Protein 3MVP (pdb70)

Solvent-accessible surface area: 19054 Å² total

Structure (mmCIF, N/CA/C/O backbone):
data_3MVP
#
_entry.id   3MVP
#
_cell.length_a   50.490
_cell.length_b   80.197
_cell.length_c   110.630
_cell.angle_alpha   90.000
_cell.angle_beta   90.000
_cell.angle_gamma   90.000
#
_symmetry.space_group_name_H-M   'P 21 21 21'
#
loop_
_entity.id
_entity.type
_entity.pdbx_description
1 polymer 'TetR/AcrR transcriptional regulator'
2 water water
#
loop_
_atom_site.group_PDB
_atom_site.id
_atom_site.type_symbol
_atom_site.label_atom_id
_atom_site.label_alt_id
_atom_site.label_comp_id
_atom_site.label_asym_id
_atom_site.label_entity_id
_atom_site.label_seq_id
_atom_site.pdbx_PDB_ins_code
_atom_site.Cartn_x
_atom_site.Cartn_y
_atom_site.Cartn_z
_atom_site.occupancy
_atom_site.B_iso_or_equiv
_atom_site.auth_seq_id
_atom_site.auth_comp_id
_atom_site.auth_asym_id
_atom_site.auth_atom_id
_atom_site.pdbx_PDB_model_num
ATOM 1 N N . LYS A 1 14 ? 53.899 -6.001 9.170 1.00 56.29 14 LYS A N 1
ATOM 2 C CA . LYS A 1 14 ? 52.681 -6.729 9.647 1.00 56.57 14 LYS A CA 1
ATOM 3 C C . LYS A 1 14 ? 52.600 -6.677 11.173 1.00 52.73 14 LYS A C 1
ATOM 4 O O . LYS A 1 14 ? 51.629 -6.142 11.721 1.00 50.81 14 LYS A O 1
ATOM 6 N N . ASN A 1 15 ? 53.620 -7.185 11.870 1.00 52.60 15 ASN A N 1
ATOM 7 C CA . ASN A 1 15 ? 53.662 -7.024 13.324 1.00 48.78 15 ASN A CA 1
ATOM 8 C C . ASN A 1 15 ? 54.364 -5.745 13.756 1.00 45.47 15 ASN A C 1
ATOM 9 O O . ASN A 1 15 ? 55.510 -5.763 14.220 1.00 45.02 15 ASN A O 1
ATOM 14 N N . ILE A 1 16 ? 53.626 -4.645 13.608 1.00 41.97 16 ILE A N 1
ATOM 15 C CA . ILE A 1 16 ? 54.061 -3.304 13.962 1.00 40.02 16 ILE A CA 1
ATOM 16 C C . ILE A 1 16 ? 53.005 -2.661 14.879 1.00 38.65 16 ILE A C 1
ATOM 17 O O . ILE A 1 16 ? 51.887 -3.189 15.019 1.00 39.23 16 ILE A O 1
ATOM 22 N N . ARG A 1 17 ? 53.368 -1.563 15.529 1.00 36.88 17 ARG A N 1
ATOM 23 C CA . ARG A 1 17 ? 52.496 -0.961 16.537 1.00 36.05 17 ARG A CA 1
ATOM 24 C C . ARG A 1 17 ? 51.266 -0.343 15.849 1.00 36.03 17 ARG A C 1
ATOM 25 O O . ARG A 1 17 ? 51.384 0.604 15.074 1.00 36.71 17 ARG A O 1
ATOM 33 N N . LYS A 1 18 ? 50.100 -0.927 16.119 1.00 35.38 18 LYS A N 1
ATOM 34 C CA . LYS A 1 18 ? 48.828 -0.438 15.571 1.00 36.30 18 LYS A CA 1
ATOM 35 C C . LYS A 1 18 ? 47.664 -0.920 16.459 1.00 36.14 18 LYS A C 1
ATOM 36 O O . LYS A 1 18 ? 47.815 -1.903 17.206 1.00 34.02 18 LYS A O 1
ATOM 38 N N . PRO A 1 19 ? 46.513 -0.201 16.414 1.00 37.72 19 PRO A N 1
ATOM 39 C CA . PRO A 1 19 ? 45.337 -0.663 17.172 1.00 38.19 19 PRO A CA 1
ATOM 40 C C . PRO A 1 19 ? 44.985 -2.083 16.785 1.00 38.79 19 PRO A C 1
ATOM 41 O O . PRO A 1 19 ? 45.091 -2.447 15.603 1.00 39.51 19 PRO A O 1
ATOM 45 N N . LYS A 1 20 ? 44.555 -2.868 17.771 1.00 36.95 20 LYS A N 1
ATOM 46 C CA . LYS A 1 20 ? 44.090 -4.240 17.551 1.00 37.94 20 LYS A CA 1
ATOM 47 C C . LYS A 1 20 ? 42.841 -4.327 16.655 1.00 36.41 20 LYS A C 1
ATOM 48 O O . LYS A 1 20 ? 42.646 -5.316 15.940 1.00 37.44 20 LYS A O 1
ATOM 50 N N . GLN A 1 21 ? 42.004 -3.296 16.680 1.00 35.82 21 GLN A N 1
ATOM 51 C CA . GLN A 1 21 ? 40.750 -3.308 15.889 1.00 35.42 21 GLN A CA 1
ATOM 52 C C . GLN A 1 21 ? 41.050 -3.098 14.385 1.00 36.28 21 GLN A C 1
ATOM 53 O O . GLN A 1 21 ? 41.759 -2.146 14.016 1.00 37.96 21 GLN A O 1
ATOM 59 N N . GLU A 1 22 ? 40.526 -3.992 13.542 1.00 36.66 22 GLU A N 1
ATOM 60 C CA . GLU A 1 22 ? 40.758 -3.964 12.081 1.00 37.82 22 GLU A CA 1
ATOM 61 C C . GLU A 1 22 ? 40.065 -2.765 11.438 1.00 36.82 22 GLU A C 1
ATOM 62 O O . GLU A 1 22 ? 39.055 -2.273 11.971 1.00 34.87 22 GLU A O 1
ATOM 64 N N . ARG A 1 23 ? 40.597 -2.323 10.294 1.00 38.08 23 ARG A N 1
ATOM 65 C CA . ARG A 1 23 ? 40.012 -1.216 9.542 1.00 39.35 23 ARG A CA 1
ATOM 66 C C . ARG A 1 23 ? 38.551 -1.496 9.140 1.00 38.41 23 ARG A C 1
ATOM 67 O O . ARG A 1 23 ? 37.718 -0.589 9.180 1.00 38.83 23 ARG A O 1
ATOM 75 N N . SER A 1 24 ? 38.247 -2.738 8.761 1.00 38.42 24 SER A N 1
ATOM 76 C CA . SER A 1 24 ? 36.887 -3.071 8.348 1.00 39.83 24 SER A CA 1
ATOM 77 C C . SER A 1 24 ? 35.897 -2.852 9.501 1.00 38.80 24 SER A C 1
ATOM 78 O O . SER A 1 24 ? 34.780 -2.403 9.274 1.00 40.41 24 SER A O 1
ATOM 81 N N . ILE A 1 25 ? 36.327 -3.130 10.733 1.00 37.05 25 ILE A N 1
ATOM 82 C CA . ILE A 1 25 ? 35.482 -2.899 11.921 1.00 37.51 25 ILE A CA 1
ATOM 83 C C . ILE A 1 25 ? 35.293 -1.415 12.212 1.00 37.52 25 ILE A C 1
ATOM 84 O O . ILE A 1 25 ? 34.172 -0.984 12.492 1.00 39.43 25 ILE A O 1
ATOM 89 N N . GLU A 1 26 ? 36.377 -0.641 12.122 1.00 35.07 26 GLU A N 1
ATOM 90 C CA . GLU A 1 26 ? 36.313 0.820 12.246 1.00 34.29 26 GLU A CA 1
ATOM 91 C C . GLU A 1 26 ? 35.299 1.418 11.293 1.00 32.57 26 GLU A C 1
ATOM 92 O O . GLU A 1 26 ? 34.451 2.233 11.695 1.00 31.62 26 GLU A O 1
ATOM 98 N N . LYS A 1 27 ? 35.367 1.007 10.029 1.00 32.38 27 LYS A N 1
ATOM 99 C CA . LYS A 1 27 ? 34.464 1.559 9.023 1.00 31.85 27 LYS A CA 1
ATOM 100 C C . LYS A 1 27 ? 33.031 1.121 9.301 1.00 29.97 27 LYS A C 1
ATOM 101 O O . LYS A 1 27 ? 32.109 1.938 9.204 1.00 28.57 27 LYS A O 1
ATOM 107 N N . ARG A 1 28 ? 32.852 -0.151 9.667 1.00 29.63 28 ARG A N 1
ATOM 108 C CA . ARG A 1 28 ? 31.516 -0.639 10.052 1.00 29.36 28 ARG A CA 1
ATOM 109 C C . ARG A 1 28 ? 30.940 0.156 11.232 1.00 28.78 28 ARG A C 1
ATOM 110 O O . ARG A 1 28 ? 29.780 0.554 11.205 1.00 27.22 28 ARG A O 1
ATOM 118 N N . ASN A 1 29 ? 31.755 0.376 12.260 1.00 29.81 29 ASN A N 1
ATOM 119 C CA . ASN A 1 29 ? 31.332 1.182 13.400 1.00 30.43 29 ASN A CA 1
ATOM 120 C C . ASN A 1 29 ? 31.024 2.621 13.033 1.00 29.50 29 ASN A C 1
ATOM 121 O O . ASN A 1 29 ? 30.086 3.193 13.575 1.00 29.06 29 ASN A O 1
ATOM 126 N N . LYS A 1 30 ? 31.822 3.204 12.134 1.00 29.60 30 LYS A N 1
ATOM 127 C CA . LYS A 1 30 ? 31.586 4.571 11.681 1.00 28.90 30 LYS A CA 1
ATOM 128 C C . LYS A 1 30 ? 30.243 4.662 10.943 1.00 27.52 30 LYS A C 1
ATOM 129 O O . LYS A 1 30 ? 29.452 5.601 11.183 1.00 26.31 30 LYS A O 1
ATOM 135 N N . ILE A 1 31 ? 29.971 3.682 10.070 1.00 26.82 31 ILE A N 1
ATOM 136 C CA . ILE A 1 31 ? 28.679 3.637 9.360 1.00 26.03 31 ILE A CA 1
ATOM 137 C C . ILE A 1 31 ? 27.499 3.596 10.342 1.00 25.43 31 ILE A C 1
ATOM 138 O O . ILE A 1 31 ? 26.520 4.328 10.180 1.00 24.69 31 ILE A O 1
ATOM 143 N N . LEU A 1 32 ? 27.602 2.732 11.351 1.00 25.55 32 LEU A N 1
ATOM 144 C CA . LEU A 1 32 ? 26.539 2.544 12.329 1.00 25.45 32 LEU A CA 1
ATOM 145 C C . LEU A 1 32 ? 26.348 3.805 13.177 1.00 25.79 32 LEU A C 1
ATOM 146 O O . LEU A 1 32 ? 25.217 4.231 13.370 1.00 25.91 32 LEU A O 1
ATOM 151 N N . GLN A 1 33 ? 27.436 4.433 13.633 1.00 25.93 33 GLN A N 1
ATOM 152 C CA A GLN A 1 33 ? 27.282 5.641 14.447 0.50 26.63 33 GLN A CA 1
ATOM 153 C CA B GLN A 1 33 ? 27.354 5.677 14.424 0.50 26.55 33 GLN A CA 1
ATOM 154 C C . GLN A 1 33 ? 26.701 6.788 13.612 1.00 26.21 33 GLN A C 1
ATOM 155 O O . GLN A 1 33 ? 25.811 7.514 14.092 1.00 26.23 33 GLN A O 1
ATOM 166 N N . VAL A 1 34 ? 27.168 6.933 12.370 1.00 25.95 34 VAL A N 1
ATOM 167 C CA . VAL A 1 34 ? 26.654 7.973 11.476 1.00 25.62 34 VAL A CA 1
ATOM 168 C C . VAL A 1 34 ? 25.157 7.787 11.222 1.00 25.66 34 VAL A C 1
ATOM 169 O O . VAL A 1 34 ? 24.393 8.728 11.314 1.00 26.10 34 VAL A O 1
ATOM 173 N N . ALA A 1 35 ? 24.766 6.564 10.903 1.00 24.04 35 ALA A N 1
ATOM 174 C CA . ALA A 1 35 ? 23.355 6.253 10.647 1.00 24.96 35 ALA A CA 1
ATOM 175 C C . ALA A 1 35 ? 22.495 6.472 11.897 1.00 24.97 35 ALA A C 1
ATOM 176 O O . ALA A 1 35 ? 21.411 7.040 11.801 1.00 26.00 35 ALA A O 1
ATOM 178 N N . LYS A 1 36 ? 22.970 6.017 13.059 1.00 25.07 36 LYS A N 1
ATOM 179 C CA . LYS A 1 36 ? 22.252 6.218 14.307 1.00 26.80 36 LYS A CA 1
ATOM 180 C C . LYS A 1 36 ? 21.973 7.710 14.538 1.00 27.52 36 LYS A C 1
ATOM 181 O O . LYS A 1 36 ? 20.852 8.098 14.848 1.00 28.14 36 LYS A O 1
ATOM 187 N N . ASP A 1 37 ? 23.008 8.525 14.381 1.00 31.12 37 ASP A N 1
ATOM 188 C CA . ASP A 1 37 ? 22.894 9.973 14.575 1.00 33.27 37 ASP A CA 1
ATOM 189 C C . ASP A 1 37 ? 22.000 10.638 13.545 1.00 32.47 37 ASP A C 1
ATOM 190 O O . ASP A 1 37 ? 21.231 11.550 13.895 1.00 34.53 37 ASP A O 1
ATOM 195 N N . LEU A 1 38 ? 22.096 10.192 12.288 1.00 29.94 38 LEU A N 1
ATOM 196 C CA . LEU A 1 38 ? 21.199 10.694 11.239 1.00 29.62 38 LEU A CA 1
ATOM 197 C C . LEU A 1 38 ? 19.750 10.302 11.534 1.00 29.46 38 LEU A C 1
ATOM 198 O O . LEU A 1 38 ? 18.853 11.159 11.499 1.00 29.74 38 LEU A O 1
ATOM 203 N N . PHE A 1 39 ? 19.517 9.025 11.843 1.00 28.64 39 PHE A N 1
ATOM 204 C CA . PHE A 1 39 ? 18.157 8.578 12.199 1.00 29.19 39 PHE A CA 1
ATOM 205 C C . PHE A 1 39 ? 17.599 9.394 13.372 1.00 31.81 39 PHE A C 1
ATOM 206 O O . PHE A 1 39 ? 16.430 9.809 13.360 1.00 32.23 39 PHE A O 1
ATOM 214 N N . SER A 1 40 ? 18.443 9.634 14.372 1.00 32.59 40 SER A N 1
ATOM 215 C CA . SER A 1 40 ? 18.032 10.339 15.582 1.00 35.90 40 SER A CA 1
ATOM 216 C C . SER A 1 40 ? 17.600 11.779 15.315 1.00 38.38 40 SER A C 1
ATOM 217 O O . SER A 1 40 ? 16.660 12.270 15.928 1.00 39.92 40 SER A O 1
ATOM 220 N N . ASP A 1 41 ? 18.291 12.424 14.380 1.00 38.75 41 ASP A N 1
ATOM 221 C CA . ASP A 1 41 ? 18.142 13.847 14.128 1.00 42.23 41 ASP A CA 1
ATOM 222 C C . ASP A 1 41 ? 17.092 14.119 13.051 1.00 41.77 41 ASP A C 1
ATOM 223 O O . ASP A 1 41 ? 16.314 15.056 13.186 1.00 45.14 41 ASP A O 1
ATOM 228 N N . LYS A 1 42 ? 17.060 13.289 12.011 1.00 38.38 42 LYS A N 1
ATOM 229 C CA . LYS A 1 42 ? 16.179 13.511 10.861 1.00 39.15 42 LYS A CA 1
ATOM 230 C C . LYS A 1 42 ? 14.969 12.599 10.805 1.00 37.92 42 LYS A C 1
ATOM 231 O O . LYS A 1 42 ? 14.038 12.860 10.052 1.00 39.96 42 LYS A O 1
ATOM 237 N N . THR A 1 43 ? 14.998 11.545 11.614 1.00 35.55 43 THR A N 1
ATOM 238 C CA . THR A 1 43 ? 14.090 10.390 11.534 1.00 34.89 43 THR A CA 1
ATOM 239 C C . THR A 1 43 ? 14.406 9.465 10.366 1.00 33.07 43 THR A C 1
ATOM 240 O O . THR A 1 43 ? 14.806 9.894 9.274 1.00 32.95 43 THR A O 1
ATOM 244 N N . TYR A 1 44 ? 14.228 8.181 10.625 1.00 31.76 44 TYR A N 1
ATOM 245 C CA . TYR A 1 44 ? 14.742 7.110 9.781 1.00 30.73 44 TYR A CA 1
ATOM 246 C C . TYR A 1 44 ? 14.317 7.242 8.319 1.00 31.49 44 TYR A C 1
ATOM 247 O O . TYR A 1 44 ? 15.099 7.008 7.413 1.00 29.74 44 TYR A O 1
ATOM 256 N N . PHE A 1 45 ? 13.065 7.602 8.105 1.00 33.44 45 PHE A N 1
ATOM 257 C CA . PHE A 1 45 ? 12.520 7.657 6.756 1.00 35.48 45 PHE A CA 1
ATOM 258 C C . PHE A 1 45 ? 13.046 8.829 5.909 1.00 35.82 45 PHE A C 1
ATOM 259 O O . PHE A 1 45 ? 13.000 8.758 4.681 1.00 37.81 45 PHE A O 1
ATOM 267 N N . ASN A 1 46 ? 13.555 9.880 6.553 1.00 35.38 46 ASN A N 1
ATOM 268 C CA . ASN A 1 46 ? 14.126 11.044 5.855 1.00 36.71 46 ASN A CA 1
ATOM 269 C C . ASN A 1 46 ? 15.636 10.950 5.603 1.00 34.67 46 ASN A C 1
ATOM 270 O O . ASN A 1 46 ? 16.253 11.908 5.125 1.00 36.84 46 ASN A O 1
ATOM 275 N N . VAL A 1 47 ? 16.233 9.814 5.936 1.00 31.49 47 VAL A N 1
ATOM 276 C CA . VAL A 1 47 ? 17.684 9.620 5.762 1.00 29.71 47 VAL A CA 1
ATOM 277 C C . VAL A 1 47 ? 17.936 8.711 4.558 1.00 29.55 47 VAL A C 1
ATOM 278 O O . VAL A 1 47 ? 17.334 7.644 4.442 1.00 29.81 47 VAL A O 1
ATOM 282 N N . THR A 1 48 ? 18.829 9.117 3.659 1.00 29.14 48 THR A N 1
ATOM 283 C CA . THR A 1 48 ? 19.091 8.276 2.504 1.00 29.09 48 THR A CA 1
ATOM 284 C C . THR A 1 48 ? 20.378 7.482 2.690 1.00 27.87 48 THR A C 1
ATOM 285 O O . THR A 1 48 ? 21.273 7.865 3.461 1.00 26.88 48 THR A O 1
ATOM 289 N N . THR A 1 49 ? 20.470 6.378 1.953 1.00 28.27 49 THR A N 1
ATOM 290 C CA . THR A 1 49 ? 21.696 5.596 1.880 1.00 28.36 49 THR A CA 1
ATOM 291 C C . THR A 1 49 ? 22.867 6.464 1.407 1.00 28.20 49 THR A C 1
ATOM 292 O O . THR A 1 49 ? 23.979 6.371 1.941 1.00 27.56 49 THR A O 1
ATOM 296 N N . ASN A 1 50 ? 22.621 7.318 0.411 1.00 28.46 50 ASN A N 1
ATOM 297 C CA . ASN A 1 50 ? 23.669 8.196 -0.086 1.00 29.19 50 ASN A CA 1
ATOM 298 C C . ASN A 1 50 ? 24.175 9.107 1.027 1.00 27.70 50 ASN A C 1
ATOM 299 O O . ASN A 1 50 ? 25.374 9.304 1.173 1.00 27.96 50 ASN A O 1
ATOM 304 N N . GLU A 1 51 ? 23.262 9.655 1.811 1.00 31.21 51 GLU A N 1
ATOM 305 C CA . GLU A 1 51 ? 23.638 10.581 2.877 1.00 32.34 51 GLU A CA 1
ATOM 306 C C . GLU A 1 51 ? 24.485 9.877 3.955 1.00 29.62 51 GLU A C 1
ATOM 307 O O . GLU A 1 51 ? 25.462 10.442 4.456 1.00 28.55 51 GLU A O 1
ATOM 313 N N . ILE A 1 52 ? 24.067 8.661 4.331 1.00 28.21 52 ILE A N 1
ATOM 314 C CA . ILE A 1 52 ? 24.845 7.832 5.280 1.00 26.74 52 ILE A CA 1
ATOM 315 C C . ILE A 1 52 ? 26.298 7.596 4.791 1.00 25.93 52 ILE A C 1
ATOM 316 O O . ILE A 1 52 ? 27.231 7.858 5.543 1.00 26.18 52 ILE A O 1
ATOM 321 N N . ALA A 1 53 ? 26.474 7.094 3.560 1.00 25.31 53 ALA A N 1
ATOM 322 C CA . ALA A 1 53 ? 27.804 6.920 2.960 1.00 26.15 53 ALA A CA 1
ATOM 323 C C . ALA A 1 53 ? 28.641 8.202 2.987 1.00 27.11 53 ALA A C 1
ATOM 324 O O . ALA A 1 53 ? 29.820 8.180 3.400 1.00 28.16 53 ALA A O 1
ATOM 326 N N . LYS A 1 54 ? 28.052 9.318 2.545 1.00 27.94 54 LYS A N 1
ATOM 327 C CA . LYS A 1 54 ? 28.804 10.586 2.482 1.00 31.18 54 LYS A CA 1
ATOM 328 C C . LYS A 1 54 ? 29.316 11.012 3.867 1.00 32.02 54 LYS A C 1
ATOM 329 O O . LYS A 1 54 ? 30.478 11.386 4.037 1.00 33.45 54 LYS A O 1
ATOM 331 N N . LYS A 1 55 ? 28.431 10.920 4.856 1.00 32.25 55 LYS A N 1
ATOM 332 C CA . LYS A 1 55 ? 28.732 11.330 6.214 1.00 34.15 55 LYS A CA 1
ATOM 333 C C . LYS A 1 55 ? 29.718 10.385 6.924 1.00 32.89 55 LYS A C 1
ATOM 334 O O . LYS A 1 55 ? 30.457 10.813 7.817 1.00 35.83 55 LYS A O 1
ATOM 340 N N . ALA A 1 56 ? 29.720 9.119 6.513 1.00 30.73 56 ALA A N 1
ATOM 341 C CA . ALA A 1 56 ? 30.654 8.108 7.014 1.00 31.94 56 ALA A CA 1
ATOM 342 C C . ALA A 1 56 ? 31.995 8.099 6.263 1.00 34.80 56 ALA A C 1
ATOM 343 O O . ALA A 1 56 ? 32.927 7.349 6.612 1.00 37.29 56 ALA A O 1
ATOM 345 N N . ASP A 1 57 ? 32.095 8.954 5.242 1.00 34.84 57 ASP A N 1
ATOM 346 C CA . ASP A 1 57 ? 33.260 9.005 4.347 1.00 36.57 57 ASP A CA 1
ATOM 347 C C . ASP A 1 57 ? 33.618 7.663 3.720 1.00 34.88 57 ASP A C 1
ATOM 348 O O . ASP A 1 57 ? 34.785 7.266 3.671 1.00 36.41 57 ASP A O 1
ATOM 353 N N . VAL A 1 58 ? 32.599 6.965 3.244 1.00 32.03 58 VAL A N 1
ATOM 354 C CA . VAL A 1 58 ? 32.805 5.741 2.474 1.00 31.42 58 VAL A CA 1
ATOM 355 C C . VAL A 1 58 ? 31.995 5.852 1.182 1.00 30.98 58 VAL A C 1
ATOM 356 O O . VAL A 1 58 ? 31.015 6.604 1.129 1.00 30.03 58 VAL A O 1
ATOM 360 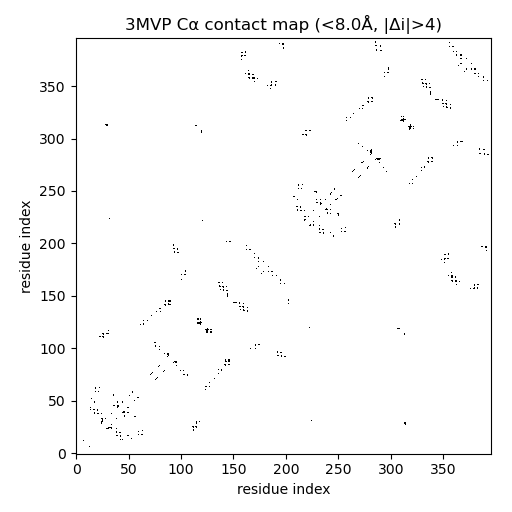N N . SER A 1 59 ? 32.378 5.102 0.154 1.00 31.15 59 SER A N 1
ATOM 361 C CA . SER A 1 59 ? 31.593 5.104 -1.079 1.00 32.12 59 SER A CA 1
ATOM 362 C C . SER A 1 59 ? 30.245 4.419 -0.837 1.00 30.42 59 SER A C 1
ATOM 363 O O . SER A 1 59 ? 30.081 3.643 0.117 1.00 29.95 59 SER A O 1
ATOM 366 N N . VAL A 1 60 ? 29.276 4.714 -1.692 1.00 31.46 60 VAL A N 1
ATOM 367 C CA . VAL A 1 60 ? 28.001 4.024 -1.623 1.00 31.07 60 VAL A CA 1
ATOM 368 C C . VAL A 1 60 ? 28.202 2.498 -1.808 1.00 31.09 60 VAL A C 1
ATOM 369 O O . VAL A 1 60 ? 27.571 1.704 -1.092 1.00 30.22 60 VAL A O 1
ATOM 373 N N . GLY A 1 61 ? 29.080 2.106 -2.738 1.00 31.73 61 GLY A N 1
ATOM 374 C CA . GLY A 1 61 ? 29.440 0.689 -2.951 1.00 32.48 61 GLY A CA 1
ATOM 375 C C . GLY A 1 61 ? 29.977 0.001 -1.693 1.00 31.73 61 GLY A C 1
ATOM 376 O O . GLY A 1 61 ? 29.615 -1.129 -1.379 1.00 30.98 61 GLY A O 1
ATOM 377 N N . THR A 1 62 ? 30.842 0.694 -0.967 1.00 30.52 62 THR A N 1
ATOM 378 C CA . THR A 1 62 ? 31.356 0.181 0.291 1.00 30.65 62 THR A CA 1
ATOM 379 C C . THR A 1 62 ? 30.267 0.020 1.354 1.00 28.74 62 THR A C 1
ATOM 380 O O . THR A 1 62 ? 30.237 -0.983 2.057 1.00 29.23 62 THR A O 1
ATOM 384 N N . LEU A 1 63 ? 29.373 0.995 1.460 1.00 27.64 63 LEU A N 1
ATOM 385 C CA A LEU A 1 63 ? 28.270 0.911 2.414 0.50 26.84 63 LEU A CA 1
ATOM 386 C CA B LEU A 1 63 ? 28.265 0.915 2.413 0.50 26.81 63 LEU A CA 1
ATOM 387 C C . LEU A 1 63 ? 27.439 -0.344 2.132 1.00 27.47 63 LEU A C 1
ATOM 388 O O . LEU A 1 63 ? 27.085 -1.086 3.059 1.00 27.00 63 LEU A O 1
ATOM 397 N N . TYR A 1 64 ? 27.156 -0.595 0.851 1.00 28.47 64 TYR A N 1
ATOM 398 C CA . TYR A 1 64 ? 26.400 -1.780 0.471 1.00 30.29 64 TYR A CA 1
ATOM 399 C C . TYR A 1 64 ? 27.135 -3.085 0.738 1.00 31.33 64 TYR A C 1
ATOM 400 O O . TYR A 1 64 ? 26.494 -4.104 0.969 1.00 32.54 64 TYR A O 1
ATOM 409 N N . ALA A 1 65 ? 28.464 -3.061 0.710 1.00 31.63 65 ALA A N 1
ATOM 410 C CA . ALA A 1 65 ? 29.229 -4.259 1.049 1.00 33.06 65 ALA A CA 1
ATOM 411 C C . ALA A 1 65 ? 28.982 -4.675 2.503 1.00 32.58 65 ALA A C 1
ATOM 412 O O . ALA A 1 65 ? 28.948 -5.856 2.805 1.00 33.85 65 ALA A O 1
ATOM 414 N N . TYR A 1 66 ? 28.827 -3.691 3.382 1.00 30.38 66 TYR A N 1
ATOM 415 C CA . TYR A 1 66 ? 28.555 -3.915 4.811 1.00 30.09 66 TYR A CA 1
ATOM 416 C C . TYR A 1 66 ? 27.088 -4.142 5.120 1.00 29.85 66 TYR A C 1
ATOM 417 O O . TYR A 1 66 ? 26.741 -4.961 5.969 1.00 29.95 66 TYR A O 1
ATOM 426 N N . PHE A 1 67 ? 26.222 -3.382 4.448 1.00 28.40 67 PHE A N 1
ATOM 427 C CA . PHE A 1 67 ? 24.786 -3.424 4.728 1.00 28.49 67 PHE A CA 1
ATOM 428 C C . PHE A 1 67 ? 23.974 -3.394 3.445 1.00 29.38 67 PHE A C 1
ATOM 429 O O . PHE A 1 67 ? 23.996 -2.411 2.710 1.00 29.41 67 PHE A O 1
ATOM 437 N N . ALA A 1 68 ? 23.233 -4.463 3.202 1.00 30.91 68 ALA A N 1
ATOM 438 C CA . ALA A 1 68 ? 22.505 -4.630 1.954 1.00 33.26 68 ALA A CA 1
ATOM 439 C C . ALA A 1 68 ? 21.408 -3.573 1.782 1.00 34.31 68 ALA A C 1
ATOM 440 O O . ALA A 1 68 ? 21.037 -3.240 0.662 1.00 35.37 68 ALA A O 1
ATOM 442 N N . SER A 1 69 ? 20.897 -3.053 2.895 1.00 33.95 69 SER A N 1
ATOM 443 C CA . SER A 1 69 ? 19.843 -2.033 2.856 1.00 35.47 69 SER A CA 1
ATOM 444 C C . SER A 1 69 ? 19.888 -1.191 4.125 1.00 33.58 69 SER A C 1
ATOM 445 O O . SER A 1 69 ? 20.579 -1.543 5.096 1.00 31.58 69 SER A O 1
ATOM 448 N N . LYS A 1 70 ? 19.120 -0.104 4.118 1.00 33.89 70 LYS A N 1
ATOM 449 C CA . LYS A 1 70 ? 18.981 0.739 5.288 1.00 32.88 70 LYS A CA 1
ATOM 450 C C . LYS A 1 70 ? 18.397 -0.052 6.470 1.00 32.76 70 LYS A C 1
ATOM 451 O O . LYS A 1 70 ? 18.818 0.146 7.600 1.00 30.80 70 LYS A O 1
ATOM 457 N N . GLU A 1 71 ? 17.451 -0.954 6.215 1.00 34.08 71 GLU A N 1
ATOM 458 C CA . GLU A 1 71 ? 16.887 -1.745 7.306 1.00 35.49 71 GLU A CA 1
ATOM 459 C C . GLU A 1 71 ? 17.886 -2.671 7.997 1.00 33.31 71 GLU A C 1
ATOM 460 O O . GLU A 1 71 ? 17.731 -2.946 9.183 1.00 32.53 71 GLU A O 1
ATOM 466 N N . ASP A 1 72 ? 18.915 -3.119 7.264 1.00 32.25 72 ASP A N 1
ATOM 467 C CA . ASP A 1 72 ? 19.973 -3.968 7.837 1.00 31.26 72 ASP A CA 1
ATOM 468 C C . ASP A 1 72 ? 20.846 -3.180 8.801 1.00 28.98 72 ASP A C 1
ATOM 469 O O . ASP A 1 72 ? 21.321 -3.734 9.808 1.00 28.84 72 ASP A O 1
ATOM 474 N N . ILE A 1 73 ? 21.049 -1.893 8.487 1.00 27.43 73 ILE A N 1
ATOM 475 C CA . ILE A 1 73 ? 21.705 -0.977 9.406 1.00 26.76 73 ILE A CA 1
ATOM 476 C C . ILE A 1 73 ? 20.849 -0.881 10.668 1.00 26.68 73 ILE A C 1
ATOM 477 O O . ILE A 1 73 ? 21.353 -1.026 11.787 1.00 26.85 73 ILE A O 1
ATOM 482 N N . LEU A 1 74 ? 19.541 -0.680 10.486 1.00 25.74 74 LEU A N 1
ATOM 483 C CA . LEU A 1 74 ? 18.635 -0.580 11.625 1.00 25.70 74 LEU A CA 1
ATOM 484 C C . LEU A 1 74 ? 18.658 -1.830 12.515 1.00 26.14 74 LEU A C 1
ATOM 485 O O . LEU A 1 74 ? 18.709 -1.727 13.742 1.00 25.95 74 LEU A O 1
ATOM 490 N N . THR A 1 75 ? 18.669 -3.001 11.885 1.00 27.64 75 THR A N 1
ATOM 491 C CA . THR A 1 75 ? 18.741 -4.292 12.587 1.00 29.04 75 THR A CA 1
ATOM 492 C C . THR A 1 75 ? 19.934 -4.296 13.530 1.00 29.33 75 THR A C 1
ATOM 493 O O . THR A 1 75 ? 19.834 -4.690 14.697 1.00 30.74 75 THR A O 1
ATOM 497 N N . ALA A 1 76 ? 21.062 -3.823 13.034 1.00 28.64 76 ALA A N 1
ATOM 498 C CA . ALA A 1 76 ? 22.274 -3.824 13.831 1.00 28.31 76 ALA A CA 1
ATOM 499 C C . ALA A 1 76 ? 22.180 -2.836 15.013 1.00 27.69 76 ALA A C 1
ATOM 500 O O . ALA A 1 76 ? 22.566 -3.181 16.118 1.00 28.55 76 ALA A O 1
ATOM 502 N N . LEU A 1 77 ? 21.633 -1.644 14.780 1.00 26.18 77 LEU A N 1
ATOM 503 C CA . LEU A 1 77 ? 21.473 -0.624 15.819 1.00 26.68 77 LEU A CA 1
ATOM 504 C C . LEU A 1 77 ? 20.489 -1.060 16.916 1.00 27.32 77 LEU A C 1
ATOM 505 O O . LEU A 1 77 ? 20.705 -0.752 18.102 1.00 27.73 77 LEU A O 1
ATOM 510 N N . LEU A 1 78 ? 19.421 -1.747 16.516 1.00 26.99 78 LEU A N 1
ATOM 511 C CA . LEU A 1 78 ? 18.423 -2.266 17.459 1.00 27.99 78 LEU A CA 1
ATOM 512 C C . LEU A 1 78 ? 19.025 -3.331 18.374 1.00 29.09 78 LEU A C 1
ATOM 513 O O . LEU A 1 78 ? 18.764 -3.341 19.581 1.00 29.07 78 LEU A O 1
ATOM 518 N N . LYS A 1 79 ? 19.851 -4.207 17.806 1.00 30.49 79 LYS A N 1
ATOM 519 C CA . LYS A 1 79 ? 20.561 -5.219 18.608 1.00 32.79 79 LYS A CA 1
ATOM 520 C C . LYS A 1 79 ? 21.470 -4.573 19.669 1.00 32.74 79 LYS A C 1
ATOM 521 O O . LYS A 1 79 ? 21.532 -5.031 20.819 1.00 33.43 79 LYS A O 1
ATOM 527 N N . ARG A 1 80 ? 22.152 -3.491 19.282 1.00 31.77 80 ARG A N 1
ATOM 528 C CA . ARG A 1 80 ? 23.025 -2.776 20.199 1.00 32.52 80 ARG A CA 1
ATOM 529 C C . ARG A 1 80 ? 22.244 -2.063 21.296 1.00 32.13 80 ARG A C 1
ATOM 530 O O . ARG A 1 80 ? 22.687 -2.032 22.450 1.00 33.57 80 ARG A O 1
ATOM 538 N N . TYR A 1 81 ? 21.076 -1.513 20.947 1.00 30.59 81 TYR A N 1
ATOM 539 C CA . TYR A 1 81 ? 20.189 -0.915 21.943 1.00 30.57 81 TYR A CA 1
ATOM 540 C C . TYR A 1 81 ? 19.650 -1.943 22.943 1.00 30.72 81 TYR A C 1
ATOM 541 O O . TYR A 1 81 ? 19.517 -1.658 24.138 1.00 31.02 81 TYR A O 1
ATOM 550 N N . ASN A 1 82 ? 19.321 -3.132 22.454 1.00 30.66 82 ASN A N 1
ATOM 551 C CA . ASN A 1 82 ? 18.922 -4.203 23.358 1.00 31.91 82 ASN A CA 1
ATOM 552 C C . ASN A 1 82 ? 19.999 -4.462 24.424 1.00 33.05 82 ASN A C 1
ATOM 553 O O . ASN A 1 82 ? 19.700 -4.544 25.609 1.00 34.01 82 ASN A O 1
ATOM 558 N N . ASP A 1 83 ? 21.254 -4.553 24.010 1.00 34.29 83 ASP A N 1
ATOM 559 C CA . ASP A 1 83 ? 22.328 -4.807 24.966 1.00 37.01 83 ASP A CA 1
ATOM 560 C C . ASP A 1 83 ? 22.538 -3.641 25.927 1.00 36.49 83 ASP A C 1
ATOM 561 O O . ASP A 1 83 ? 22.701 -3.835 27.140 1.00 37.22 83 ASP A O 1
ATOM 566 N N . PHE A 1 84 ? 22.485 -2.431 25.388 1.00 35.49 84 PHE A N 1
ATOM 567 C CA . PHE A 1 84 ? 22.527 -1.205 26.185 1.00 36.02 84 PHE A CA 1
ATOM 568 C C . PHE A 1 84 ? 21.400 -1.214 27.237 1.00 35.20 84 PHE A C 1
ATOM 569 O O . PHE A 1 84 ? 21.620 -0.873 28.406 1.00 36.07 84 PHE A O 1
ATOM 577 N N . PHE A 1 85 ? 20.198 -1.620 26.834 1.00 33.14 85 PHE A N 1
ATOM 578 C CA . PHE A 1 85 ? 19.088 -1.637 27.764 1.00 32.63 85 PHE A CA 1
ATOM 579 C C . PHE A 1 85 ? 19.353 -2.630 28.888 1.00 33.81 85 PHE A C 1
ATOM 580 O O . PHE A 1 85 ? 19.252 -2.282 30.063 1.00 34.52 85 PHE A O 1
ATOM 588 N N . LEU A 1 86 ? 19.700 -3.855 28.508 1.00 37.50 86 LEU A N 1
ATOM 589 C CA . LEU A 1 86 ? 19.916 -4.921 29.472 1.00 38.96 86 LEU A CA 1
ATOM 590 C C . LEU A 1 86 ? 21.071 -4.599 30.422 1.00 39.90 86 LEU A C 1
ATOM 591 O O . LEU A 1 86 ? 20.974 -4.858 31.620 1.00 40.57 86 LEU A O 1
ATOM 596 N N . THR A 1 87 ? 22.151 -4.014 29.903 1.00 41.10 87 THR A N 1
ATOM 597 C CA . THR A 1 87 ? 23.324 -3.788 30.736 1.00 42.37 87 THR A CA 1
ATOM 598 C C . THR A 1 87 ? 23.278 -2.511 31.588 1.00 42.13 87 THR A C 1
ATOM 599 O O . THR A 1 87 ? 23.777 -2.527 32.711 1.00 43.27 87 THR A O 1
ATOM 603 N N . THR A 1 88 ? 22.692 -1.424 31.074 1.00 40.51 88 THR A N 1
ATOM 604 C CA . THR A 1 88 ? 22.735 -0.104 31.756 1.00 40.85 88 THR A CA 1
ATOM 605 C C . THR A 1 88 ? 21.456 0.326 32.496 1.00 39.68 88 THR A C 1
ATOM 606 O O . THR A 1 88 ? 21.508 1.200 33.378 1.00 39.63 88 THR A O 1
ATOM 610 N N . ILE A 1 89 ? 20.318 -0.263 32.122 1.00 37.76 89 ILE A N 1
ATOM 611 C CA . ILE A 1 89 ? 19.029 0.116 32.697 1.00 37.07 89 ILE A CA 1
ATOM 612 C C . ILE A 1 89 ? 18.410 -1.066 33.452 1.00 36.29 89 ILE A C 1
ATOM 613 O O . ILE A 1 89 ? 18.065 -0.951 34.633 1.00 36.11 89 ILE A O 1
ATOM 618 N N . PHE A 1 90 ? 18.298 -2.206 32.778 1.00 35.80 90 PHE A N 1
ATOM 619 C CA . PHE A 1 90 ? 17.533 -3.332 33.332 1.00 35.74 90 PHE A CA 1
ATOM 620 C C . PHE A 1 90 ? 18.274 -4.107 34.414 1.00 36.60 90 PHE A C 1
ATOM 621 O O . PHE A 1 90 ? 17.661 -4.567 35.369 1.00 36.02 90 PHE A O 1
ATOM 629 N N . ALA A 1 91 ? 19.592 -4.236 34.288 1.00 38.29 91 ALA A N 1
ATOM 630 C CA . ALA A 1 91 ? 20.346 -5.035 35.265 1.00 39.80 91 ALA A CA 1
ATOM 631 C C . ALA A 1 91 ? 20.101 -4.602 36.716 1.00 39.96 91 ALA A C 1
ATOM 632 O O . ALA A 1 91 ? 19.925 -5.450 37.578 1.00 40.26 91 ALA A O 1
ATOM 634 N N . ASP A 1 92 ? 20.059 -3.294 36.978 1.00 40.50 92 ASP A N 1
ATOM 635 C CA . ASP A 1 92 ? 19.858 -2.781 38.352 1.00 41.36 92 ASP A CA 1
ATOM 636 C C . ASP A 1 92 ? 18.392 -2.877 38.814 1.00 39.55 92 ASP A C 1
ATOM 637 O O . ASP A 1 92 ? 18.115 -3.197 39.978 1.00 40.22 92 ASP A O 1
ATOM 642 N N . ILE A 1 93 ? 17.465 -2.603 37.899 1.00 37.59 93 ILE A N 1
ATOM 643 C CA . ILE A 1 93 ? 16.026 -2.784 38.132 1.00 36.07 93 ILE A CA 1
ATOM 644 C C . ILE A 1 93 ? 15.652 -4.242 38.437 1.00 35.86 93 ILE A C 1
ATOM 645 O O . ILE A 1 93 ? 14.912 -4.515 39.381 1.00 36.19 93 ILE A O 1
ATOM 650 N N . ASN A 1 94 ? 16.170 -5.167 37.639 1.00 36.06 94 ASN A N 1
ATOM 651 C CA . ASN A 1 94 ? 15.905 -6.589 37.809 1.00 37.05 94 ASN A CA 1
ATOM 652 C C . ASN A 1 94 ? 16.841 -7.237 38.833 1.00 39.09 94 ASN A C 1
ATOM 653 O O . ASN A 1 94 ? 17.673 -8.064 38.483 1.00 40.89 94 ASN A O 1
ATOM 658 N N . SER A 1 95 ? 16.678 -6.872 40.098 1.00 39.13 95 SER A N 1
ATOM 659 C CA . SER A 1 95 ? 17.597 -7.287 41.159 1.00 40.44 95 SER A CA 1
ATOM 660 C C . SER A 1 95 ? 16.797 -7.594 42.406 1.00 39.82 95 SER A C 1
ATOM 661 O O . SER A 1 95 ? 15.760 -6.971 42.644 1.00 39.09 95 SER A O 1
ATOM 664 N N . GLN A 1 96 ? 17.285 -8.532 43.215 1.00 41.31 96 GLN A N 1
ATOM 665 C CA . GLN A 1 96 ? 16.716 -8.748 44.536 1.00 41.41 96 GLN A CA 1
ATOM 666 C C . GLN A 1 96 ? 16.629 -7.422 45.301 1.00 40.92 96 GLN A C 1
ATOM 667 O O . GLN A 1 96 ? 15.716 -7.225 46.110 1.00 40.20 96 GLN A O 1
ATOM 673 N N . ASP A 1 97 ? 17.552 -6.503 45.013 1.00 41.50 97 ASP A N 1
ATOM 674 C CA . ASP A 1 97 ? 17.473 -5.147 45.567 1.00 42.28 97 ASP A CA 1
ATOM 675 C C . ASP A 1 97 ? 16.083 -4.541 45.399 1.00 39.90 97 ASP A C 1
ATOM 676 O O . ASP A 1 97 ? 15.540 -3.942 46.334 1.00 39.63 97 ASP A O 1
ATOM 681 N N . SER A 1 98 ? 15.520 -4.690 44.200 1.00 38.45 98 SER A N 1
ATOM 682 C CA . SER A 1 98 ? 14.192 -4.170 43.917 1.00 37.52 98 SER A CA 1
ATOM 683 C C . SER A 1 9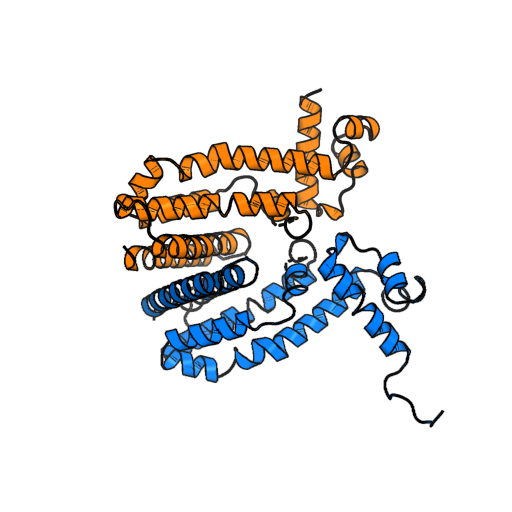8 ? 13.117 -4.893 44.720 1.00 36.45 98 SER A C 1
ATOM 684 O O . SER A 1 98 ? 12.246 -4.245 45.293 1.00 36.86 98 SER A O 1
ATOM 687 N N . LEU A 1 99 ? 13.193 -6.222 44.769 1.00 36.74 99 LEU A N 1
ATOM 688 C CA . LEU A 1 99 ? 12.257 -7.030 45.565 1.00 36.71 99 LEU A CA 1
ATOM 689 C C . LEU A 1 99 ? 12.322 -6.681 47.071 1.00 37.37 99 LEU A C 1
ATOM 690 O O . LEU A 1 99 ? 11.291 -6.473 47.720 1.00 36.78 99 LEU A O 1
ATOM 695 N N . ASP A 1 100 ? 13.538 -6.580 47.605 1.00 39.47 100 ASP A N 1
ATOM 696 C CA . ASP A 1 100 ? 13.758 -6.211 49.015 1.00 40.98 100 ASP A CA 1
ATOM 697 C C . ASP A 1 100 ? 13.161 -4.851 49.334 1.00 40.82 100 ASP A C 1
ATOM 698 O O . ASP A 1 100 ? 12.418 -4.683 50.318 1.00 40.60 100 ASP A O 1
ATOM 703 N N . ARG A 1 101 ? 13.477 -3.894 48.462 1.00 40.59 101 ARG A N 1
ATOM 704 C CA . ARG A 1 101 ? 13.023 -2.537 48.581 1.00 40.04 101 ARG A CA 1
ATOM 705 C C . ARG A 1 101 ? 11.510 -2.512 48.617 1.00 38.72 101 ARG A C 1
ATOM 706 O O . ARG A 1 101 ? 10.920 -1.870 49.486 1.00 38.69 101 ARG A O 1
ATOM 714 N N . PHE A 1 102 ? 10.881 -3.227 47.676 1.00 37.24 102 PHE A N 1
ATOM 715 C CA . PHE A 1 102 ? 9.431 -3.262 47.607 1.00 36.44 102 PHE A CA 1
ATOM 716 C C . PHE A 1 102 ? 8.821 -3.886 48.860 1.00 36.64 102 PHE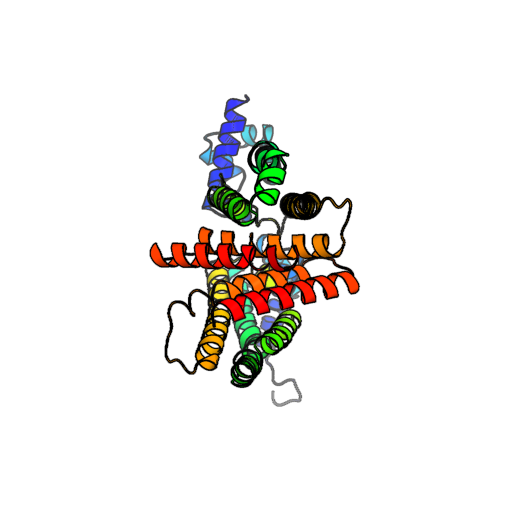 A C 1
ATOM 717 O O . PHE A 1 102 ? 7.800 -3.406 49.356 1.00 37.42 102 PHE A O 1
ATOM 725 N N . LYS A 1 103 ? 9.419 -4.963 49.361 1.00 41.66 103 LYS A N 1
ATOM 726 C CA . LYS A 1 103 ? 8.916 -5.590 50.586 1.00 43.46 103 LYS A CA 1
ATOM 727 C C . LYS A 1 103 ? 8.943 -4.628 51.781 1.00 44.82 103 LYS A C 1
ATOM 728 O O . LYS A 1 103 ? 7.993 -4.589 52.561 1.00 45.01 103 LYS A O 1
ATOM 734 N N . LYS A 1 104 ? 10.021 -3.851 51.902 1.00 46.62 104 LYS A N 1
ATOM 735 C CA . LYS A 1 104 ? 10.209 -2.922 53.033 1.00 48.65 104 LYS A CA 1
ATOM 736 C C . LYS A 1 104 ? 9.220 -1.766 52.981 1.00 48.28 104 LYS A C 1
ATOM 737 O O . LYS A 1 104 ? 8.578 -1.434 53.988 1.00 49.65 104 LYS A O 1
ATOM 739 N N . ASN A 1 105 ? 9.088 -1.170 51.797 1.00 46.44 105 ASN A N 1
ATOM 740 C CA . ASN A 1 105 ? 8.161 -0.072 51.550 1.00 45.99 105 ASN A CA 1
ATOM 741 C C . ASN A 1 105 ? 7.986 0.120 50.041 1.00 43.53 105 ASN A C 1
ATOM 742 O O . ASN A 1 105 ? 8.948 0.452 49.342 1.00 42.56 105 ASN A O 1
ATOM 747 N N . PRO A 1 106 ? 6.764 -0.130 49.534 1.00 42.10 106 PRO A N 1
ATOM 748 C CA . PRO A 1 106 ? 6.452 0.069 48.123 1.00 40.62 106 PRO A CA 1
ATOM 749 C C . PRO A 1 106 ? 6.797 1.481 47.615 1.00 41.03 106 PRO A C 1
ATOM 750 O O . PRO A 1 106 ? 7.108 1.653 46.445 1.00 40.72 106 PRO A O 1
ATOM 754 N N . LYS A 1 107 ? 6.757 2.482 48.488 1.00 42.80 107 LYS A N 1
ATOM 755 C CA . LYS A 1 107 ? 7.062 3.852 48.073 1.00 43.54 107 LYS A CA 1
ATOM 756 C C . LYS A 1 107 ? 8.544 4.028 47.712 1.00 43.88 107 LYS A C 1
ATOM 757 O O . LYS A 1 107 ? 8.867 4.685 46.721 1.00 43.72 107 LYS A O 1
ATOM 763 N N . GLU A 1 108 ? 9.444 3.447 48.504 1.00 44.19 108 GLU A N 1
ATOM 764 C CA . GLU A 1 108 ? 10.872 3.558 48.205 1.00 44.49 108 GLU A CA 1
ATOM 765 C C . GLU A 1 108 ? 11.244 2.805 46.922 1.00 41.96 108 GLU A C 1
ATOM 766 O O . GLU A 1 108 ? 12.126 3.244 46.178 1.00 41.57 108 GLU A O 1
ATOM 772 N N . TRP A 1 109 ? 10.558 1.686 46.658 1.00 39.40 109 TRP A N 1
ATOM 773 C CA . TRP A 1 109 ? 10.697 0.982 45.384 1.00 37.64 109 TRP A CA 1
ATOM 774 C C . TRP A 1 109 ? 10.362 1.921 44.213 1.00 36.35 109 TRP A C 1
ATOM 775 O O . TRP A 1 109 ? 11.141 2.024 43.263 1.00 35.99 109 TRP A O 1
ATOM 786 N N . LEU A 1 110 ? 9.222 2.605 44.295 1.00 35.76 110 LEU A N 1
ATOM 787 C CA . LEU A 1 110 ? 8.825 3.588 43.272 1.00 36.10 110 LEU A CA 1
ATOM 788 C C . LEU A 1 110 ? 9.847 4.689 43.051 1.00 37.48 110 LEU A C 1
ATOM 789 O O . LEU A 1 110 ? 10.216 4.975 41.910 1.00 36.77 110 LEU A O 1
ATOM 794 N N . ASN A 1 111 ? 10.301 5.303 44.145 1.00 39.23 111 ASN A N 1
ATOM 795 C CA . ASN A 1 111 ? 11.286 6.376 44.049 1.00 41.55 111 ASN A CA 1
ATOM 796 C C . ASN A 1 111 ? 12.520 5.940 43.288 1.00 40.32 111 ASN A C 1
ATOM 797 O O . ASN A 1 111 ? 12.943 6.625 42.363 1.00 41.44 111 ASN A O 1
ATOM 802 N N . VAL A 1 112 ? 13.086 4.801 43.677 1.00 39.07 112 VAL A N 1
ATOM 803 C CA . VAL A 1 112 ? 14.316 4.291 43.056 1.00 38.44 112 VAL A CA 1
ATOM 804 C C . VAL A 1 112 ? 14.113 3.882 41.589 1.00 36.39 112 VAL A C 1
ATOM 805 O O . VAL A 1 112 ? 14.923 4.225 40.727 1.00 36.44 112 VAL A O 1
ATOM 809 N N . LEU A 1 113 ? 13.036 3.143 41.319 1.00 34.94 113 LEU A N 1
ATOM 810 C CA . LEU A 1 113 ? 12.706 2.725 39.958 1.00 34.34 113 LEU A CA 1
ATOM 811 C C . LEU A 1 113 ? 12.514 3.913 39.002 1.00 34.57 113 LEU A C 1
ATOM 812 O O . LEU A 1 113 ? 13.072 3.952 37.906 1.00 34.83 113 LEU A O 1
ATOM 817 N N . ILE A 1 114 ? 11.740 4.895 39.423 1.00 33.89 114 ILE A N 1
ATOM 818 C CA . ILE A 1 114 ? 11.513 6.069 38.580 1.00 34.28 114 ILE A CA 1
ATOM 819 C C . ILE A 1 114 ? 12.799 6.832 38.284 1.00 34.69 114 ILE A C 1
ATOM 820 O O . ILE A 1 114 ? 13.020 7.274 37.160 1.00 34.14 114 ILE A O 1
ATOM 825 N N . ASN A 1 115 ? 13.667 6.954 39.279 1.00 35.35 115 ASN A N 1
ATOM 826 C CA . ASN A 1 115 ? 14.986 7.554 39.045 1.00 35.77 115 ASN A CA 1
ATOM 827 C C . ASN A 1 115 ? 15.830 6.747 38.063 1.00 34.46 115 ASN A C 1
ATOM 828 O O . ASN A 1 115 ? 16.518 7.318 37.219 1.00 34.19 115 ASN A O 1
ATOM 833 N N . GLN A 1 116 ? 15.785 5.423 38.186 1.00 34.20 116 GLN A N 1
ATOM 834 C CA . GLN A 1 116 ? 16.500 4.538 37.276 1.00 33.99 116 GLN A CA 1
ATOM 835 C C . GLN A 1 116 ? 16.009 4.735 35.826 1.00 33.20 116 GLN A C 1
ATOM 836 O O . GLN A 1 116 ? 16.805 4.826 34.887 1.00 33.34 116 GLN A O 1
ATOM 842 N N . LEU A 1 117 ? 14.694 4.823 35.661 1.00 32.88 117 LEU A N 1
ATOM 843 C CA . LEU A 1 117 ? 14.103 5.012 34.340 1.00 33.10 117 LEU A CA 1
ATOM 844 C C . LEU A 1 117 ? 14.403 6.427 33.832 1.00 33.75 117 LEU A C 1
ATOM 845 O O . LEU A 1 117 ? 14.672 6.627 32.657 1.00 33.79 117 LEU A O 1
ATOM 850 N N . LEU A 1 118 ? 14.388 7.396 34.737 1.00 34.73 118 LEU A N 1
ATOM 851 C CA . LEU A 1 118 ? 14.694 8.777 34.355 1.00 35.98 118 LEU A CA 1
ATOM 852 C C . LEU A 1 118 ? 16.157 8.919 33.977 1.00 36.86 118 LEU A C 1
ATOM 853 O O . LEU A 1 118 ? 16.499 9.763 33.138 1.00 37.61 118 LEU A O 1
ATOM 858 N N . ALA A 1 119 ? 17.010 8.090 34.588 1.00 36.42 119 ALA A N 1
ATOM 859 C CA . ALA A 1 119 ? 18.456 8.108 34.318 1.00 37.71 119 ALA A CA 1
ATOM 860 C C . ALA A 1 119 ? 18.841 7.415 33.006 1.00 37.15 119 ALA A C 1
ATOM 861 O O . ALA A 1 119 ? 19.967 7.570 32.531 1.00 37.38 119 ALA A O 1
ATOM 863 N N . ALA A 1 120 ? 17.912 6.656 32.428 1.00 36.42 120 ALA A N 1
ATOM 864 C CA . ALA A 1 120 ? 18.158 5.949 31.156 1.00 36.74 120 ALA A CA 1
ATOM 865 C C . ALA A 1 120 ? 18.736 6.918 30.129 1.00 36.96 120 ALA A C 1
ATOM 866 O O . ALA A 1 120 ? 18.207 7.997 29.946 1.00 36.93 120 ALA A O 1
ATOM 868 N N . GLU A 1 121 ? 19.853 6.548 29.514 1.00 37.93 121 GLU A N 1
ATOM 869 C CA . GLU A 1 121 ? 20.496 7.406 28.521 1.00 38.74 121 GLU A CA 1
ATOM 870 C C . GLU A 1 121 ? 20.020 7.037 27.126 1.00 38.99 121 GLU A C 1
ATOM 871 O O . GLU A 1 121 ? 19.237 6.084 26.948 1.00 38.42 121 GLU A O 1
ATOM 873 N N . ASP A 1 122 ? 20.477 7.819 26.151 1.00 39.91 122 ASP A N 1
ATOM 874 C CA . ASP A 1 122 ? 20.160 7.639 24.736 1.00 39.70 122 ASP A CA 1
ATOM 875 C C . ASP A 1 122 ? 18.665 7.782 24.440 1.00 38.19 122 ASP A C 1
ATOM 876 O O . ASP A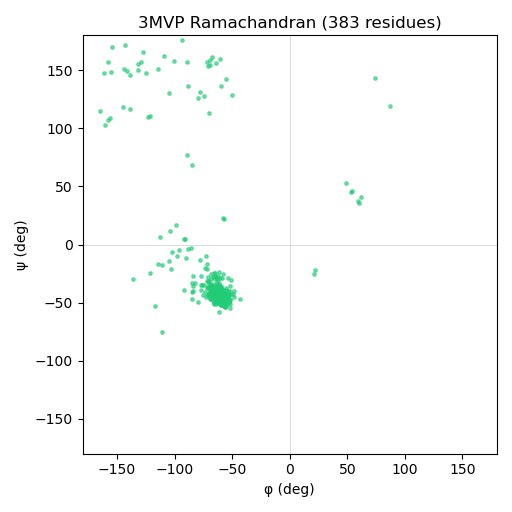 1 122 ? 18.102 7.028 23.617 1.00 36.96 122 ASP A O 1
ATOM 881 N N . LYS A 1 123 ? 18.042 8.768 25.091 1.00 36.43 123 LYS A N 1
ATOM 882 C CA . LYS A 1 123 ? 16.601 8.963 24.961 1.00 35.94 123 LYS A CA 1
ATOM 883 C C . LYS A 1 123 ? 16.258 9.370 23.522 1.00 36.17 123 LYS A C 1
ATOM 884 O O . LYS A 1 123 ? 15.161 9.078 23.038 1.00 35.40 123 LYS A O 1
ATOM 886 N N . ILE A 1 124 ? 17.215 10.028 22.855 1.00 34.97 124 ILE A N 1
ATOM 887 C CA A ILE A 1 124 ? 16.994 10.533 21.501 0.50 34.03 124 ILE A CA 1
ATOM 888 C CA B ILE A 1 124 ? 17.014 10.534 21.496 0.50 34.08 124 ILE A CA 1
ATOM 889 C C . ILE A 1 124 ? 16.804 9.382 20.504 1.00 32.79 124 ILE A C 1
ATOM 890 O O . ILE A 1 124 ? 15.839 9.381 19.730 1.00 32.86 124 ILE A O 1
ATOM 899 N N . PHE A 1 125 ? 17.698 8.401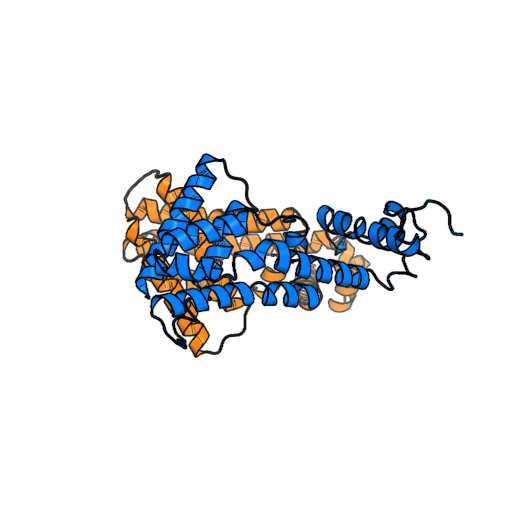 20.535 1.00 32.29 125 PHE A N 1
ATOM 900 C CA . PHE A 1 125 ? 17.528 7.236 19.685 1.00 32.01 125 PHE A CA 1
ATOM 901 C C . PHE A 1 125 ? 16.349 6.372 20.139 1.00 30.76 125 PHE A C 1
ATOM 902 O O . PHE A 1 125 ? 15.652 5.797 19.304 1.00 30.90 125 PHE A O 1
ATOM 910 N N . HIS A 1 126 ? 16.130 6.261 21.448 1.00 31.04 126 HIS A N 1
ATOM 911 C CA . HIS A 1 126 ? 14.967 5.508 21.941 1.00 31.73 126 HIS A CA 1
ATOM 912 C C . HIS A 1 126 ? 13.643 6.021 21.343 1.00 31.03 126 HIS A C 1
ATOM 913 O O . HIS A 1 126 ? 12.727 5.225 21.046 1.00 30.46 126 HIS A O 1
ATOM 920 N N . ALA A 1 127 ? 13.548 7.348 21.204 1.00 31.26 127 ALA A N 1
ATOM 921 C CA . ALA A 1 127 ? 12.347 7.992 20.655 1.00 32.09 127 ALA A CA 1
ATOM 922 C C . ALA A 1 127 ? 12.125 7.516 19.222 1.00 30.46 127 ALA A C 1
ATOM 923 O O . ALA A 1 127 ? 11.006 7.238 18.797 1.00 31.42 127 ALA A O 1
ATOM 925 N N . GLN A 1 128 ? 13.221 7.381 18.495 1.00 29.98 128 GLN A N 1
ATOM 926 C CA . GLN A 1 128 ? 13.191 6.897 17.139 1.00 30.09 128 GLN A CA 1
ATOM 927 C C . GLN A 1 128 ? 12.728 5.441 17.054 1.00 28.65 128 GLN A C 1
ATOM 928 O O . GLN A 1 128 ? 11.972 5.060 16.143 1.00 29.36 128 GLN A O 1
ATOM 934 N N . ILE A 1 129 ? 13.145 4.622 18.016 1.00 26.83 129 ILE A N 1
ATOM 935 C CA . ILE A 1 129 ? 12.657 3.251 18.079 1.00 25.80 129 ILE A CA 1
ATOM 936 C C . ILE A 1 129 ? 11.133 3.238 18.343 1.00 25.93 129 ILE A C 1
ATOM 937 O O . ILE A 1 129 ? 10.404 2.471 17.725 1.00 25.59 129 ILE A O 1
ATOM 942 N N . GLU A 1 130 ? 10.665 4.120 19.222 1.00 23.49 130 GLU A N 1
ATOM 943 C CA . GLU A 1 130 ? 9.220 4.255 19.459 1.00 23.92 130 GLU A CA 1
ATOM 944 C C . GLU A 1 130 ? 8.471 4.606 18.176 1.00 22.59 130 GLU A C 1
ATOM 945 O O . GLU A 1 130 ? 7.408 4.047 17.911 1.00 22.91 130 GLU A O 1
ATOM 959 N N . LEU A 1 132 ? 9.489 4.023 15.110 1.00 22.61 132 LEU A N 1
ATOM 960 C CA . LEU A 1 132 ? 9.635 2.877 14.219 1.00 23.18 132 LEU A CA 1
ATOM 961 C C . LEU A 1 132 ? 8.753 1.696 14.592 1.00 22.49 132 LEU A C 1
ATOM 962 O O . LEU A 1 132 ? 8.409 0.895 13.730 1.00 23.21 132 LEU A O 1
ATOM 967 N N . ALA A 1 133 ? 8.327 1.625 15.852 1.00 22.58 133 ALA A N 1
ATOM 968 C CA . ALA A 1 133 ? 7.414 0.552 16.295 1.00 23.15 133 ALA A CA 1
ATOM 969 C C . ALA A 1 133 ? 6.107 0.553 15.505 1.00 23.65 133 ALA A C 1
ATOM 970 O O . ALA A 1 133 ? 5.482 -0.497 15.322 1.00 24.92 133 ALA A O 1
ATOM 972 N N . TYR A 1 134 ? 5.700 1.735 15.031 1.00 22.87 134 TYR A N 1
ATOM 973 C CA . TYR A 1 134 ? 4.508 1.867 14.203 1.00 24.04 134 TYR A CA 1
ATOM 974 C C . TYR A 1 134 ? 4.665 1.336 12.776 1.00 24.71 134 TYR A C 1
ATOM 975 O O . TYR A 1 134 ? 3.685 1.254 12.049 1.00 27.66 134 TYR A O 1
ATOM 984 N N . ALA A 1 135 ? 5.890 1.002 12.368 1.00 28.65 135 ALA A N 1
ATOM 985 C CA . ALA A 1 135 ? 6.185 0.708 10.943 1.00 28.52 135 ALA A CA 1
ATOM 986 C C . ALA A 1 135 ? 7.070 -0.530 10.715 1.00 26.66 135 ALA A C 1
ATOM 987 O O . ALA A 1 135 ? 6.988 -1.178 9.653 1.00 26.37 135 ALA A O 1
ATOM 989 N N . ILE A 1 136 ? 7.934 -0.816 11.689 1.00 25.11 136 ILE A N 1
ATOM 990 C CA . ILE A 1 136 ? 8.984 -1.848 11.550 1.00 24.73 136 ILE A CA 1
ATOM 991 C C . ILE A 1 136 ? 8.815 -2.930 12.633 1.00 23.94 136 ILE A C 1
ATOM 992 O O . ILE A 1 136 ? 9.014 -2.645 13.829 1.00 23.02 136 ILE A O 1
ATOM 997 N N . PRO A 1 137 ? 8.425 -4.159 12.235 1.00 24.83 137 PRO A N 1
ATOM 998 C CA . PRO A 1 137 ? 8.230 -5.251 13.214 1.00 24.75 137 PRO A CA 1
ATOM 999 C C . PRO A 1 137 ? 9.374 -5.464 14.227 1.00 24.29 137 PRO A C 1
ATOM 1000 O O . PRO A 1 137 ? 9.079 -5.665 15.404 1.00 23.95 137 PRO A O 1
ATOM 1004 N N . GLN A 1 138 ? 10.652 -5.372 13.822 1.00 24.25 138 GLN A N 1
ATOM 1005 C CA . GLN A 1 138 ? 11.730 -5.525 14.792 1.00 25.00 138 GLN A CA 1
ATOM 1006 C C . GLN A 1 138 ? 11.690 -4.469 15.896 1.00 24.07 138 GLN A C 1
ATOM 1007 O O . GLN A 1 138 ? 12.061 -4.768 17.037 1.00 24.14 138 GLN A O 1
ATOM 1013 N N . ALA A 1 139 ? 11.315 -3.234 15.545 1.00 23.02 139 ALA A N 1
ATOM 1014 C CA . ALA A 1 139 ? 11.291 -2.160 16.529 1.00 23.05 139 ALA A CA 1
ATOM 1015 C C . ALA A 1 139 ? 10.142 -2.402 17.502 1.00 22.85 139 ALA A C 1
ATOM 1016 O O . ALA A 1 139 ? 10.321 -2.271 18.710 1.00 23.64 139 ALA A O 1
ATOM 1018 N N . LYS A 1 140 ? 8.974 -2.790 16.984 1.00 22.01 140 LYS A N 1
ATOM 1019 C CA . LYS A 1 140 ? 7.836 -3.086 17.850 1.00 22.84 140 LYS A CA 1
ATOM 1020 C C . LYS A 1 140 ? 8.176 -4.224 18.816 1.00 22.72 140 LYS A C 1
ATOM 1021 O O . LYS A 1 140 ? 7.893 -4.143 20.028 1.00 23.24 140 LYS A O 1
ATOM 1027 N N . ALA A 1 141 ? 8.778 -5.280 18.287 1.00 22.64 141 ALA A N 1
ATOM 1028 C CA . ALA A 1 141 ? 9.108 -6.455 19.101 1.00 24.12 141 ALA A CA 1
ATOM 1029 C C . ALA A 1 141 ? 10.100 -6.098 20.223 1.00 23.68 141 ALA A C 1
ATOM 1030 O O . ALA A 1 141 ? 9.951 -6.537 21.375 1.00 24.74 141 ALA A O 1
ATOM 1032 N N . LEU A 1 142 ? 11.132 -5.341 19.874 1.00 23.00 142 LEU A N 1
ATOM 1033 C CA . LEU A 1 142 ? 12.132 -4.946 20.845 1.00 23.59 142 LEU A CA 1
ATOM 1034 C C . LEU A 1 142 ? 11.547 -4.232 22.066 1.00 23.50 142 LEU A C 1
ATOM 1035 O O . LEU A 1 142 ? 11.821 -4.612 23.231 1.00 23.71 142 LEU A O 1
ATOM 1040 N N . LEU A 1 143 ? 10.765 -3.184 21.802 1.00 22.47 143 LEU A N 1
ATOM 1041 C CA . LEU A 1 143 ? 10.169 -2.404 22.867 1.00 23.42 143 LEU A CA 1
ATOM 1042 C C . LEU A 1 143 ? 9.152 -3.217 23.678 1.00 23.76 143 LEU A C 1
ATOM 1043 O O . LEU A 1 143 ? 9.103 -3.079 24.905 1.00 24.30 143 LEU A O 1
ATOM 1048 N N . GLU A 1 144 ? 8.380 -4.080 23.008 1.00 24.33 144 GLU A N 1
ATOM 1049 C CA . GLU A 1 144 ? 7.431 -4.959 23.716 1.00 25.61 144 GLU A CA 1
ATOM 1050 C C . GLU A 1 144 ? 8.188 -5.904 24.663 1.00 25.19 144 GLU A C 1
ATOM 1051 O O . GLU A 1 144 ? 7.745 -6.137 25.784 1.00 25.25 144 GLU A O 1
ATOM 1053 N N . GLU A 1 145 ? 9.350 -6.398 24.238 1.00 26.30 145 GLU A N 1
ATOM 1054 C CA . GLU A 1 145 ? 10.127 -7.302 25.089 1.00 27.62 145 GLU A CA 1
ATOM 1055 C C . GLU A 1 145 ? 10.625 -6.548 26.318 1.00 25.58 145 GLU A C 1
ATOM 1056 O O . GLU A 1 145 ? 10.508 -7.037 27.450 1.00 24.65 145 GLU A O 1
ATOM 1062 N N . HIS A 1 146 ? 11.203 -5.374 26.098 1.00 24.42 146 HIS A N 1
ATOM 1063 C CA . HIS A 1 146 ? 11.680 -4.562 27.221 1.00 24.85 146 HIS A CA 1
ATOM 1064 C C . HIS A 1 146 ? 10.539 -4.253 28.189 1.00 24.21 146 HIS A C 1
ATOM 1065 O O . HIS A 1 146 ? 10.692 -4.420 29.402 1.00 24.87 146 HIS A O 1
ATOM 1072 N N . ASN A 1 147 ? 9.393 -3.827 27.647 1.00 24.65 147 ASN A N 1
ATOM 1073 C CA A ASN A 1 147 ? 8.204 -3.498 28.438 0.50 24.81 147 ASN A CA 1
ATOM 1074 C CA B ASN A 1 147 ? 8.242 -3.478 28.493 0.50 24.99 147 ASN A CA 1
ATOM 1075 C C . ASN A 1 147 ? 7.719 -4.707 29.248 1.00 25.45 147 ASN A C 1
ATOM 1076 O O . ASN A 1 147 ? 7.371 -4.610 30.450 1.00 25.35 147 ASN A O 1
ATOM 1085 N N . ASN A 1 148 ? 7.681 -5.853 28.573 1.00 26.08 148 ASN A N 1
ATOM 1086 C CA . ASN A 1 148 ? 7.328 -7.116 29.185 1.00 27.53 148 ASN A CA 1
ATOM 1087 C C . ASN A 1 148 ? 8.274 -7.491 30.341 1.00 27.83 148 ASN A C 1
ATOM 1088 O O . ASN A 1 148 ? 7.826 -8.014 31.366 1.00 27.10 148 ASN A O 1
ATOM 1093 N N . ASN A 1 149 ? 9.576 -7.252 30.160 1.00 26.86 149 ASN A N 1
ATOM 1094 C CA . ASN A 1 149 ? 10.547 -7.581 31.202 1.00 28.08 149 ASN A CA 1
ATOM 1095 C C . ASN A 1 149 ? 10.329 -6.709 32.446 1.00 26.37 149 ASN A C 1
ATOM 1096 O O . ASN A 1 149 ? 10.457 -7.186 33.599 1.00 25.80 149 ASN A O 1
ATOM 1101 N N . LEU A 1 150 ? 9.978 -5.446 32.214 1.00 23.96 150 LEU A N 1
ATOM 1102 C CA . LEU A 1 150 ? 9.772 -4.481 33.300 1.00 23.92 150 LEU A CA 1
ATOM 1103 C C . LEU A 1 150 ? 8.446 -4.785 34.023 1.00 23.93 150 LEU A C 1
ATOM 1104 O O . LEU A 1 150 ? 8.375 -4.773 35.268 1.00 24.48 150 LEU A O 1
ATOM 1109 N N . LYS A 1 151 ? 7.406 -5.123 33.260 1.00 22.76 151 LYS A N 1
ATOM 1110 C CA . LYS A 1 151 ? 6.177 -5.616 33.879 1.00 22.95 151 LYS A CA 1
ATOM 1111 C C . LYS A 1 151 ? 6.393 -6.890 34.704 1.00 23.75 151 LYS A C 1
ATOM 1112 O O . LYS A 1 151 ? 5.793 -7.076 35.773 1.00 23.91 151 LYS A O 1
ATOM 1118 N N . ASN A 1 152 ? 7.255 -7.775 34.217 1.00 23.82 152 ASN A N 1
ATOM 1119 C CA . ASN A 1 152 ? 7.471 -9.042 34.906 1.00 24.51 152 ASN A CA 1
ATOM 1120 C C . ASN A 1 152 ? 8.230 -8.804 36.205 1.00 24.72 152 ASN A C 1
ATOM 1121 O O . ASN A 1 152 ? 7.894 -9.357 37.244 1.00 23.38 152 ASN A O 1
ATOM 1126 N N . LEU A 1 153 ? 9.260 -7.961 36.142 1.00 24.70 153 LEU A N 1
ATOM 1127 C CA . LEU A 1 153 ? 9.922 -7.528 37.359 1.00 25.94 153 LEU A CA 1
ATOM 1128 C C . LEU A 1 153 ? 8.925 -6.979 38.388 1.00 24.68 153 LEU A C 1
ATOM 1129 O O . LEU A 1 153 ? 8.981 -7.372 39.556 1.00 25.31 153 LEU A O 1
ATOM 1134 N N . THR A 1 154 ? 8.033 -6.093 37.942 1.00 24.20 154 THR A N 1
ATOM 1135 C CA . THR A 1 154 ? 6.996 -5.460 38.772 1.00 24.35 154 THR A CA 1
ATOM 1136 C C . THR A 1 154 ? 6.109 -6.529 39.419 1.00 23.67 154 THR A C 1
ATOM 1137 O O . THR A 1 154 ? 5.864 -6.506 40.620 1.00 23.96 154 THR A O 1
ATOM 1141 N N . TYR A 1 155 ? 5.660 -7.460 38.595 1.00 23.12 155 TYR A N 1
ATOM 1142 C CA . TYR A 1 155 ? 4.931 -8.665 39.055 1.00 22.90 155 TYR A CA 1
ATOM 1143 C C . TYR A 1 155 ? 5.690 -9.428 40.145 1.00 23.85 155 TYR A C 1
ATOM 1144 O O . TYR A 1 155 ? 5.120 -9.718 41.196 1.00 23.70 155 TYR A O 1
ATOM 1153 N N . LYS A 1 156 ? 6.978 -9.705 39.931 1.00 24.51 156 LYS A N 1
ATOM 1154 C CA . LYS A 1 156 ? 7.799 -10.365 40.948 1.00 26.25 156 LYS A CA 1
ATOM 1155 C C . LYS A 1 156 ? 7.890 -9.609 42.276 1.00 26.69 156 LYS A C 1
ATOM 1156 O O . LYS A 1 156 ? 7.845 -10.221 43.344 1.00 27.87 156 LYS A O 1
ATOM 1162 N N . CYS A 1 157 ? 8.017 -8.288 42.226 1.00 27.65 157 CYS A N 1
ATOM 1163 C CA . CYS A 1 157 ? 7.971 -7.488 43.451 1.00 28.60 157 CYS A CA 1
ATOM 1164 C C . CYS A 1 157 ? 6.642 -7.651 44.194 1.00 28.50 157 CYS A C 1
ATOM 1165 O O . CYS A 1 157 ? 6.632 -7.846 45.411 1.00 29.85 157 CYS A O 1
ATOM 1168 N N . LEU A 1 158 ? 5.528 -7.563 43.466 1.00 27.16 158 LEU A N 1
ATOM 1169 C CA . LEU A 1 158 ? 4.206 -7.739 44.068 1.00 26.72 158 LEU A CA 1
ATOM 1170 C C . LEU A 1 158 ? 4.106 -9.115 44.765 1.00 26.94 158 LEU A C 1
ATOM 1171 O O . LEU A 1 158 ? 3.634 -9.211 45.923 1.00 27.64 158 LEU A O 1
ATOM 1176 N N . LEU A 1 159 ? 4.563 -10.156 44.078 1.00 25.90 159 LEU A N 1
ATOM 1177 C CA . LEU A 1 159 ? 4.521 -11.495 44.647 1.00 27.00 159 LEU A CA 1
ATOM 1178 C C . LEU A 1 159 ? 5.373 -11.542 45.902 1.00 28.68 159 LEU A C 1
ATOM 1179 O O . LEU A 1 159 ? 4.979 -12.154 46.915 1.00 30.42 159 LEU A O 1
ATOM 1184 N N . TYR A 1 160 ? 6.551 -10.917 45.829 1.00 28.34 160 TYR A N 1
ATOM 1185 C CA . TYR A 1 160 ? 7.508 -10.967 46.921 1.00 30.27 160 TYR A CA 1
ATOM 1186 C C . TYR A 1 160 ? 6.972 -10.344 48.208 1.00 30.34 160 TYR A C 1
ATOM 1187 O O . TYR A 1 160 ? 7.244 -10.852 49.294 1.00 31.52 160 TYR A O 1
ATOM 1196 N N . TYR A 1 161 ? 6.185 -9.280 48.078 1.00 38.74 161 TYR A N 1
ATOM 1197 C CA . TYR A 1 161 ? 5.546 -8.634 49.217 1.00 37.49 161 TYR A CA 1
ATOM 1198 C C . TYR A 1 161 ? 4.760 -9.599 50.110 1.00 37.00 161 TYR A C 1
ATOM 1199 O O . TYR A 1 161 ? 4.788 -9.482 51.335 1.00 36.52 161 TYR A O 1
ATOM 1208 N N . SER A 1 162 ? 4.067 -10.547 49.477 1.00 37.38 162 SER A N 1
ATOM 1209 C CA . SER A 1 162 ? 3.218 -11.493 50.205 1.00 38.78 162 SER A CA 1
ATOM 1210 C C . SER A 1 162 ? 3.757 -12.919 50.143 1.00 38.12 162 SER A C 1
ATOM 1211 O O . SER A 1 162 ? 3.111 -13.857 50.629 1.00 40.62 162 SER A O 1
ATOM 1214 N N . ASP A 1 163 ? 4.953 -13.072 49.573 1.00 36.47 163 ASP A N 1
ATOM 1215 C CA . ASP A 1 163 ? 5.621 -14.360 49.471 1.00 38.19 163 ASP A CA 1
ATOM 1216 C C . ASP A 1 163 ? 4.816 -15.386 48.674 1.00 36.25 163 ASP A C 1
ATOM 1217 O O . ASP A 1 163 ? 4.821 -16.573 48.978 1.00 38.83 163 ASP A O 1
ATOM 1222 N N . GLN A 1 164 ? 4.126 -14.915 47.647 1.00 33.34 164 GLN A N 1
ATOM 1223 C CA . GLN A 1 164 ? 3.312 -15.793 46.816 1.00 32.38 164 GLN A CA 1
ATOM 1224 C C . GLN A 1 164 ? 4.107 -16.370 45.662 1.00 31.57 164 GLN A C 1
ATOM 1225 O O . GLN A 1 164 ? 5.135 -15.821 45.253 1.00 31.80 164 GLN A O 1
ATOM 1231 N N . ALA A 1 165 ? 3.622 -17.500 45.148 1.00 30.18 165 ALA A N 1
ATOM 1232 C CA . ALA A 1 165 ? 4.194 -18.115 43.961 1.00 30.75 165 ALA A CA 1
ATOM 1233 C C . ALA A 1 165 ? 3.641 -17.525 42.673 1.00 31.68 165 ALA A C 1
ATOM 1234 O O . ALA A 1 165 ? 4.384 -17.355 41.722 1.00 34.20 165 ALA A O 1
ATOM 1236 N N . ALA A 1 166 ? 2.329 -17.257 42.631 1.00 22.71 166 ALA A N 1
ATOM 1237 C CA . ALA A 1 166 ? 1.677 -16.727 41.427 1.00 23.17 166 ALA A CA 1
ATOM 1238 C C . ALA A 1 166 ? 0.334 -16.102 41.781 1.00 25.00 166 ALA A C 1
ATOM 1239 O O . ALA A 1 166 ? -0.349 -16.567 42.679 1.00 26.05 166 ALA A O 1
ATOM 1241 N N . ASN A 1 167 ? -0.054 -15.057 41.055 1.00 25.08 167 ASN A N 1
ATOM 1242 C CA . ASN A 1 167 ? -1.301 -14.348 41.344 1.00 25.93 167 ASN A CA 1
ATOM 1243 C C . ASN A 1 167 ? -1.745 -13.606 40.093 1.00 25.55 167 ASN A C 1
ATOM 1244 O O . ASN A 1 167 ? -1.156 -12.584 39.756 1.00 25.54 167 ASN A O 1
ATOM 1249 N N . PRO A 1 168 ? -2.806 -14.092 39.412 1.00 26.37 168 PRO A N 1
ATOM 1250 C CA . PRO A 1 168 ? -3.265 -13.401 38.214 1.00 26.79 168 PRO A CA 1
ATOM 1251 C C . PRO A 1 168 ? -3.662 -11.946 38.447 1.00 26.87 168 PRO A C 1
ATOM 1252 O O . PRO A 1 168 ? -3.389 -11.097 37.596 1.00 26.44 168 PRO A O 1
ATOM 1256 N N . SER A 1 169 ? -4.297 -11.649 39.575 1.00 27.94 169 SER A N 1
ATOM 1257 C CA . SER A 1 169 ? -4.652 -10.259 39.840 1.00 29.14 169 SER A CA 1
ATOM 1258 C C . SER A 1 169 ? -3.406 -9.358 39.997 1.00 26.38 169 SER A C 1
ATOM 1259 O O . SER A 1 169 ? -3.442 -8.192 39.628 1.00 25.58 169 SER A O 1
ATOM 1262 N N . PHE A 1 170 ? -2.311 -9.906 40.518 1.00 25.53 170 PHE A N 1
ATOM 1263 C CA . PHE A 1 170 ? -1.061 -9.157 40.583 1.00 24.74 170 PHE A CA 1
ATOM 1264 C C . PHE A 1 170 ? -0.437 -8.963 39.197 1.00 23.69 170 PHE A C 1
ATOM 1265 O O . PHE A 1 170 ? 0.218 -7.939 38.953 1.00 22.87 170 PHE A O 1
ATOM 1273 N N . LYS A 1 171 ? -0.637 -9.924 38.294 1.00 24.07 171 LYS A N 1
ATOM 1274 C CA A LYS A 1 171 ? -0.154 -9.782 36.922 0.50 24.77 171 LYS A CA 1
ATOM 1275 C CA B LYS A 1 171 ? -0.160 -9.787 36.922 0.50 24.74 171 LYS A CA 1
ATOM 1276 C C . LYS A 1 171 ? -0.864 -8.617 36.217 1.00 24.18 171 LYS A C 1
ATOM 1277 O O . LYS A 1 171 ? -0.235 -7.802 35.554 1.00 23.70 171 LYS A O 1
ATOM 1288 N N . THR A 1 172 ? -2.171 -8.552 36.371 1.00 24.70 172 THR A N 1
ATOM 1289 C CA . THR A 1 172 ? -2.983 -7.484 35.799 1.00 24.57 172 THR A CA 1
ATOM 1290 C C . THR A 1 172 ? -2.531 -6.169 36.405 1.00 23.90 172 THR A C 1
ATOM 1291 O O . THR A 1 172 ? -2.342 -5.183 35.697 1.00 24.26 172 THR A O 1
ATOM 1295 N N . LEU A 1 173 ? -2.346 -6.157 37.723 1.00 23.64 173 LEU A N 1
ATOM 1296 C CA . LEU A 1 173 ? -1.872 -4.959 38.401 1.00 24.71 173 LEU A CA 1
ATOM 1297 C C . LEU A 1 173 ? -0.505 -4.514 37.888 1.00 24.06 173 LEU A C 1
ATOM 1298 O O . LEU A 1 173 ? -0.291 -3.307 37.640 1.00 24.36 173 LEU A O 1
ATOM 1303 N N . SER A 1 174 ? 0.412 -5.471 37.716 1.00 23.07 174 SER A N 1
ATOM 1304 C CA . SER A 1 174 ? 1.752 -5.160 37.194 1.00 23.37 174 SER A CA 1
ATOM 1305 C C . SER A 1 174 ? 1.676 -4.423 35.850 1.00 23.56 174 SER A C 1
ATOM 1306 O O . SER A 1 174 ? 2.480 -3.535 35.594 1.00 24.16 174 SER A O 1
ATOM 1309 N N . LEU A 1 175 ? 0.702 -4.807 35.014 1.00 23.23 175 LEU A N 1
ATOM 1310 C CA A LEU A 1 175 ? 0.523 -4.198 33.698 0.50 23.93 175 LEU A CA 1
ATOM 1311 C CA B LEU A 1 175 ? 0.510 -4.228 33.706 0.50 24.18 175 LEU A CA 1
ATOM 1312 C C . LEU A 1 175 ? 0.094 -2.760 33.860 1.00 23.48 175 LEU A C 1
ATOM 1313 O O . LEU A 1 175 ? 0.711 -1.859 33.292 1.00 22.65 175 LEU A O 1
ATOM 1322 N N . VAL A 1 176 ? -0.957 -2.545 34.643 1.00 23.49 176 VAL A N 1
ATOM 1323 C CA . VAL A 1 176 ? -1.488 -1.187 34.878 1.00 24.50 176 VAL A CA 1
ATOM 1324 C C . VAL A 1 176 ? -0.430 -0.287 35.556 1.00 23.78 176 VAL A C 1
ATOM 1325 O O . VAL A 1 176 ? -0.173 0.840 35.131 1.00 23.22 176 VAL A O 1
ATOM 1329 N N . VAL A 1 177 ? 0.182 -0.805 36.611 1.00 24.11 177 VAL A N 1
ATOM 1330 C CA . VAL A 1 177 ? 1.137 -0.033 37.391 1.00 24.56 177 VAL A CA 1
ATOM 1331 C C . VAL A 1 177 ? 2.319 0.351 36.521 1.00 24.63 177 VAL A C 1
ATOM 1332 O O . VAL A 1 177 ? 2.708 1.515 36.507 1.00 24.07 177 VAL A O 1
ATOM 1336 N N . PHE A 1 178 ? 2.860 -0.577 35.736 1.00 24.62 178 PHE A N 1
ATOM 1337 C CA . PHE A 1 178 ? 3.979 -0.161 34.899 1.00 25.43 178 PHE A CA 1
ATOM 1338 C C . PHE A 1 178 ? 3.596 0.805 33.782 1.00 25.21 178 PHE A C 1
ATOM 1339 O O . PHE A 1 178 ? 4.413 1.682 33.379 1.00 25.97 178 PHE A O 1
ATOM 1347 N N . ASP A 1 179 ? 2.397 0.618 33.235 1.00 23.59 179 ASP A N 1
ATOM 1348 C CA . ASP A 1 179 ? 1.883 1.528 32.220 1.00 24.07 179 ASP A CA 1
ATOM 1349 C C . ASP A 1 179 ? 1.803 2.977 32.786 1.00 23.84 179 ASP A C 1
ATOM 1350 O O . ASP A 1 179 ? 2.110 3.938 32.098 1.00 23.05 179 ASP A O 1
ATOM 1355 N N . PHE A 1 180 ? 1.402 3.103 34.044 1.00 22.80 180 PHE A N 1
ATOM 1356 C CA . PHE A 1 180 ? 1.306 4.407 34.700 1.00 23.61 180 PHE A CA 1
ATOM 1357 C C . PHE A 1 180 ? 2.698 4.953 34.996 1.00 24.93 180 PHE A C 1
ATOM 1358 O O . PHE A 1 180 ? 2.982 6.128 34.740 1.00 25.73 180 PHE A O 1
ATOM 1366 N N . ILE A 1 181 ? 3.558 4.092 35.526 1.00 24.40 181 ILE A N 1
ATOM 1367 C CA . ILE A 1 181 ? 4.965 4.463 35.773 1.00 26.63 181 ILE A CA 1
ATOM 1368 C C . ILE A 1 181 ? 5.633 4.994 34.485 1.00 27.66 181 ILE A C 1
ATOM 1369 O O . ILE A 1 181 ? 6.265 6.076 34.484 1.00 27.78 181 ILE A O 1
ATOM 1374 N N . SER A 1 18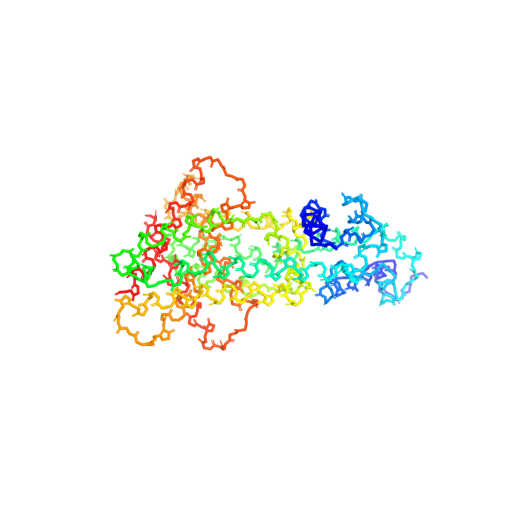2 ? 5.479 4.239 33.397 1.00 27.22 182 SER A N 1
ATOM 1375 C CA . SER A 1 182 ? 6.071 4.623 32.129 1.00 29.32 182 SER A CA 1
ATOM 1376 C C . SER A 1 182 ? 5.486 5.968 31.628 1.00 28.34 182 SER A C 1
ATOM 1377 O O . SER A 1 182 ? 6.214 6.800 31.076 1.00 29.78 182 SER A O 1
ATOM 1380 N N . ALA A 1 183 ? 4.192 6.179 31.852 1.00 26.06 183 ALA A N 1
ATOM 1381 C CA . ALA A 1 183 ? 3.543 7.429 31.475 1.00 26.70 183 ALA A CA 1
ATOM 1382 C C . ALA A 1 183 ? 4.144 8.623 32.249 1.00 26.66 183 ALA A C 1
ATOM 1383 O O . ALA A 1 183 ? 4.307 9.734 31.696 1.00 27.70 183 ALA A O 1
ATOM 1385 N N . LEU A 1 184 ? 4.468 8.387 33.518 1.00 26.16 184 LEU A N 1
ATOM 1386 C CA . LEU A 1 184 ? 5.038 9.423 34.389 1.00 27.18 184 LEU A CA 1
ATOM 1387 C C . LEU A 1 184 ? 6.445 9.752 33.937 1.00 28.40 184 LEU A C 1
ATOM 1388 O O . LEU A 1 184 ? 6.802 10.933 33.784 1.00 30.60 184 LEU A O 1
ATOM 1393 N N . VAL A 1 185 ? 7.225 8.709 33.672 1.00 31.05 185 VAL A N 1
ATOM 1394 C CA . VAL A 1 185 ? 8.574 8.884 33.169 1.00 31.95 185 VAL A CA 1
ATOM 1395 C C . VAL A 1 185 ? 8.572 9.732 31.876 1.00 33.33 185 VAL A C 1
ATOM 1396 O O . VAL A 1 185 ? 9.341 10.681 31.771 1.00 34.64 185 VAL A O 1
ATOM 1400 N N . ASP A 1 186 ? 7.687 9.410 30.933 1.00 34.07 186 ASP A N 1
ATOM 1401 C CA . ASP A 1 186 ? 7.599 10.124 29.660 1.00 36.06 186 ASP A CA 1
ATOM 1402 C C . ASP A 1 186 ? 7.245 11.586 29.821 1.00 36.22 186 ASP A C 1
ATOM 1403 O O . ASP A 1 186 ? 7.817 12.438 29.137 1.00 38.73 186 ASP A O 1
ATOM 1408 N N . GLU A 1 187 ? 6.296 11.868 30.713 1.00 34.81 187 GLU A N 1
ATOM 1409 C CA . GLU A 1 187 ? 5.908 13.245 31.018 1.00 36.50 187 GLU A CA 1
ATOM 1410 C C . GLU A 1 187 ? 7.125 14.042 31.474 1.00 38.55 187 GLU A C 1
ATOM 1411 O O . GLU A 1 187 ? 7.312 15.195 31.095 1.00 40.76 187 GLU A O 1
ATOM 1417 N N . LEU A 1 188 ? 7.956 13.406 32.289 1.00 37.60 188 LEU A N 1
ATOM 1418 C CA . LEU A 1 188 ? 9.143 14.049 32.799 1.00 40.66 188 LEU A CA 1
ATOM 1419 C C . LEU A 1 188 ? 10.259 14.129 31.751 1.00 43.06 188 LEU A C 1
ATOM 1420 O O . LEU A 1 188 ? 10.994 15.109 31.706 1.00 47.14 188 LEU A O 1
ATOM 1425 N N . LEU A 1 189 ? 10.374 13.116 30.901 1.00 43.08 189 LEU A N 1
ATOM 1426 C CA . LEU A 1 189 ? 11.514 13.029 29.977 1.00 47.22 189 LEU A CA 1
ATOM 1427 C C . LEU A 1 189 ? 11.362 13.808 28.677 1.00 50.63 189 LEU A C 1
ATOM 1428 O O . LEU A 1 189 ? 12.291 14.507 28.246 1.00 55.00 189 LEU A O 1
ATOM 1433 N N . TYR A 1 190 ? 10.205 13.659 28.041 1.00 50.46 190 TYR A N 1
ATOM 1434 C CA . TYR A 1 190 ? 10.007 14.134 26.671 1.00 52.82 190 TYR A CA 1
ATOM 1435 C C . TYR A 1 190 ? 9.184 15.416 26.589 1.00 53.13 190 TYR A C 1
ATOM 1436 O O . TYR A 1 190 ? 8.755 15.819 25.500 1.00 55.63 190 TYR A O 1
ATOM 1445 N N . HIS A 1 191 ? 8.972 16.054 27.738 1.00 51.39 191 HIS A N 1
ATOM 1446 C CA . HIS A 1 191 ? 8.252 17.322 27.797 1.00 52.13 191 HIS A CA 1
ATOM 1447 C C . HIS A 1 191 ? 9.011 18.348 28.631 1.00 51.65 191 HIS A C 1
ATOM 1448 O O . HIS A 1 191 ? 9.754 17.989 29.557 1.00 49.96 191 HIS A O 1
ATOM 1455 N N . GLU A 1 192 ? 8.826 19.623 28.285 1.00 53.66 192 GLU A N 1
ATOM 1456 C CA . GLU A 1 192 ? 9.468 20.737 28.992 1.00 53.97 192 GLU A CA 1
ATOM 1457 C C . GLU A 1 192 ? 8.721 21.063 30.282 1.00 51.55 192 GLU A C 1
ATOM 1458 O O . GLU A 1 192 ? 7.500 21.273 30.260 1.00 52.11 192 GLU A O 1
ATOM 1460 N N . HIS A 1 193 ? 9.465 21.071 31.393 1.00 49.36 193 HIS A N 1
ATOM 1461 C CA . HIS A 1 193 ? 8.980 21.485 32.711 1.00 47.26 193 HIS A CA 1
ATOM 1462 C C . HIS A 1 193 ? 10.103 22.214 33.440 1.00 48.18 193 HIS A C 1
ATOM 1463 O O . HIS A 1 193 ? 11.280 21.915 33.211 1.00 49.25 193 HIS A O 1
ATOM 1470 N N . THR A 1 194 ? 9.752 23.146 34.325 1.00 47.85 194 THR A N 1
ATOM 1471 C CA . THR A 1 194 ? 10.748 23.744 35.228 1.00 49.23 194 THR A CA 1
ATOM 1472 C C . THR A 1 194 ? 11.233 22.690 36.228 1.00 47.77 194 THR A C 1
ATOM 1473 O O . THR A 1 194 ? 10.575 21.664 36.410 1.00 45.36 194 THR A O 1
ATOM 1477 N N . GLN A 1 195 ? 12.382 22.932 36.868 1.00 49.77 195 GLN A N 1
ATOM 1478 C CA . GLN A 1 195 ? 12.876 22.036 37.929 1.00 49.64 195 GLN A CA 1
ATOM 1479 C C . GLN A 1 195 ? 11.805 21.804 39.011 1.00 47.81 195 GLN A C 1
ATOM 1480 O O . GLN A 1 195 ? 11.581 20.668 39.443 1.00 47.24 195 GLN A O 1
ATOM 1482 N N . GLU A 1 196 ? 11.128 22.884 39.411 1.00 47.42 196 GLU A N 1
ATOM 1483 C CA . GLU A 1 196 ? 10.088 22.833 40.435 1.00 46.46 196 GLU A CA 1
ATOM 1484 C C . GLU A 1 196 ? 8.839 22.079 39.980 1.00 44.60 196 GLU A C 1
ATOM 1485 O O . GLU A 1 196 ? 8.264 21.309 40.744 1.00 44.40 196 GLU A O 1
ATOM 1487 N N . GLU A 1 197 ? 8.415 22.309 38.740 1.00 43.11 197 GLU A N 1
ATOM 1488 C CA . GLU A 1 197 ? 7.241 21.608 38.206 1.00 41.01 197 GLU A CA 1
ATOM 1489 C C . GLU A 1 197 ? 7.528 20.105 38.034 1.00 39.87 197 GLU A C 1
ATOM 1490 O O . GLU A 1 197 ? 6.676 19.267 38.336 1.00 38.10 197 GLU A O 1
ATOM 1492 N N . ALA A 1 198 ? 8.740 19.771 37.585 1.00 40.10 198 ALA A N 1
ATOM 1493 C CA . ALA A 1 198 ? 9.157 18.378 37.471 1.00 39.45 198 ALA A CA 1
ATOM 1494 C C . ALA A 1 198 ? 9.186 17.698 38.840 1.00 40.09 198 ALA A C 1
ATOM 1495 O O . ALA A 1 198 ? 8.829 16.517 38.960 1.00 38.68 198 ALA A O 1
ATOM 1497 N N . HIS A 1 199 ? 9.622 18.437 39.865 1.00 41.75 199 HIS A N 1
ATOM 1498 C CA . HIS A 1 199 ? 9.614 17.901 41.229 1.00 42.59 199 HIS A CA 1
ATOM 1499 C C . HIS A 1 199 ? 8.187 17.566 41.692 1.00 40.41 199 HIS A C 1
ATOM 1500 O O . HIS A 1 199 ? 7.965 16.499 42.262 1.00 39.81 199 HIS A O 1
ATOM 1507 N N . GLN A 1 200 ? 7.232 18.464 41.444 1.00 39.54 200 GLN A N 1
ATOM 1508 C CA . GLN A 1 200 ? 5.848 18.242 41.892 1.00 38.11 200 GLN A CA 1
ATOM 1509 C C . GLN A 1 200 ? 5.133 17.144 41.118 1.00 36.21 200 GLN A C 1
ATOM 1510 O O . GLN A 1 200 ? 4.335 16.392 41.696 1.00 34.94 200 GLN A O 1
ATOM 1516 N N . ILE A 1 201 ? 5.392 17.067 39.813 1.00 34.77 201 ILE A N 1
ATOM 1517 C CA . ILE A 1 201 ? 4.822 15.989 39.003 1.00 33.34 201 ILE A CA 1
ATOM 1518 C C . ILE A 1 201 ? 5.302 14.653 39.564 1.00 33.13 201 ILE A C 1
ATOM 1519 O O . ILE A 1 201 ? 4.476 13.784 39.855 1.00 32.68 201 ILE A O 1
ATOM 1524 N N . LYS A 1 202 ? 6.620 14.516 39.740 1.00 34.12 202 LYS A N 1
ATOM 1525 C CA . LYS A 1 202 ? 7.211 13.289 40.286 1.00 34.62 202 LYS A CA 1
ATOM 1526 C C . LYS A 1 202 ? 6.621 12.923 41.649 1.00 34.96 202 LYS A C 1
ATOM 1527 O O . LYS A 1 202 ? 6.304 11.758 41.880 1.00 34.01 202 LYS A O 1
ATOM 1533 N N . LYS A 1 203 ? 6.470 13.912 42.538 1.00 36.53 203 LYS A N 1
ATOM 1534 C CA . LYS A 1 203 ? 5.940 13.664 43.886 1.00 36.42 203 LYS A CA 1
ATOM 1535 C C . LYS A 1 203 ? 4.479 13.209 43.820 1.00 35.70 203 LYS A C 1
ATOM 1536 O O . LYS A 1 203 ? 4.112 12.169 44.403 1.00 35.49 203 LYS A O 1
ATOM 1538 N N . THR A 1 204 ? 3.654 13.963 43.095 1.00 34.92 204 THR A N 1
ATOM 1539 C CA . THR A 1 204 ? 2.250 13.584 42.887 1.00 33.78 204 THR A CA 1
ATOM 1540 C C . THR A 1 204 ? 2.119 12.184 42.235 1.00 32.88 204 THR A C 1
ATOM 1541 O O . THR A 1 204 ? 1.310 11.347 42.676 1.00 32.22 204 THR A O 1
ATOM 1545 N N . GLY A 1 205 ? 2.912 11.933 41.200 1.00 32.39 205 GLY A N 1
ATOM 1546 C CA . GLY A 1 205 ? 2.948 10.623 40.557 1.00 32.15 205 GLY A CA 1
ATOM 1547 C C . GLY A 1 205 ? 3.280 9.506 41.544 1.00 32.90 205 GLY A C 1
ATOM 1548 O O . GLY A 1 205 ? 2.543 8.518 41.639 1.00 32.17 205 GLY A O 1
ATOM 1549 N N . ILE A 1 206 ? 4.393 9.668 42.265 1.00 33.99 206 ILE A N 1
ATOM 1550 C CA . ILE A 1 206 ? 4.844 8.679 43.239 1.00 34.72 206 ILE A CA 1
ATOM 1551 C C . ILE A 1 206 ? 3.808 8.442 44.333 1.00 34.54 206 ILE A C 1
ATOM 1552 O O . ILE A 1 206 ? 3.458 7.290 44.620 1.00 34.07 206 ILE A O 1
ATOM 1557 N N . ASP A 1 207 ? 3.328 9.521 44.951 1.00 34.36 207 ASP A N 1
ATOM 1558 C CA . ASP A 1 207 ? 2.382 9.389 46.050 1.00 35.00 207 ASP A CA 1
ATOM 1559 C C . ASP A 1 207 ? 1.143 8.679 45.557 1.00 34.01 207 ASP A C 1
ATOM 1560 O O . ASP A 1 207 ? 0.574 7.832 46.273 1.00 34.38 207 ASP A O 1
ATOM 1565 N N . SER A 1 208 ? 0.757 8.991 44.321 1.00 31.97 208 SER A N 1
ATOM 1566 C CA . SER A 1 208 ? -0.443 8.420 43.720 1.00 31.17 208 SER A CA 1
ATOM 1567 C C . SER A 1 208 ? -0.261 6.927 43.402 1.00 30.00 208 SER A C 1
ATOM 1568 O O . SER A 1 208 ? -1.145 6.134 43.657 1.00 30.27 208 SER A O 1
ATOM 1571 N N . LEU A 1 209 ? 0.899 6.551 42.885 1.00 30.04 209 LEU A N 1
ATOM 1572 C CA . LEU A 1 209 ? 1.157 5.149 42.551 1.00 29.67 209 LEU A CA 1
ATOM 1573 C C . LEU A 1 209 ? 1.303 4.290 43.811 1.00 30.50 209 LEU A C 1
ATOM 1574 O O . LEU A 1 209 ? 0.940 3.114 43.813 1.00 29.64 209 LEU A O 1
ATOM 1579 N N . ASP A 1 210 ? 1.834 4.895 44.871 1.00 30.16 210 ASP A N 1
ATOM 1580 C CA . ASP A 1 210 ? 1.928 4.245 46.162 1.00 31.36 210 ASP A CA 1
ATOM 1581 C C . ASP A 1 210 ? 0.561 3.878 46.709 1.00 30.61 210 ASP A C 1
ATOM 1582 O O . ASP A 1 210 ? 0.349 2.757 47.153 1.00 31.38 210 ASP A O 1
ATOM 1587 N N . LEU A 1 211 ? -0.368 4.818 46.664 1.00 31.10 211 LEU A N 1
ATOM 1588 C CA . LEU A 1 211 ? -1.712 4.578 47.166 1.00 31.41 211 LEU A CA 1
ATOM 1589 C C . LEU A 1 211 ? -2.387 3.451 46.380 1.00 30.68 211 LEU A C 1
ATOM 1590 O O . LEU A 1 211 ? -2.988 2.525 46.973 1.00 30.79 211 LEU A O 1
ATOM 1595 N N . ILE A 1 212 ? -2.304 3.535 45.054 1.00 29.52 212 ILE A N 1
ATOM 1596 C CA . ILE A 1 212 ? -2.822 2.487 44.171 1.00 29.81 212 ILE A CA 1
ATOM 1597 C C . ILE A 1 212 ? -2.304 1.088 44.521 1.00 28.71 212 ILE A C 1
ATOM 1598 O O . ILE A 1 212 ? -3.093 0.135 44.657 1.00 29.26 212 ILE A O 1
ATOM 1603 N N . ILE A 1 213 ? -0.987 0.964 44.643 1.00 28.96 213 ILE A N 1
ATOM 1604 C CA . ILE A 1 213 ? -0.344 -0.338 44.841 1.00 29.04 213 ILE A CA 1
ATOM 1605 C C . ILE A 1 213 ? -0.800 -0.902 46.188 1.00 29.52 213 ILE A C 1
ATOM 1606 O O . ILE A 1 213 ? -1.191 -2.084 46.316 1.00 29.25 213 ILE A O 1
ATOM 1611 N N . LYS A 1 214 ? -0.801 -0.032 47.184 1.00 29.66 214 LYS A N 1
ATOM 1612 C CA . LYS A 1 214 ? -1.174 -0.449 48.520 1.00 30.23 214 LYS A CA 1
ATOM 1613 C C . LYS A 1 214 ? -2.635 -0.880 48.585 1.00 30.40 214 LYS A C 1
ATOM 1614 O O . LYS A 1 214 ? -3.023 -1.676 49.451 1.00 30.13 214 LYS A O 1
ATOM 1620 N N . SER A 1 215 ? -3.443 -0.367 47.661 1.00 30.58 215 SER A N 1
ATOM 1621 C CA . SER A 1 215 ? -4.866 -0.668 47.666 1.00 31.86 215 SER A CA 1
ATOM 1622 C C . SER A 1 215 ? -5.169 -2.111 47.241 1.00 32.21 215 SER A C 1
ATOM 1623 O O . SER A 1 215 ? -6.276 -2.613 47.483 1.00 31.91 215 SER A O 1
ATOM 1626 N N . TYR A 1 216 ? -4.191 -2.766 46.608 1.00 32.44 216 TYR A N 1
ATOM 1627 C CA . TYR A 1 216 ? -4.383 -4.133 46.083 1.00 33.04 216 TYR A CA 1
ATOM 1628 C C . TYR A 1 216 ? -3.598 -5.198 46.811 1.00 33.53 216 TYR A C 1
ATOM 1629 O O . TYR A 1 216 ? -3.882 -6.378 46.659 1.00 34.50 216 TYR A O 1
ATOM 1638 N N . LEU A 1 217 ? -2.584 -4.788 47.568 1.00 33.85 217 LEU A N 1
ATOM 1639 C CA . LEU A 1 217 ? -1.738 -5.711 48.308 1.00 34.37 217 LEU A CA 1
ATOM 1640 C C . LEU A 1 217 ? -2.479 -6.476 49.420 1.00 35.58 217 LEU A C 1
ATOM 1641 O O . LEU A 1 217 ? -3.587 -6.084 49.827 1.00 37.23 217 LEU A O 1
ATOM 1646 N N . SER B 1 24 ? -13.850 19.552 -8.893 1.00 69.33 24 SER B N 1
ATOM 1647 C CA . SER B 1 24 ? -14.965 18.844 -8.194 1.00 69.44 24 SER B CA 1
ATOM 1648 C C . SER B 1 24 ? -14.694 18.685 -6.699 1.00 69.47 24 SER B C 1
ATOM 1649 O O . SER B 1 24 ? -13.544 18.499 -6.290 1.00 69.33 24 SER B O 1
ATOM 1652 N N . ILE B 1 25 ? -15.753 18.743 -5.889 1.00 70.95 25 ILE B N 1
ATOM 1653 C CA . ILE B 1 25 ? -15.640 18.509 -4.440 1.00 72.75 25 ILE B CA 1
ATOM 1654 C C . ILE B 1 25 ? -15.584 17.010 -4.128 1.00 74.48 25 ILE B C 1
ATOM 1655 O O . ILE B 1 25 ? -14.709 16.561 -3.380 1.00 74.72 25 ILE B O 1
ATOM 1660 N N . GLU B 1 26 ? -16.520 16.249 -4.702 1.00 76.41 26 GLU B N 1
ATOM 1661 C CA . GLU B 1 26 ? -16.635 14.809 -4.443 1.00 80.68 26 GLU B CA 1
ATOM 1662 C C . GLU B 1 26 ? -15.307 14.062 -4.632 1.00 79.00 26 GLU B C 1
ATOM 1663 O O . GLU B 1 26 ? -14.948 13.204 -3.819 1.00 81.75 26 GLU B O 1
ATOM 1665 N N . LYS B 1 27 ? -14.589 14.414 -5.701 1.00 74.99 27 LYS B N 1
ATOM 1666 C CA . LYS B 1 27 ? -13.320 13.782 -6.060 1.00 74.29 27 LYS B CA 1
ATOM 1667 C C . LYS B 1 27 ? -12.228 14.076 -5.040 1.00 71.22 27 LYS B C 1
ATOM 1668 O O . LYS B 1 27 ? -11.476 13.174 -4.660 1.00 72.61 27 LYS B O 1
ATOM 1670 N N . ARG B 1 28 ? -12.148 15.332 -4.597 1.00 67.87 28 ARG B N 1
ATOM 1671 C CA . ARG B 1 28 ? -11.236 15.710 -3.520 1.00 66.63 28 ARG B CA 1
ATOM 1672 C C . ARG B 1 28 ? -11.485 14.831 -2.304 1.00 69.95 28 ARG B C 1
ATOM 1673 O O . ARG B 1 28 ? -10.540 14.324 -1.697 1.00 69.63 28 ARG B O 1
ATOM 1681 N N . ASN B 1 29 ? -12.757 14.643 -1.965 1.00 73.87 29 ASN B N 1
ATOM 1682 C CA . ASN B 1 29 ? -13.128 13.791 -0.845 1.00 80.23 29 ASN B CA 1
ATOM 1683 C C . ASN B 1 29 ? -12.748 12.335 -1.040 1.00 83.58 29 ASN B C 1
ATOM 1684 O O . ASN B 1 29 ? -12.310 11.678 -0.091 1.00 86.16 29 ASN B O 1
ATOM 1689 N N . LYS B 1 30 ? -12.922 11.837 -2.267 1.00 43.54 30 LYS B N 1
ATOM 1690 C CA . LYS B 1 30 ? -12.575 10.462 -2.593 1.00 44.15 30 LYS B CA 1
ATOM 1691 C C . LYS B 1 30 ? -11.070 10.249 -2.432 1.00 42.19 30 LYS B C 1
ATOM 1692 O O . LYS B 1 30 ? -10.635 9.228 -1.887 1.00 42.39 30 LYS B O 1
ATOM 1698 N N . ILE B 1 31 ? -10.290 11.211 -2.918 1.00 40.90 31 ILE B N 1
ATOM 1699 C CA . ILE B 1 31 ? -8.850 11.155 -2.834 1.00 40.33 31 ILE B CA 1
ATOM 1700 C C . ILE B 1 31 ? -8.380 11.117 -1.372 1.00 39.95 31 ILE B C 1
ATOM 1701 O O . ILE B 1 31 ? -7.483 10.340 -1.037 1.00 40.30 31 ILE B O 1
ATOM 1706 N N . LEU B 1 32 ? -8.976 11.966 -0.532 1.00 40.12 32 LEU B N 1
ATOM 1707 C CA . LEU B 1 32 ? -8.634 12.047 0.877 1.00 41.19 32 LEU B CA 1
ATOM 1708 C C . LEU B 1 32 ? -8.995 10.746 1.592 1.00 42.19 32 LEU B C 1
ATOM 1709 O O . LEU B 1 32 ? -8.209 10.251 2.417 1.00 41.72 32 LEU B O 1
ATOM 1714 N N . GLN B 1 33 ? -10.171 10.208 1.253 1.00 43.40 33 GLN B N 1
ATOM 1715 C CA . GLN B 1 33 ? -10.612 8.861 1.655 1.00 45.30 33 GLN B CA 1
ATOM 1716 C C . GLN B 1 33 ? -9.559 7.816 1.301 1.00 43.24 33 GLN B C 1
ATOM 1717 O O . GLN B 1 33 ? -9.119 7.064 2.170 1.00 43.76 33 GLN B O 1
ATOM 1723 N N . VAL B 1 34 ? -9.160 7.790 0.027 1.00 41.84 34 VAL B N 1
ATOM 1724 C CA . VAL B 1 34 ? -8.162 6.833 -0.480 1.00 41.40 34 VAL B CA 1
ATOM 1725 C C . VAL B 1 34 ? -6.787 7.001 0.200 1.00 40.24 34 VAL B C 1
ATOM 1726 O O . VAL B 1 34 ? -6.160 6.016 0.622 1.00 40.18 34 VAL B O 1
ATOM 1730 N N . ALA B 1 35 ? -6.334 8.249 0.309 1.00 38.95 35 ALA B N 1
ATOM 1731 C CA . ALA B 1 35 ? -5.025 8.550 0.856 1.00 39.35 35 ALA B CA 1
ATOM 1732 C C . ALA B 1 35 ? -4.974 8.161 2.328 1.00 39.99 35 ALA B C 1
ATOM 1733 O O . ALA B 1 35 ? -3.977 7.586 2.793 1.00 39.19 35 ALA B O 1
ATOM 1735 N N . LYS B 1 36 ? -6.060 8.469 3.039 1.00 32.43 36 LYS B N 1
ATOM 1736 C CA . LYS B 1 36 ? -6.208 8.086 4.444 1.00 33.85 36 LYS B CA 1
ATOM 1737 C C . LYS B 1 36 ? -6.082 6.570 4.599 1.00 35.28 36 LYS B C 1
ATOM 1738 O O . LYS B 1 36 ? -5.257 6.109 5.378 1.00 35.66 36 LYS B O 1
ATOM 1744 N N . ASP B 1 37 ? -6.860 5.810 3.827 1.00 38.69 37 ASP B N 1
ATOM 1745 C CA . ASP B 1 37 ? -6.779 4.336 3.867 1.00 41.66 37 ASP B CA 1
ATOM 1746 C C . ASP B 1 37 ? -5.378 3.820 3.525 1.00 39.24 37 ASP B C 1
ATOM 1747 O O . ASP B 1 37 ? -4.867 2.916 4.186 1.00 40.30 37 ASP B O 1
ATOM 1752 N N . LEU B 1 38 ? -4.751 4.394 2.500 1.00 37.17 38 LEU B N 1
ATOM 1753 C CA . LEU B 1 38 ? -3.361 4.032 2.169 1.00 35.73 38 LEU B CA 1
ATOM 1754 C C . LEU B 1 38 ? -2.366 4.335 3.280 1.00 34.11 38 LEU B C 1
ATOM 1755 O O . LEU B 1 38 ? -1.529 3.491 3.613 1.00 34.90 38 LEU B O 1
ATOM 1760 N N . PHE B 1 39 ? -2.431 5.546 3.834 1.00 32.80 39 PHE B N 1
ATOM 1761 C CA . PHE B 1 39 ? -1.483 5.941 4.888 1.00 32.49 39 PHE B CA 1
ATOM 1762 C C . PHE B 1 39 ? -1.549 4.942 6.041 1.00 35.65 39 PHE B C 1
ATOM 1763 O O . PHE B 1 39 ? -0.512 4.529 6.596 1.00 37.42 39 PHE B O 1
ATOM 1771 N N . SER B 1 40 ? -2.760 4.525 6.362 1.00 37.96 40 SER B N 1
ATOM 1772 C CA . SER B 1 40 ? -2.967 3.555 7.431 1.00 42.72 40 SER B CA 1
ATOM 1773 C C . SER B 1 40 ? -2.464 2.150 7.111 1.00 45.50 40 SER B C 1
ATOM 1774 O O . SER B 1 40 ? -1.772 1.546 7.932 1.00 48.29 40 SER B O 1
ATOM 1777 N N . ASP B 1 41 ? -2.791 1.640 5.923 1.00 46.30 41 ASP B N 1
ATOM 1778 C CA . ASP B 1 41 ? -2.343 0.305 5.500 1.00 49.03 41 ASP B CA 1
ATOM 1779 C C . ASP B 1 41 ? -0.831 0.155 5.294 1.00 47.71 41 ASP B C 1
ATOM 1780 O O . ASP B 1 41 ? -0.266 -0.901 5.591 1.00 50.70 41 ASP B O 1
ATOM 1785 N N . LYS B 1 42 ? -0.174 1.196 4.795 1.00 43.05 42 LYS B N 1
ATOM 1786 C CA . LYS B 1 42 ? 1.173 1.027 4.231 1.00 42.69 42 LYS B CA 1
ATOM 1787 C C . LYS B 1 42 ? 2.357 1.715 4.933 1.00 40.58 42 LYS B C 1
ATOM 1788 O O . LYS B 1 42 ? 3.527 1.342 4.700 1.00 43.11 42 LYS B O 1
ATOM 1794 N N . THR B 1 43 ? 2.043 2.674 5.790 1.00 37.05 43 THR B N 1
ATOM 1795 C CA . THR B 1 43 ? 2.990 3.633 6.364 1.00 34.50 43 THR B CA 1
ATOM 1796 C C . THR B 1 43 ? 3.131 4.831 5.442 1.00 31.77 43 THR B C 1
ATOM 1797 O O . THR B 1 43 ? 3.552 4.710 4.290 1.00 31.68 43 THR B O 1
ATOM 1801 N N . TYR B 1 44 ? 2.782 5.992 5.986 1.00 29.55 44 TYR B N 1
ATOM 1802 C CA . TYR B 1 44 ? 2.802 7.265 5.283 1.00 27.77 44 TYR B CA 1
ATOM 1803 C C . TYR B 1 44 ? 4.036 7.489 4.417 1.00 27.70 44 TYR B C 1
ATOM 1804 O O . TYR B 1 44 ? 3.930 7.906 3.261 1.00 26.68 44 TYR B O 1
ATOM 1813 N N . PHE B 1 45 ? 5.206 7.210 4.985 1.00 29.02 45 PHE B N 1
ATOM 1814 C CA . PHE B 1 45 ? 6.471 7.558 4.335 1.00 30.88 45 PHE B CA 1
ATOM 1815 C C . PHE B 1 45 ? 6.691 6.769 3.054 1.00 32.75 45 PHE B C 1
ATOM 1816 O O . PHE B 1 45 ? 7.398 7.214 2.145 1.00 34.60 45 PHE B O 1
ATOM 1824 N N . ASN B 1 46 ? 6.053 5.608 2.985 1.00 33.30 46 ASN B N 1
ATOM 1825 C CA . ASN B 1 46 ? 6.171 4.709 1.844 1.00 35.62 46 ASN B CA 1
ATOM 1826 C C . ASN B 1 46 ? 5.144 4.935 0.738 1.00 34.69 46 ASN B C 1
ATOM 1827 O O . ASN B 1 46 ? 5.274 4.365 -0.332 1.00 37.36 46 ASN B O 1
ATOM 1832 N N . VAL B 1 47 ? 4.118 5.743 1.001 1.00 31.76 47 VAL B N 1
ATOM 1833 C CA . VAL B 1 47 ? 3.067 6.007 0.027 1.00 30.72 47 VAL B CA 1
ATOM 1834 C C . VAL B 1 47 ? 3.496 7.196 -0.824 1.00 32.06 47 VAL B C 1
ATOM 1835 O O . VAL B 1 47 ? 4.032 8.178 -0.298 1.00 31.46 47 VAL B O 1
ATOM 1839 N N . THR B 1 48 ? 3.301 7.101 -2.143 1.00 35.09 48 THR B N 1
ATOM 1840 C CA . THR B 1 48 ? 3.627 8.209 -3.043 1.00 34.33 48 THR B CA 1
ATOM 1841 C C . THR B 1 48 ? 2.344 8.824 -3.575 1.00 31.90 48 THR B C 1
ATOM 1842 O O . THR B 1 48 ? 1.282 8.194 -3.533 1.00 31.85 48 THR B O 1
ATOM 1846 N N . THR B 1 49 ? 2.446 10.044 -4.093 1.00 31.20 49 THR B N 1
ATOM 1847 C CA . THR B 1 49 ? 1.329 10.667 -4.792 1.00 31.12 49 THR B CA 1
ATOM 1848 C C . THR B 1 49 ? 0.870 9.815 -5.994 1.00 32.22 49 THR B C 1
ATOM 1849 O O . THR B 1 49 ? -0.326 9.670 -6.226 1.00 32.43 49 THR B O 1
ATOM 1853 N N . ASN B 1 50 ? 1.815 9.235 -6.747 1.00 33.32 50 ASN B N 1
ATOM 1854 C CA . ASN B 1 50 ? 1.473 8.336 -7.868 1.00 35.42 50 ASN B CA 1
ATOM 1855 C C . ASN B 1 50 ? 0.540 7.211 -7.416 1.00 36.08 50 ASN B C 1
ATOM 1856 O O . ASN B 1 50 ? -0.459 6.908 -8.071 1.00 36.85 50 ASN B O 1
ATOM 1861 N N . GLU B 1 51 ? 0.881 6.609 -6.277 1.00 35.24 51 GLU B N 1
ATOM 1862 C CA . GLU B 1 51 ? 0.125 5.517 -5.679 1.00 36.29 51 GLU B CA 1
ATOM 1863 C C . GLU B 1 51 ? -1.288 5.962 -5.288 1.00 34.42 51 GLU B C 1
ATOM 1864 O O . GLU B 1 51 ? -2.252 5.217 -5.464 1.00 34.90 51 GLU B O 1
ATOM 1870 N N . ILE B 1 52 ? -1.397 7.169 -4.736 1.00 31.68 52 ILE B N 1
ATOM 1871 C CA . ILE B 1 52 ? -2.695 7.699 -4.338 1.00 31.12 52 ILE B CA 1
ATOM 1872 C C . ILE B 1 52 ? -3.581 7.930 -5.577 1.00 33.14 52 ILE B C 1
ATOM 1873 O O . ILE B 1 52 ? -4.771 7.564 -5.591 1.00 33.68 52 ILE B O 1
ATOM 1878 N N . ALA B 1 53 ? -2.990 8.547 -6.597 1.00 33.78 53 ALA B N 1
ATOM 1879 C CA . ALA B 1 53 ? -3.656 8.769 -7.874 1.00 37.14 53 ALA B CA 1
ATOM 1880 C C . ALA B 1 53 ? -4.158 7.449 -8.476 1.00 40.18 53 ALA B C 1
ATOM 1881 O O . ALA B 1 53 ? -5.314 7.355 -8.860 1.00 42.47 53 ALA B O 1
ATOM 1883 N N . LYS B 1 54 ? -3.297 6.428 -8.531 1.00 40.89 54 LYS B N 1
ATOM 1884 C CA . LYS B 1 54 ? -3.690 5.124 -9.086 1.00 44.91 54 LYS B CA 1
ATOM 1885 C C . LYS B 1 54 ? -4.836 4.470 -8.312 1.00 45.42 54 LYS B C 1
ATOM 1886 O O . LYS B 1 54 ? -5.731 3.884 -8.918 1.00 48.89 54 LYS B O 1
ATOM 1888 N N . LYS B 1 55 ? -4.808 4.572 -6.984 1.00 44.48 55 LYS B N 1
ATOM 1889 C CA . LYS B 1 55 ? -5.823 3.927 -6.139 1.00 45.70 55 LYS B CA 1
ATOM 1890 C C . LYS B 1 55 ? -7.147 4.690 -6.145 1.00 44.78 55 LYS B C 1
ATOM 1891 O O . LYS B 1 55 ? -8.204 4.097 -5.942 1.00 46.56 55 LYS B O 1
ATOM 1897 N N . ALA B 1 56 ? -7.084 5.999 -6.376 1.00 42.85 56 ALA B N 1
ATOM 1898 C CA . ALA B 1 56 ? -8.278 6.841 -6.428 1.00 43.05 56 ALA B CA 1
ATOM 1899 C C . ALA B 1 56 ? -8.833 6.954 -7.857 1.00 44.86 56 ALA B C 1
ATOM 1900 O O . ALA B 1 56 ? -9.783 7.705 -8.102 1.00 45.28 56 ALA B O 1
ATOM 1902 N N . ASP B 1 57 ? -8.215 6.213 -8.785 1.00 45.81 57 ASP B N 1
ATOM 1903 C CA . ASP B 1 57 ? -8.597 6.194 -10.210 1.00 48.94 57 ASP B CA 1
ATOM 1904 C C . ASP B 1 57 ? -8.617 7.601 -10.812 1.00 49.24 57 ASP B C 1
ATOM 1905 O O . ASP B 1 57 ? -9.565 7.979 -11.496 1.00 52.90 57 ASP B O 1
ATOM 1907 N N . VAL B 1 58 ? -7.566 8.369 -10.527 1.00 46.64 58 VAL B N 1
ATOM 1908 C CA . VAL B 1 58 ? -7.442 9.734 -11.011 1.00 46.93 58 VAL B CA 1
ATOM 1909 C C . VAL B 1 58 ? -6.041 9.935 -11.612 1.00 47.01 58 VAL B C 1
ATOM 1910 O O . VAL B 1 58 ? -5.104 9.199 -11.268 1.00 44.88 58 VAL B O 1
ATOM 1914 N N . SER B 1 59 ? -5.895 10.901 -12.521 1.00 49.19 59 SER B N 1
ATOM 1915 C CA . SER B 1 59 ? -4.588 11.171 -13.129 1.00 49.95 59 SER B CA 1
ATOM 1916 C C . SER B 1 59 ? -3.621 11.838 -12.142 1.00 47.35 59 SER B C 1
ATOM 1917 O O . SER B 1 59 ? -4.047 12.459 -11.172 1.00 45.71 59 SER B O 1
ATOM 1920 N N . VAL B 1 60 ? -2.321 11.701 -12.396 1.00 47.77 60 VAL B N 1
ATOM 1921 C CA . VAL B 1 60 ? -1.304 12.366 -11.579 1.00 46.72 60 VAL B CA 1
ATOM 1922 C C . VAL B 1 60 ? -1.482 13.883 -11.641 1.00 47.54 60 VAL B C 1
ATOM 1923 O O . VAL B 1 60 ? -1.335 14.576 -10.633 1.00 46.06 60 VAL B O 1
ATOM 1927 N N . GLY B 1 61 ? -1.822 14.386 -12.828 1.00 50.23 61 GLY B N 1
ATOM 1928 C CA . GLY B 1 61 ? -2.076 15.819 -13.020 1.00 52.36 61 GLY B CA 1
ATOM 1929 C C . GLY B 1 61 ? -3.267 16.334 -12.227 1.00 51.79 61 GLY B C 1
ATOM 1930 O O . GLY B 1 61 ? -3.190 17.390 -11.595 1.00 52.48 61 GLY B O 1
ATOM 1931 N N . THR B 1 62 ? -4.372 15.591 -12.273 1.00 51.87 62 THR B N 1
ATOM 1932 C CA . THR B 1 62 ? -5.575 15.911 -11.493 1.00 52.02 62 THR B CA 1
ATOM 1933 C C . THR B 1 62 ? -5.277 15.962 -9.988 1.00 48.86 62 THR B C 1
ATOM 1934 O O . THR B 1 62 ? -5.683 16.903 -9.301 1.00 50.20 62 THR B O 1
ATOM 1938 N N . LEU B 1 63 ? -4.570 14.947 -9.490 1.00 45.36 63 LEU B N 1
ATOM 1939 C CA . LEU B 1 63 ? -4.250 14.865 -8.068 1.00 43.32 63 LEU B CA 1
ATOM 1940 C C . LEU B 1 63 ? -3.442 16.088 -7.665 1.00 44.57 63 LEU B C 1
ATOM 1941 O O . LEU B 1 63 ? -3.778 16.759 -6.691 1.00 45.56 63 LEU B O 1
ATOM 1946 N N . TYR B 1 64 ? -2.401 16.382 -8.444 1.00 45.29 64 TYR B N 1
ATOM 1947 C CA . TYR B 1 64 ? -1.554 17.552 -8.239 1.00 47.17 64 TYR B CA 1
ATOM 1948 C C . TYR B 1 64 ? -2.357 18.845 -8.172 1.00 50.09 64 TYR B C 1
ATOM 1949 O O . TYR B 1 64 ? -2.044 19.731 -7.368 1.00 52.34 64 TYR B O 1
ATOM 1958 N N . ALA B 1 65 ? -3.371 18.962 -9.027 1.00 56.39 65 ALA B N 1
ATOM 1959 C CA . ALA B 1 65 ? -4.254 20.125 -9.005 1.00 57.82 65 ALA B CA 1
ATOM 1960 C C . ALA B 1 65 ? -4.938 20.239 -7.642 1.00 54.51 65 ALA B C 1
ATOM 1961 O O . ALA B 1 65 ? -5.097 21.337 -7.122 1.00 55.89 65 ALA B O 1
ATOM 1963 N N . TYR B 1 66 ? -5.314 19.105 -7.055 1.00 51.87 66 TYR B N 1
ATOM 1964 C CA . TYR B 1 66 ? -5.923 19.096 -5.724 1.00 48.95 66 TYR B CA 1
ATOM 1965 C C . TYR B 1 66 ? -4.896 19.340 -4.614 1.00 46.48 66 TYR B C 1
ATOM 1966 O O . TYR B 1 66 ? -5.162 20.095 -3.681 1.00 45.71 66 TYR B O 1
ATOM 1975 N N . PHE B 1 67 ? -3.732 18.691 -4.724 1.00 45.19 67 PHE B N 1
ATOM 1976 C CA . PHE B 1 67 ? -2.701 18.709 -3.686 1.00 43.32 67 PHE B CA 1
ATOM 1977 C C . PHE B 1 67 ? -1.307 18.683 -4.312 1.00 44.61 67 PHE B C 1
ATOM 1978 O O . PHE B 1 67 ? -0.962 17.716 -4.996 1.00 44.34 67 PHE B O 1
ATOM 1986 N N . ALA B 1 68 ? -0.514 19.728 -4.069 1.00 45.82 68 ALA B N 1
ATOM 1987 C CA . ALA B 1 68 ? 0.827 19.850 -4.654 1.00 48.69 68 ALA B CA 1
ATOM 1988 C C . ALA B 1 68 ? 1.809 18.749 -4.223 1.00 47.41 68 ALA B C 1
ATOM 1989 O O . ALA B 1 68 ? 2.678 18.331 -5.009 1.00 49.81 68 ALA B O 1
ATOM 1991 N N . SER B 1 69 ? 1.673 18.293 -2.982 1.00 43.72 69 SER B N 1
ATOM 1992 C CA . SER B 1 69 ? 2.564 17.296 -2.432 1.00 42.62 69 SER B CA 1
ATOM 1993 C C . SER B 1 69 ? 1.781 16.354 -1.545 1.00 39.20 69 SER B C 1
ATOM 1994 O O . SER B 1 69 ? 0.604 16.593 -1.246 1.00 37.69 69 SER B O 1
ATOM 1997 N N . LYS B 1 70 ? 2.444 15.286 -1.117 1.00 37.80 70 LYS B N 1
ATOM 1998 C CA . LYS B 1 70 ? 1.850 14.364 -0.184 1.00 36.25 70 LYS B CA 1
ATOM 1999 C C . LYS B 1 70 ? 1.578 15.094 1.134 1.00 35.49 70 LYS B C 1
ATOM 2000 O O . LYS B 1 70 ? 0.558 14.847 1.770 1.00 34.10 70 LYS B O 1
ATOM 2006 N N . GLU B 1 71 ? 2.490 15.989 1.520 1.00 36.44 71 GLU B N 1
ATOM 2007 C CA . GLU B 1 71 ? 2.370 16.691 2.802 1.00 37.84 71 GLU B CA 1
ATOM 2008 C C . GLU B 1 71 ? 1.088 17.530 2.843 1.00 37.88 71 GLU B C 1
ATOM 2009 O O . GLU B 1 71 ? 0.458 17.651 3.891 1.00 37.13 71 GLU B O 1
ATOM 2011 N N . ASP B 1 72 ? 0.693 18.061 1.688 1.00 29.63 72 ASP B N 1
ATOM 2012 C CA . ASP B 1 72 ? -0.570 18.792 1.573 1.00 31.91 72 ASP B CA 1
ATOM 2013 C C . ASP B 1 72 ? -1.810 17.924 1.823 1.00 29.88 72 ASP B C 1
ATOM 2014 O O . ASP B 1 72 ? -2.782 18.397 2.417 1.00 29.69 72 ASP B O 1
ATOM 2019 N N . ILE B 1 73 ? -1.785 16.683 1.327 1.00 28.34 73 ILE B N 1
ATOM 2020 C CA . ILE B 1 73 ? -2.848 15.718 1.603 1.00 28.14 73 ILE B CA 1
ATOM 2021 C C . ILE B 1 73 ? -2.886 15.466 3.116 1.00 26.27 73 ILE B C 1
ATOM 2022 O O . ILE B 1 73 ? -3.959 15.488 3.728 1.00 25.14 73 ILE B O 1
ATOM 2027 N N . LEU B 1 74 ? -1.722 15.226 3.713 1.00 24.67 74 LEU B N 1
ATOM 2028 C CA . LEU B 1 74 ? -1.691 14.970 5.147 1.00 24.40 74 LEU B CA 1
ATOM 2029 C C . LEU B 1 74 ? -2.259 16.147 5.943 1.00 24.21 74 LEU B C 1
ATOM 2030 O O . LEU B 1 74 ? -3.046 15.939 6.860 1.00 24.09 74 LEU B O 1
ATOM 2035 N N . THR B 1 75 ? -1.881 17.370 5.577 1.00 25.11 75 THR B N 1
ATOM 2036 C CA . THR B 1 75 ? -2.366 18.564 6.289 1.00 25.83 75 THR B CA 1
ATOM 2037 C C . THR B 1 75 ? -3.895 18.588 6.258 1.00 25.72 75 THR B C 1
ATOM 2038 O O . THR B 1 75 ? -4.514 18.837 7.276 1.00 25.84 75 THR B O 1
ATOM 2042 N N . ALA B 1 76 ? -4.487 18.287 5.101 1.00 26.58 76 ALA B N 1
ATOM 2043 C CA . ALA B 1 76 ? -5.945 18.279 4.951 1.00 28.24 76 ALA B CA 1
ATOM 2044 C C . ALA B 1 76 ? -6.605 17.229 5.835 1.00 27.46 76 ALA B C 1
ATOM 2045 O O . ALA B 1 76 ? -7.643 17.500 6.447 1.00 28.23 76 ALA B O 1
ATOM 2047 N N . LEU B 1 77 ? -5.982 16.050 5.938 1.00 26.33 77 LEU B N 1
ATOM 2048 C CA . LEU B 1 77 ? -6.470 15.003 6.854 1.00 26.09 77 LEU B CA 1
ATOM 2049 C C . LEU B 1 77 ? -6.299 15.413 8.318 1.00 25.66 77 LEU B C 1
ATOM 2050 O O . LEU B 1 77 ? -7.166 15.118 9.142 1.00 26.78 77 LEU B O 1
ATOM 2055 N N . LEU B 1 78 ? -5.187 16.074 8.627 1.00 24.64 78 LEU B N 1
ATOM 2056 C CA . LEU B 1 78 ? -4.944 16.552 10.006 1.00 24.99 78 LEU B CA 1
ATOM 2057 C C . LEU B 1 78 ? -5.930 17.635 10.388 1.00 25.95 78 LEU B C 1
ATOM 2058 O O . LEU B 1 78 ? -6.421 17.644 11.521 1.00 26.38 78 LEU B O 1
ATOM 2063 N N . LYS B 1 79 ? -6.243 18.525 9.442 1.00 26.00 79 LYS B N 1
ATOM 2064 C CA . LYS B 1 79 ? -7.179 19.631 9.692 1.00 28.86 79 LYS B CA 1
ATOM 2065 C C . LYS B 1 79 ? -8.568 19.050 9.964 1.00 29.55 79 LYS B C 1
ATOM 2066 O O . LYS B 1 79 ? -9.259 19.475 10.898 1.00 29.36 79 LYS B O 1
ATOM 2072 N N . ARG B 1 80 ? -8.946 18.041 9.175 1.00 29.74 80 ARG B N 1
ATOM 2073 C CA . ARG B 1 80 ? -10.211 17.327 9.399 1.00 31.53 80 ARG B CA 1
ATOM 2074 C C . ARG B 1 80 ? -10.246 16.622 10.751 1.00 30.96 80 ARG B C 1
ATOM 2075 O O . ARG B 1 80 ? -11.251 16.673 11.467 1.00 32.11 80 ARG B O 1
ATOM 2083 N N . TYR B 1 81 ? -9.155 15.947 11.092 1.00 28.11 81 TYR B N 1
ATOM 2084 C CA . TYR B 1 81 ? -9.071 15.295 12.375 1.00 28.24 81 TYR B CA 1
ATOM 2085 C C . TYR B 1 81 ? -9.212 16.331 13.513 1.00 26.81 81 TYR B C 1
ATOM 2086 O O . TYR B 1 81 ? -9.874 16.075 14.517 1.00 27.65 81 TYR B O 1
ATOM 2095 N N . ASN B 1 82 ? -8.584 17.489 13.349 1.00 26.11 82 ASN B N 1
ATOM 2096 C CA . ASN B 1 82 ? -8.653 18.555 14.355 1.00 26.53 82 ASN B CA 1
ATOM 2097 C C . ASN B 1 82 ? -10.076 19.022 14.572 1.00 28.68 82 ASN B C 1
ATOM 2098 O O . ASN B 1 82 ? -10.547 19.078 15.714 1.00 28.86 82 ASN B O 1
ATOM 2103 N N . ASP B 1 83 ? -10.755 19.343 13.472 1.00 41.06 83 ASP B N 1
ATOM 2104 C CA . ASP B 1 83 ? -12.139 19.819 13.518 1.00 43.31 83 ASP B CA 1
ATOM 2105 C C . ASP B 1 83 ? -13.074 18.763 14.095 1.00 42.32 83 ASP B C 1
ATOM 2106 O O . ASP B 1 83 ? -13.964 19.086 14.863 1.00 42.76 83 ASP B O 1
ATOM 2111 N N . PHE B 1 84 ? -12.845 17.503 13.755 1.00 41.77 84 PHE B N 1
ATOM 2112 C CA . PHE B 1 84 ? -13.647 16.422 14.318 1.00 42.37 84 PHE B CA 1
ATOM 2113 C C . PHE B 1 84 ? -13.404 16.218 15.822 1.00 39.13 84 PHE B C 1
ATOM 2114 O O . PHE B 1 84 ? -14.348 15.946 16.583 1.00 39.75 84 PHE B O 1
ATOM 2122 N N . PHE B 1 85 ? -12.145 16.340 16.245 1.00 35.74 85 PHE B N 1
ATOM 2123 C CA . PHE B 1 85 ? -11.808 16.262 17.668 1.00 33.12 85 PHE B CA 1
ATOM 2124 C C . PHE B 1 85 ? -12.498 17.378 18.417 1.00 33.64 85 PHE B C 1
ATOM 2125 O O . PHE B 1 85 ? -13.130 17.149 19.453 1.00 33.74 85 PHE B O 1
ATOM 2133 N N . LEU B 1 86 ? -12.337 18.593 17.903 1.00 34.66 86 LEU B N 1
ATOM 2134 C CA . LEU B 1 86 ? -12.851 19.779 18.556 1.00 37.17 86 LEU B CA 1
ATOM 2135 C C . LEU B 1 86 ? -14.370 19.788 18.635 1.00 40.85 86 LEU B C 1
ATOM 2136 O O . LEU B 1 86 ? -14.940 20.167 19.678 1.00 42.65 86 LEU B O 1
ATOM 2141 N N . THR B 1 87 ? -15.019 19.372 17.548 1.00 42.40 87 THR B N 1
ATOM 2142 C CA . THR B 1 87 ? -16.477 19.499 17.446 1.00 47.84 87 THR B CA 1
ATOM 2143 C C . THR B 1 87 ? -17.238 18.365 18.107 1.00 49.00 87 THR B C 1
ATOM 2144 O O . THR B 1 87 ? -18.371 18.551 18.529 1.00 53.71 87 THR B O 1
ATOM 2148 N N . THR B 1 88 ? -16.648 17.185 18.201 1.00 46.70 88 THR B N 1
ATOM 2149 C CA . THR B 1 88 ? -17.443 16.076 18.701 1.00 49.35 88 THR B CA 1
ATOM 2150 C C . THR B 1 88 ? -16.968 15.648 20.073 1.00 48.48 88 THR B C 1
ATOM 2151 O O . THR B 1 88 ? -17.589 15.984 21.093 1.00 49.06 88 THR B O 1
ATOM 2155 N N . ILE B 1 89 ? -15.841 14.956 20.094 1.00 48.69 89 ILE B N 1
ATOM 2156 C CA . ILE B 1 89 ? -15.251 14.426 21.313 1.00 48.30 89 ILE B CA 1
ATOM 2157 C C . ILE B 1 89 ? -14.867 15.475 22.369 1.00 45.99 89 ILE B C 1
ATOM 2158 O O . ILE B 1 89 ? -15.226 15.311 23.534 1.00 45.74 89 ILE B O 1
ATOM 2163 N N . PHE B 1 90 ? -14.162 16.546 21.979 1.00 44.19 90 PHE B N 1
ATOM 2164 C CA . PHE B 1 90 ? -13.789 17.588 22.946 1.00 43.28 90 PHE B CA 1
ATOM 2165 C C . PHE B 1 90 ? -14.937 18.469 23.437 1.00 43.04 90 PHE B C 1
ATOM 2166 O O . PHE B 1 90 ? -14.947 18.867 24.602 1.00 43.24 90 PHE B O 1
ATOM 2174 N N . ALA B 1 91 ? -15.875 18.794 22.550 1.00 43.65 91 ALA B N 1
ATOM 2175 C CA . ALA B 1 91 ? -17.048 19.598 22.909 1.00 44.90 91 ALA B CA 1
ATOM 2176 C C . ALA B 1 91 ? -17.824 18.974 24.071 1.00 45.07 91 ALA B C 1
ATOM 2177 O O . ALA B 1 91 ? -18.179 19.667 25.025 1.00 44.77 91 ALA B O 1
ATOM 2179 N N . ASP B 1 92 ? -18.064 17.664 23.988 1.00 45.90 92 ASP B N 1
ATOM 2180 C CA . ASP B 1 92 ? -18.740 16.921 25.057 1.00 47.49 92 ASP B CA 1
ATOM 2181 C C . ASP B 1 92 ? -17.929 16.905 26.367 1.00 46.06 92 ASP B C 1
ATOM 2182 O O . ASP B 1 92 ? -18.451 17.222 27.441 1.00 46.11 92 ASP B O 1
ATOM 2187 N N . ILE B 1 93 ? -16.650 16.555 26.262 1.00 45.42 93 ILE B N 1
ATOM 2188 C CA . ILE B 1 93 ? -15.759 16.500 27.426 1.00 45.61 93 ILE B CA 1
ATOM 2189 C C . ILE B 1 93 ? -15.626 17.860 28.135 1.00 45.06 93 ILE B C 1
ATOM 2190 O O . ILE B 1 93 ? -15.556 17.921 29.371 1.00 44.90 93 ILE B O 1
ATOM 2195 N N . ASN B 1 94 ? -15.645 18.939 27.345 1.00 45.02 94 ASN B N 1
ATOM 2196 C CA . ASN B 1 94 ? -15.471 20.302 27.849 1.00 46.39 94 ASN B CA 1
ATOM 2197 C C . ASN B 1 94 ? -16.778 20.996 28.280 1.00 47.03 94 ASN B C 1
ATOM 2198 O O . ASN B 1 94 ? -16.738 22.097 28.817 1.00 48.87 94 ASN B O 1
ATOM 2203 N N . SER B 1 95 ? -17.922 20.342 28.081 1.00 46.77 95 SER B N 1
ATOM 2204 C CA . SER B 1 95 ? -19.226 20.911 28.460 1.00 48.21 95 SER B CA 1
ATOM 2205 C C . SER B 1 95 ? -19.401 21.128 29.970 1.00 48.60 95 SER B C 1
ATOM 2206 O O . SER B 1 95 ? -18.755 20.458 30.784 1.00 47.16 95 SER B O 1
ATOM 2209 N N . GLN B 1 96 ? -20.295 22.050 30.332 1.00 50.71 96 GLN B N 1
ATOM 2210 C CA . GLN B 1 96 ? -20.737 22.206 31.721 1.00 51.52 96 GLN B CA 1
ATOM 2211 C C . GLN B 1 96 ? -21.300 20.891 32.274 1.00 50.42 96 GLN B C 1
ATOM 2212 O O . GLN B 1 96 ? -21.014 20.518 33.411 1.00 49.97 96 GLN B O 1
ATOM 2218 N N . ASP B 1 97 ? -22.104 20.202 31.465 1.00 50.93 97 ASP B N 1
ATOM 2219 C CA . ASP B 1 97 ? -22.629 18.880 31.808 1.00 51.24 97 ASP B CA 1
ATOM 2220 C C . ASP B 1 97 ? -21.511 17.923 32.307 1.00 48.97 97 ASP B C 1
ATOM 2221 O O . ASP B 1 97 ? -21.685 17.198 33.289 1.00 49.88 97 ASP B O 1
ATOM 2226 N N . SER B 1 98 ? -20.366 17.945 31.635 1.00 46.68 98 SER B N 1
ATOM 2227 C CA . SER B 1 98 ? -19.200 17.181 32.067 1.00 45.59 98 SER B CA 1
ATOM 2228 C C . SER B 1 98 ? -18.672 17.616 33.448 1.00 45.03 98 SER B C 1
ATOM 2229 O O . SER B 1 98 ? -18.338 16.770 34.283 1.00 45.02 98 SER B O 1
ATOM 2232 N N . LEU B 1 99 ? -18.615 18.925 33.691 1.00 43.23 99 LEU B N 1
ATOM 2233 C CA . LEU B 1 99 ? -18.217 19.439 35.010 1.00 41.92 99 LEU B CA 1
ATOM 2234 C C . LEU B 1 99 ? -19.167 18.933 36.117 1.00 41.04 99 LEU B C 1
ATOM 2235 O O . LEU B 1 99 ? -18.718 18.529 37.194 1.00 39.36 99 LEU B O 1
ATOM 2240 N N . ASP B 1 100 ? -20.471 18.940 35.839 1.00 44.14 100 ASP B N 1
ATOM 2241 C CA . ASP B 1 100 ? -21.476 18.501 36.815 1.00 45.45 100 ASP B CA 1
ATOM 2242 C C . ASP B 1 100 ? -21.324 17.022 37.161 1.00 44.03 100 ASP B C 1
ATOM 2243 O O . ASP B 1 100 ? -21.391 16.659 38.342 1.00 43.80 100 ASP B O 1
ATOM 2248 N N . ARG B 1 101 ? -21.119 16.171 36.147 1.00 43.88 101 ARG B N 1
ATOM 2249 C CA . ARG B 1 101 ? -20.896 14.729 36.386 1.00 43.31 101 ARG B CA 1
ATOM 2250 C C . ARG B 1 101 ? -19.682 14.447 37.281 1.00 40.02 101 ARG B C 1
ATOM 2251 O O . ARG B 1 101 ? -19.769 13.646 38.207 1.00 40.10 101 ARG B O 1
ATOM 2259 N N . PHE B 1 102 ? -18.559 15.121 37.016 1.00 37.56 102 PHE B N 1
ATOM 2260 C CA . PHE B 1 102 ? -17.394 15.039 37.903 1.00 36.42 102 PHE B CA 1
ATOM 2261 C C . PHE B 1 102 ? -17.728 15.414 39.357 1.00 37.50 102 PHE B C 1
ATOM 2262 O O . PHE B 1 102 ? -17.339 14.693 40.300 1.00 38.65 102 PHE B O 1
ATOM 2270 N N . LYS B 1 103 ? -18.427 16.538 39.539 1.00 38.15 103 LYS B N 1
ATOM 2271 C CA . LYS B 1 103 ? -18.817 16.998 40.883 1.00 40.45 103 LYS B CA 1
ATOM 2272 C C . LYS B 1 103 ? -19.765 16.018 41.582 1.00 42.24 103 LYS B C 1
ATOM 2273 O O . LYS B 1 103 ? -19.636 15.785 42.788 1.00 44.44 103 LYS B O 1
ATOM 2279 N N . LYS B 1 104 ? -20.692 15.433 40.821 1.00 42.62 104 LYS B N 1
ATOM 2280 C CA . LYS B 1 104 ? -21.572 14.377 41.331 1.00 45.30 104 LYS B CA 1
ATOM 2281 C C . LYS B 1 104 ? -20.799 13.130 41.789 1.00 44.81 104 LYS B C 1
ATOM 2282 O O . LYS B 1 104 ? -20.892 12.724 42.943 1.00 47.05 104 LYS B O 1
ATOM 2284 N N . ASN B 1 105 ? -20.032 12.523 40.878 1.00 42.59 105 ASN B N 1
ATOM 2285 C CA . ASN B 1 105 ? -19.211 11.348 41.202 1.00 42.66 105 ASN B CA 1
ATOM 2286 C C . ASN B 1 105 ? -18.068 11.284 40.209 1.00 39.69 105 ASN B C 1
ATOM 2287 O O . ASN B 1 105 ? -18.299 10.980 39.044 1.00 38.95 105 ASN B O 1
ATOM 2292 N N . PRO B 1 106 ? -16.832 11.576 40.661 1.00 38.44 106 PRO B N 1
ATOM 2293 C CA . PRO B 1 106 ? -15.712 11.512 39.739 1.00 37.93 106 PRO B CA 1
ATOM 2294 C C . PRO B 1 106 ? -15.539 10.142 39.101 1.00 39.61 106 PRO B C 1
ATOM 2295 O O . PRO B 1 106 ? -14.967 10.054 38.011 1.00 40.45 106 PRO B O 1
ATOM 2299 N N . LYS B 1 107 ? -16.016 9.085 39.764 1.00 41.14 107 LYS B N 1
ATOM 2300 C CA . LYS B 1 107 ? -15.883 7.728 39.216 1.00 41.25 107 LYS B CA 1
ATOM 2301 C C . LYS B 1 107 ? -16.767 7.547 37.995 1.00 40.19 107 LYS B C 1
ATOM 2302 O O . LYS B 1 107 ? -16.355 6.925 37.013 1.00 39.24 107 LYS B O 1
ATOM 2308 N N . GLU B 1 108 ? -17.983 8.083 38.068 1.00 40.80 108 GLU B N 1
ATOM 2309 C CA . GLU B 1 108 ? -18.932 8.026 36.947 1.00 41.02 108 GLU B CA 1
ATOM 2310 C C . GLU B 1 108 ? -18.418 8.842 35.744 1.00 39.01 108 GLU B C 1
ATOM 2311 O O . GLU B 1 108 ? -18.577 8.436 34.595 1.00 38.96 108 GLU B O 1
ATOM 2313 N N . TRP B 1 109 ? -17.794 9.987 36.031 1.00 38.23 109 TRP B N 1
ATOM 2314 C CA . TRP B 1 109 ? -17.108 10.813 35.039 1.00 36.92 109 TRP B CA 1
ATOM 2315 C C . TRP B 1 109 ? -15.939 10.066 34.401 1.00 35.54 109 TRP B C 1
ATOM 2316 O O . TRP B 1 109 ? -15.753 10.127 33.192 1.00 34.44 109 TRP B O 1
ATOM 2327 N N . LEU B 1 110 ? -15.158 9.362 35.217 1.00 35.16 110 LEU B N 1
ATOM 2328 C CA . LEU B 1 110 ? -14.054 8.541 34.707 1.00 35.96 110 LEU B CA 1
ATOM 2329 C C . LEU B 1 110 ? -14.579 7.452 33.779 1.00 36.14 110 LEU B C 1
ATOM 2330 O O . LEU B 1 110 ? -14.066 7.288 32.683 1.00 36.22 110 LEU B O 1
ATOM 2335 N N . ASN B 1 111 ? -15.593 6.709 34.221 1.00 37.39 111 ASN B N 1
ATOM 2336 C CA . ASN B 1 111 ? -16.195 5.682 33.370 1.00 38.60 111 ASN B CA 1
ATOM 2337 C C . ASN B 1 111 ? -16.604 6.230 32.000 1.00 37.72 111 ASN B C 1
ATOM 2338 O O . ASN B 1 111 ? -16.246 5.657 30.968 1.00 38.25 111 ASN B O 1
ATOM 2343 N N . VAL B 1 112 ? -17.281 7.377 32.010 1.00 36.55 112 VAL B N 1
ATOM 2344 C CA . VAL B 1 112 ? -17.827 7.991 30.800 1.00 36.60 112 VAL B CA 1
ATOM 2345 C C . VAL B 1 112 ? -16.740 8.452 29.835 1.00 35.42 112 VAL B C 1
ATOM 2346 O O . VAL B 1 112 ? -16.820 8.171 28.643 1.00 36.02 112 VAL B O 1
ATOM 2350 N N . LEU B 1 113 ? -15.720 9.137 30.364 1.00 33.69 113 LEU B N 1
ATOM 2351 C CA . LEU B 1 113 ? -14.611 9.642 29.561 1.00 33.15 113 LEU B CA 1
ATOM 2352 C C . LEU B 1 113 ? -13.807 8.514 28.971 1.00 32.47 113 LEU B C 1
ATOM 2353 O O . LEU B 1 113 ? -13.483 8.549 27.792 1.00 31.70 113 LEU B O 1
ATOM 2358 N N . ILE B 1 114 ? -13.479 7.517 29.797 1.00 32.44 114 ILE B N 1
ATOM 2359 C CA . ILE B 1 114 ? -12.669 6.401 29.346 1.00 33.56 114 ILE B CA 1
ATOM 2360 C C . ILE B 1 114 ? -13.416 5.623 28.262 1.00 33.75 114 ILE B C 1
ATOM 2361 O O . ILE B 1 114 ? -12.815 5.261 27.249 1.00 34.05 114 ILE B O 1
ATOM 2366 N N . ASN B 1 115 ? -14.718 5.392 28.448 1.00 34.11 115 ASN B N 1
ATOM 2367 C CA . ASN B 1 115 ? -15.502 4.716 27.391 1.00 35.44 115 ASN B CA 1
ATOM 2368 C C . ASN B 1 115 ? -15.580 5.535 26.089 1.00 34.93 115 ASN B C 1
ATOM 2369 O O . ASN B 1 115 ? -15.526 4.971 24.995 1.00 35.45 115 ASN B O 1
ATOM 2374 N N . GLN B 1 116 ? -15.666 6.861 26.201 1.00 34.73 116 GLN B N 1
ATOM 2375 C CA . GLN B 1 116 ? -15.652 7.707 24.997 1.00 36.51 116 GLN B CA 1
ATOM 2376 C C . GLN B 1 116 ? -14.309 7.602 24.261 1.00 34.40 116 GLN B C 1
ATOM 2377 O O . GLN B 1 116 ? -14.277 7.542 23.024 1.00 34.48 116 GLN B O 1
ATOM 2383 N N . LEU B 1 117 ? -13.218 7.584 25.028 1.00 33.11 117 LEU B N 1
ATOM 2384 C CA . LEU B 1 117 ? -11.864 7.471 24.490 1.00 32.44 117 LEU B CA 1
ATOM 2385 C C . LEU B 1 117 ? -11.632 6.109 23.831 1.00 31.95 117 LEU B C 1
ATOM 2386 O O . LEU B 1 117 ? -10.985 6.006 22.775 1.00 31.99 117 LEU B O 1
ATOM 2391 N N . LEU B 1 118 ? -12.157 5.063 24.454 1.00 31.74 118 LEU B N 1
ATOM 2392 C CA . LEU B 1 118 ? -12.031 3.723 23.917 1.00 32.21 118 LEU B CA 1
ATOM 2393 C C . LEU B 1 118 ? -12.827 3.546 22.620 1.00 33.57 118 LEU B C 1
ATOM 2394 O O . LEU B 1 118 ? -12.466 2.731 21.780 1.00 33.94 118 LEU B O 1
ATOM 2399 N N . ALA B 1 119 ? -13.873 4.347 22.447 1.00 34.66 119 ALA B N 1
ATOM 2400 C CA . ALA B 1 119 ? -14.761 4.233 21.292 1.00 36.98 119 ALA B CA 1
ATOM 2401 C C . ALA B 1 119 ? -14.404 5.259 20.225 1.00 37.41 119 ALA B C 1
ATOM 2402 O O . ALA B 1 119 ? -15.191 5.510 19.311 1.00 39.23 119 ALA B O 1
ATOM 2404 N N . ALA B 1 120 ? -13.204 5.830 20.328 1.00 36.47 120 ALA B N 1
ATOM 2405 C CA . ALA B 1 120 ? -12.822 6.951 19.474 1.00 37.81 120 ALA B CA 1
ATOM 2406 C C . ALA B 1 120 ? -12.893 6.515 18.031 1.00 39.05 120 ALA B C 1
ATOM 2407 O O . ALA B 1 120 ? -12.481 5.413 17.670 1.00 38.15 120 ALA B O 1
ATOM 2409 N N . GLU B 1 121 ? -13.451 7.383 17.217 1.00 41.12 121 GLU B N 1
ATOM 2410 C CA . GLU B 1 121 ? -13.502 7.160 15.803 1.00 43.55 121 GLU B CA 1
ATOM 2411 C C . GLU B 1 121 ? -12.093 7.319 15.223 1.00 42.85 121 GLU B C 1
ATOM 2412 O O . GLU B 1 121 ? -11.249 8.026 15.802 1.00 42.59 121 GLU B O 1
ATOM 2418 N N . ASP B 1 122 ? -11.847 6.647 14.101 1.00 43.08 122 ASP B N 1
ATOM 2419 C CA . ASP B 1 122 ? -10.609 6.800 13.326 1.00 43.07 122 ASP B CA 1
ATOM 2420 C C . ASP B 1 122 ? -9.342 6.472 14.117 1.00 40.98 122 ASP B C 1
ATOM 2421 O O . ASP B 1 122 ? -8.301 7.123 13.927 1.00 41.41 122 ASP B O 1
ATOM 2426 N N . LYS B 1 123 ? -9.430 5.458 14.981 1.00 39.66 123 LYS B N 1
ATOM 2427 C CA . LYS B 1 123 ? -8.276 5.020 15.798 1.00 38.72 123 LYS B CA 1
ATOM 2428 C C . LYS B 1 123 ? -7.092 4.546 14.950 1.00 38.99 123 LYS B C 1
ATOM 2429 O O . LYS B 1 123 ? -5.947 4.774 15.310 1.00 39.27 123 LYS B O 1
ATOM 2435 N N . ILE B 1 124 ? -7.369 3.885 13.829 1.00 32.88 124 ILE B N 1
ATOM 2436 C CA . ILE B 1 124 ? -6.302 3.351 12.959 1.00 32.22 124 ILE B CA 1
ATOM 2437 C C . ILE B 1 124 ? -5.475 4.497 12.361 1.00 29.96 124 ILE B C 1
ATOM 2438 O O . ILE B 1 124 ? -4.234 4.497 12.410 1.00 28.85 124 ILE B O 1
ATOM 2443 N N . PHE B 1 125 ? -6.165 5.503 11.836 1.00 29.34 125 PHE B N 1
ATOM 2444 C CA . PHE B 1 125 ? -5.445 6.672 11.340 1.00 27.34 125 PHE B CA 1
ATOM 2445 C C . PHE B 1 125 ? -4.758 7.454 12.475 1.00 25.96 125 PHE B C 1
ATOM 2446 O O . PHE B 1 125 ? -3.642 7.978 12.306 1.00 24.39 125 PHE B O 1
ATOM 2454 N N . HIS B 1 126 ? -5.413 7.536 13.626 1.00 25.44 126 HIS B N 1
ATOM 2455 C CA . HIS B 1 126 ? -4.820 8.213 14.773 1.00 25.67 126 HIS B CA 1
ATOM 2456 C C . HIS B 1 126 ? -3.444 7.652 15.140 1.00 24.47 126 HIS B C 1
ATOM 2457 O O . HIS B 1 126 ? -2.550 8.405 15.469 1.00 23.14 126 HIS B O 1
ATOM 2464 N N . ALA B 1 127 ? -3.282 6.330 15.074 1.00 25.82 127 ALA B N 1
ATOM 2465 C CA . ALA B 1 127 ? -1.982 5.711 15.357 1.00 25.28 127 ALA B CA 1
ATOM 2466 C C . ALA B 1 127 ? -0.922 6.195 14.370 1.00 24.55 127 ALA B C 1
ATOM 2467 O O . ALA B 1 127 ? 0.253 6.380 14.746 1.00 24.10 127 ALA B O 1
ATOM 2469 N N . GLN B 1 128 ? -1.315 6.364 13.106 1.00 23.94 128 GLN B N 1
ATOM 2470 C CA . GLN B 1 128 ? -0.412 6.927 12.101 1.00 24.29 128 GLN B CA 1
ATOM 2471 C C . GLN B 1 128 ? -0.038 8.357 12.470 1.00 22.76 128 GLN B C 1
ATOM 2472 O O . GLN B 1 128 ? 1.125 8.747 12.319 1.00 22.36 128 GLN B O 1
ATOM 2478 N N . ILE B 1 129 ? -0.998 9.139 12.983 1.00 21.15 129 ILE B N 1
ATOM 2479 C CA . ILE B 1 129 ? -0.666 10.495 13.436 1.00 21.45 129 ILE B CA 1
ATOM 2480 C C . ILE B 1 129 ? 0.362 10.461 14.593 1.00 21.63 129 ILE B C 1
ATOM 2481 O O . ILE B 1 129 ? 1.321 11.259 14.608 1.00 22.31 129 ILE B O 1
ATOM 2486 N N . GLU B 1 130 ? 0.170 9.534 15.537 1.00 22.07 130 GLU B N 1
ATOM 2487 C CA . GLU B 1 130 ? 1.105 9.340 16.651 1.00 24.19 130 GLU B CA 1
ATOM 2488 C C . GLU B 1 130 ? 2.511 9.044 16.144 1.00 23.93 130 GLU B C 1
ATOM 2489 O O . GLU B 1 130 ? 3.483 9.610 16.650 1.00 24.80 130 GLU B O 1
ATOM 2503 N N . LEU B 1 132 ? 3.592 9.855 13.107 1.00 23.03 132 LEU B N 1
ATOM 2504 C CA . LEU B 1 132 ? 4.029 11.024 12.348 1.00 24.38 132 LEU B CA 1
ATOM 2505 C C . LEU B 1 132 ? 4.489 12.162 13.250 1.00 24.76 132 LEU B C 1
ATOM 2506 O O . LEU B 1 132 ? 5.289 12.996 12.822 1.00 26.83 132 LEU B O 1
ATOM 2511 N N . ALA B 1 133 ? 3.988 12.189 14.481 1.00 25.93 133 ALA B N 1
ATOM 2512 C CA . ALA B 1 133 ? 4.367 13.231 15.451 1.00 26.26 133 ALA B CA 1
ATOM 2513 C C . ALA B 1 133 ? 5.869 13.241 15.786 1.00 27.86 133 ALA B C 1
ATOM 2514 O O . ALA B 1 133 ? 6.407 14.278 16.164 1.00 28.94 133 ALA B O 1
ATOM 2516 N N . TYR B 1 134 ? 6.539 12.110 15.601 1.00 28.45 134 TYR B N 1
ATOM 2517 C CA . TYR B 1 134 ? 8.002 12.053 15.763 1.00 30.28 134 TYR B CA 1
ATOM 2518 C C . TYR B 1 134 ? 8.783 12.716 14.633 1.00 30.55 134 TYR B C 1
ATOM 2519 O O . TYR B 1 134 ? 9.954 13.021 14.807 1.00 33.27 134 TYR B O 1
ATOM 2528 N N . ALA B 1 135 ? 8.150 12.896 13.472 1.00 30.21 135 ALA B N 1
ATOM 2529 C CA . ALA B 1 135 ? 8.836 13.371 12.257 1.00 30.67 135 ALA B CA 1
ATOM 2530 C C . ALA B 1 135 ? 8.287 14.677 11.649 1.00 29.69 135 ALA B C 1
ATOM 2531 O O . ALA B 1 135 ? 8.987 15.381 10.930 1.00 31.48 135 ALA B O 1
ATOM 2533 N N . ILE B 1 136 ? 7.025 14.992 11.914 1.00 27.70 136 ILE B N 1
ATOM 2534 C CA . ILE B 1 136 ? 6.375 16.100 11.228 1.00 27.48 136 ILE B CA 1
ATOM 2535 C C . ILE B 1 136 ? 5.875 17.069 12.295 1.00 26.56 136 ILE B C 1
ATOM 2536 O O . ILE B 1 136 ? 4.950 16.730 13.021 1.00 23.60 136 ILE B O 1
ATOM 2541 N N . PRO B 1 137 ? 6.495 18.260 12.412 1.00 28.16 137 PRO B N 1
ATOM 2542 C CA . PRO B 1 137 ? 6.119 19.161 13.505 1.00 28.46 137 PRO B CA 1
ATOM 2543 C C . PRO B 1 137 ? 4.626 19.454 13.632 1.00 27.21 137 PRO B C 1
ATOM 2544 O O . PRO B 1 137 ? 4.127 19.583 14.754 1.00 25.87 137 PRO B O 1
ATOM 2548 N N . GLN B 1 138 ? 3.917 19.547 12.515 1.00 27.07 138 GLN B N 1
ATOM 2549 C CA . GLN B 1 138 ? 2.493 19.891 12.605 1.00 26.93 138 GLN B CA 1
ATOM 2550 C C . GLN B 1 138 ? 1.669 18.779 13.291 1.00 24.85 138 GLN B C 1
ATOM 2551 O O . GLN B 1 138 ? 0.699 19.054 14.018 1.00 24.88 138 GLN B O 1
ATOM 2557 N N . ALA B 1 139 ? 2.039 17.528 13.046 1.00 24.05 139 ALA B N 1
ATOM 2558 C CA . ALA B 1 139 ? 1.345 16.405 13.673 1.00 23.29 139 ALA B CA 1
ATOM 2559 C C . ALA B 1 139 ? 1.649 16.381 15.174 1.00 23.64 139 ALA B C 1
ATOM 2560 O O . ALA B 1 139 ? 0.785 16.127 15.987 1.00 23.44 139 ALA B O 1
ATOM 2562 N N . LYS B 1 140 ? 2.910 16.613 15.523 1.00 24.75 140 LYS B N 1
ATOM 2563 C CA . LYS B 1 140 ? 3.317 16.661 16.911 1.00 26.13 140 LYS B CA 1
ATOM 2564 C C . LYS B 1 140 ? 2.565 17.797 17.616 1.00 25.83 140 LYS B C 1
ATOM 2565 O O . LYS B 1 140 ? 2.029 17.617 18.716 1.00 25.11 140 LYS B O 1
ATOM 2571 N N . ALA B 1 141 ? 2.510 18.957 16.963 1.00 25.28 141 ALA B N 1
ATOM 2572 C CA . ALA B 1 141 ? 1.834 20.099 17.546 1.00 25.54 141 ALA B CA 1
ATOM 2573 C C . ALA B 1 141 ? 0.344 19.819 17.777 1.00 24.23 141 ALA B C 1
ATOM 2574 O O . ALA B 1 141 ? -0.199 20.143 18.831 1.00 23.77 141 ALA B O 1
ATOM 2576 N N . LEU B 1 142 ? -0.301 19.227 16.780 1.00 23.14 142 LEU B N 1
ATOM 2577 C CA . LEU B 1 142 ? -1.728 18.919 16.858 1.00 22.48 142 LEU B CA 1
ATOM 2578 C C . LEU B 1 142 ? -2.037 18.003 18.040 1.00 22.51 142 LEU B C 1
ATOM 2579 O O . LEU B 1 142 ? -2.923 18.297 18.837 1.00 22.33 142 LEU B O 1
ATOM 2584 N N . LEU B 1 143 ? -1.317 16.885 18.135 1.00 22.31 143 LEU B N 1
ATOM 2585 C CA . LEU B 1 143 ? -1.589 15.964 19.2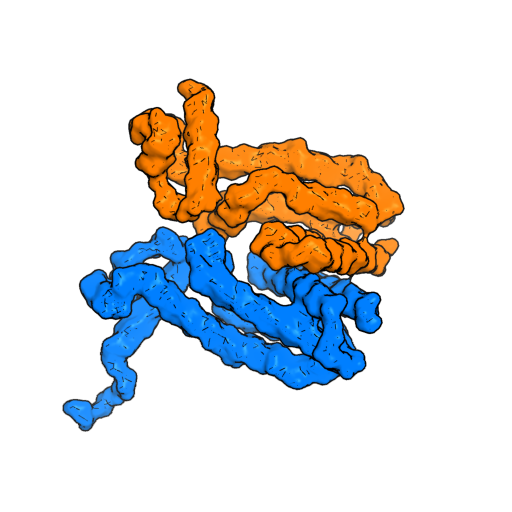12 1.00 23.04 143 LEU B CA 1
ATOM 2586 C C . LEU B 1 143 ? -1.313 16.591 20.587 1.00 23.40 143 LEU B C 1
ATOM 2587 O O . LEU B 1 143 ? -2.041 16.318 21.527 1.00 23.59 143 LEU B O 1
ATOM 2592 N N . GLU B 1 144 ? -0.266 17.420 20.688 1.00 26.12 144 GLU B N 1
ATOM 2593 C CA . GLU B 1 144 ? 0.076 18.088 21.960 1.00 26.85 144 GLU B CA 1
ATOM 2594 C C . GLU B 1 144 ? -1.022 19.072 22.358 1.00 25.18 144 GLU B C 1
ATOM 2595 O O . GLU B 1 144 ? -1.382 19.169 23.529 1.00 23.47 144 GLU B O 1
ATOM 2601 N N . GLU B 1 145 ? -1.566 19.794 21.377 1.00 24.57 145 GLU B N 1
ATOM 2602 C CA . GLU B 1 145 ? -2.724 20.655 21.639 1.00 24.99 145 GLU B CA 1
ATOM 2603 C C . GLU B 1 145 ? -3.925 19.869 22.176 1.00 23.67 145 GLU B C 1
ATOM 2604 O O . GLU B 1 145 ? -4.598 20.325 23.115 1.00 23.70 145 GLU B O 1
ATOM 2610 N N . HIS B 1 146 ? -4.219 18.717 21.566 1.00 23.06 146 HIS B N 1
ATOM 2611 C CA . HIS B 1 146 ? -5.374 17.913 21.994 1.00 23.29 146 HIS B CA 1
ATOM 2612 C C . HIS B 1 146 ? -5.121 17.369 23.407 1.00 23.58 146 HIS B C 1
ATOM 2613 O O . HIS B 1 146 ? -6.010 17.382 24.243 1.00 24.27 146 HIS B O 1
ATOM 2620 N N . ASN B 1 147 ? -3.908 16.888 23.662 1.00 24.38 147 ASN B N 1
ATOM 2621 C CA A ASN B 1 147 ? -3.547 16.380 24.977 0.50 25.13 147 ASN B CA 1
ATOM 2622 C CA B ASN B 1 147 ? -3.572 16.362 24.989 0.50 25.36 147 ASN B CA 1
ATOM 2623 C C . ASN B 1 147 ? -3.610 17.495 26.049 1.00 26.21 147 ASN B C 1
ATOM 2624 O O . ASN B 1 147 ? -4.145 17.307 27.160 1.00 27.16 147 ASN B O 1
ATOM 2633 N N . ASN B 1 148 ? -3.072 18.674 25.717 1.00 26.67 148 ASN B N 1
ATOM 2634 C CA . ASN B 1 148 ? -3.147 19.834 26.632 1.00 28.69 148 ASN B CA 1
ATOM 2635 C C . ASN B 1 148 ? -4.576 20.317 26.892 1.00 28.31 148 ASN B C 1
ATOM 2636 O O . ASN B 1 148 ? -4.914 20.718 28.031 1.00 28.72 148 ASN B O 1
ATOM 2641 N N . ASN B 1 149 ? -5.406 20.280 25.847 1.00 27.31 149 ASN B N 1
ATOM 2642 C CA . ASN B 1 149 ? -6.847 20.524 25.972 1.00 28.90 149 ASN B CA 1
ATOM 2643 C C . ASN B 1 149 ? -7.517 19.611 27.001 1.00 28.24 149 ASN B C 1
ATOM 2644 O O . ASN B 1 149 ? -8.246 20.080 27.899 1.00 30.16 149 ASN B O 1
ATOM 2649 N N . LEU B 1 150 ? -7.273 18.313 26.861 1.00 26.33 150 LEU B N 1
ATOM 2650 C CA . LEU B 1 150 ? -7.837 17.301 27.751 1.00 26.16 150 LEU B CA 1
ATOM 2651 C C . LEU B 1 150 ? -7.311 17.435 29.186 1.00 25.76 150 LEU B C 1
ATOM 2652 O O . LEU B 1 150 ? -8.065 17.313 30.136 1.00 27.42 150 LEU B O 1
ATOM 2657 N N . LYS B 1 151 ? -6.028 17.755 29.332 1.00 26.45 151 LYS B N 1
ATOM 2658 C CA . LYS B 1 151 ? -5.451 18.036 30.653 1.00 26.38 151 LYS B CA 1
ATOM 2659 C C . LYS B 1 151 ? -6.083 19.278 31.298 1.00 27.27 151 LYS B C 1
ATOM 2660 O O . LYS B 1 151 ? -6.350 19.276 32.488 1.00 26.95 151 LYS B O 1
ATOM 2666 N N . ASN B 1 152 ? -6.315 20.322 30.507 1.00 27.91 152 ASN B N 1
ATOM 2667 C CA . ASN B 1 152 ? -6.910 21.556 31.031 1.00 29.42 152 ASN B CA 1
ATOM 2668 C C . ASN B 1 152 ? -8.341 21.328 31.469 1.00 29.40 152 ASN B C 1
ATOM 2669 O O . ASN B 1 152 ? -8.751 21.825 32.513 1.00 30.11 152 ASN B O 1
ATOM 2674 N N . LEU B 1 153 ? -9.094 20.546 30.696 1.00 29.54 153 LEU B N 1
ATOM 2675 C CA . LEU B 1 153 ? -10.441 20.189 31.125 1.00 30.68 153 LEU B CA 1
ATOM 2676 C C . LEU B 1 153 ? -10.414 19.416 32.456 1.00 30.59 153 LEU B C 1
ATOM 2677 O O . LEU B 1 153 ? -11.242 19.659 33.360 1.00 31.61 153 LEU B O 1
ATOM 2682 N N . THR B 1 154 ? -9.486 18.471 32.562 1.00 28.79 154 THR B N 1
ATOM 2683 C CA . THR B 1 154 ? -9.352 17.690 33.785 1.00 29.37 154 THR B CA 1
ATOM 2684 C C . THR B 1 154 ? -9.131 18.642 34.967 1.00 29.13 154 THR B C 1
ATOM 2685 O O . THR B 1 154 ? -9.730 18.467 36.030 1.00 29.63 154 THR B O 1
ATOM 2689 N N . TYR B 1 155 ? -8.294 19.658 34.745 1.00 28.63 155 TYR B N 1
ATOM 2690 C CA . TYR B 1 155 ? -7.984 20.667 35.754 1.00 29.20 155 TYR B CA 1
ATOM 2691 C C . TYR B 1 155 ? -9.250 21.439 36.097 1.00 30.07 155 TYR B C 1
ATOM 2692 O O . TYR B 1 155 ? -9.550 21.654 37.274 1.00 30.58 155 TYR B O 1
ATOM 2701 N N . LYS B 1 156 ? -10.009 21.815 35.071 1.00 30.31 156 LYS B N 1
ATOM 2702 C CA . LYS B 1 156 ? -11.250 22.564 35.278 1.00 31.76 156 LYS B CA 1
ATOM 2703 C C . LYS B 1 156 ? -12.242 21.750 36.115 1.00 32.36 156 LYS B C 1
ATOM 2704 O O . LYS B 1 156 ? -13.016 22.307 36.905 1.00 32.37 156 LYS B O 1
ATOM 2710 N N . CYS B 1 157 ? -12.219 20.435 35.916 1.00 31.90 157 CYS B N 1
ATOM 2711 C CA . CYS B 1 157 ? -13.087 19.523 36.661 1.00 33.02 157 CYS B CA 1
ATOM 2712 C C . CYS B 1 157 ? -12.742 19.531 38.138 1.00 32.63 157 CYS B C 1
ATOM 2713 O O . CYS B 1 157 ? -13.624 19.703 38.984 1.00 33.88 157 CYS B O 1
ATOM 2716 N N . LEU B 1 158 ? -11.450 19.397 38.441 1.00 30.82 158 LEU B N 1
ATOM 2717 C CA . LEU B 1 158 ? -10.954 19.441 39.820 1.00 31.76 158 LEU B CA 1
ATOM 2718 C C . LEU B 1 158 ? -11.283 20.770 40.521 1.00 32.44 158 LEU B C 1
ATOM 2719 O O . LEU B 1 158 ? -11.709 20.769 41.686 1.00 33.60 158 LEU B O 1
ATOM 2724 N N . LEU B 1 159 ? -11.099 21.886 39.800 1.00 31.49 159 LEU B N 1
ATOM 2725 C CA . LEU B 1 159 ? -11.432 23.233 40.319 1.00 32.80 159 LEU B CA 1
ATOM 2726 C C . LEU B 1 159 ? -12.924 23.370 40.578 1.00 34.26 159 LEU B C 1
ATOM 2727 O O . LEU B 1 159 ? -13.333 23.985 41.572 1.00 36.08 159 LEU B O 1
ATOM 2732 N N . TYR B 1 160 ? -13.727 22.827 39.664 1.00 34.11 160 TYR B N 1
ATOM 2733 C CA . TYR B 1 160 ? -15.180 22.895 39.779 1.00 36.34 160 TYR B CA 1
ATOM 2734 C C . TYR B 1 160 ? -15.701 22.112 40.973 1.00 37.21 160 TYR B C 1
ATOM 2735 O O . TYR B 1 160 ? -16.640 22.543 41.642 1.00 38.91 160 TYR B O 1
ATOM 2744 N N . TYR B 1 161 ? -15.115 20.944 41.206 1.00 36.50 161 TYR B N 1
ATOM 2745 C CA . TYR B 1 161 ? -15.462 20.122 42.354 1.00 39.07 161 TYR B CA 1
ATOM 2746 C C . TYR B 1 161 ? -15.295 20.886 43.673 1.00 40.29 161 TYR B C 1
ATOM 2747 O O . TYR B 1 161 ? -16.119 20.768 44.581 1.00 41.49 161 TYR B O 1
ATOM 2756 N N . SER B 1 162 ? -14.213 21.655 43.748 1.00 40.17 162 SER B N 1
ATOM 2757 C CA . SER B 1 162 ? -13.775 22.334 44.965 1.00 42.62 162 SER B CA 1
ATOM 2758 C C . SER B 1 162 ? -14.255 23.795 45.047 1.00 43.37 162 SER B C 1
ATOM 2759 O O . SER B 1 162 ? -14.037 24.484 46.051 1.00 44.92 162 SER B O 1
ATOM 2762 N N . ASP B 1 163 ? -14.909 24.256 43.983 1.00 42.95 163 ASP B N 1
ATOM 2763 C CA . ASP B 1 163 ? -15.227 25.674 43.785 1.00 43.22 163 ASP B CA 1
ATOM 2764 C C . ASP B 1 163 ? -14.024 26.597 44.002 1.00 42.39 163 ASP B C 1
ATOM 2765 O O . ASP B 1 163 ? -14.081 27.572 44.766 1.00 43.06 163 ASP B O 1
ATOM 2770 N N . GLN B 1 164 ? -12.939 26.274 43.303 1.00 39.52 164 GLN B N 1
ATOM 2771 C CA . GLN B 1 164 ? -11.727 27.091 43.310 1.00 40.19 164 GLN B CA 1
ATOM 2772 C C . GLN B 1 164 ? -11.452 27.708 41.928 1.00 38.64 164 GLN B C 1
ATOM 2773 O O . GLN B 1 164 ? -11.806 27.117 40.896 1.00 36.82 164 GLN B O 1
ATOM 2779 N N . ALA B 1 165 ? -10.799 28.873 41.918 1.00 37.70 165 ALA B N 1
ATOM 2780 C CA . ALA B 1 165 ? -10.420 29.543 40.672 1.00 36.74 165 ALA B CA 1
ATOM 2781 C C . ALA B 1 165 ? -9.100 29.036 40.128 1.00 35.88 165 ALA B C 1
ATOM 2782 O O . ALA B 1 165 ? -8.893 29.018 38.906 1.00 35.52 165 ALA B O 1
ATOM 2784 N N . ALA B 1 166 ? -8.197 28.670 41.041 1.00 35.91 166 ALA B N 1
ATOM 2785 C CA . ALA B 1 166 ? -6.857 28.188 40.685 1.00 36.09 166 ALA B CA 1
ATOM 2786 C C . ALA B 1 166 ? -6.294 27.291 41.795 1.00 36.48 166 ALA B C 1
ATOM 2787 O O . ALA B 1 166 ? -6.600 27.482 42.973 1.00 37.21 166 ALA B O 1
ATOM 2789 N N . ASN B 1 167 ? -5.484 26.309 41.421 1.00 36.31 167 ASN B N 1
ATOM 2790 C CA . ASN B 1 167 ? -4.873 25.410 42.392 1.00 36.80 167 ASN B CA 1
ATOM 2791 C C . ASN B 1 167 ? -3.668 24.744 41.729 1.00 37.16 167 ASN B C 1
ATOM 2792 O O . ASN B 1 167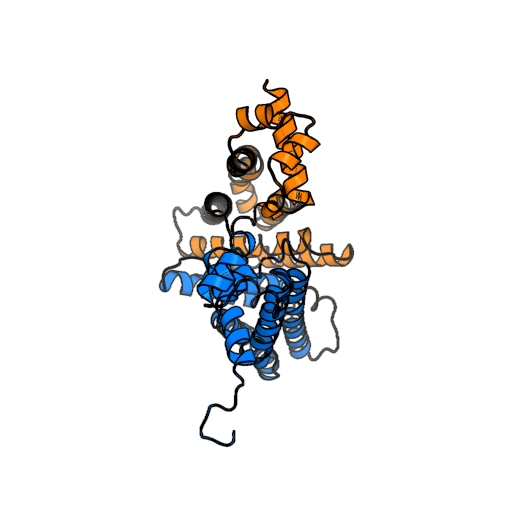 ? -3.844 23.840 40.922 1.00 36.29 167 ASN B O 1
ATOM 2797 N N . PRO B 1 168 ? -2.440 25.202 42.050 1.00 38.20 168 PRO B N 1
ATOM 2798 C CA . PRO B 1 168 ? -1.262 24.657 41.349 1.00 38.85 168 PRO B CA 1
ATOM 2799 C C . PRO B 1 168 ? -1.069 23.148 41.540 1.00 39.77 168 PRO B C 1
ATOM 2800 O O . PRO B 1 168 ? -0.518 22.487 40.648 1.00 40.04 168 PRO B O 1
ATOM 2804 N N . SER B 1 169 ? -1.530 22.618 42.677 1.00 39.69 169 SER B N 1
ATOM 2805 C CA . SER B 1 169 ? -1.461 21.190 42.952 1.00 40.09 169 SER B CA 1
ATOM 2806 C C . SER B 1 169 ? -2.446 20.396 42.070 1.00 39.14 169 SER B C 1
ATOM 2807 O O . SER B 1 169 ? -2.129 19.282 41.619 1.00 38.91 169 SER B O 1
ATOM 2810 N N . PHE B 1 170 ? -3.619 20.976 41.805 1.00 37.59 170 PHE B N 1
ATOM 2811 C CA . PHE B 1 170 ? -4.580 20.348 40.894 1.00 37.06 170 PHE B CA 1
ATOM 2812 C C . PHE B 1 170 ? -4.102 20.421 39.445 1.00 36.37 170 PHE B C 1
ATOM 2813 O O . PHE B 1 170 ? -4.431 19.541 38.636 1.00 35.86 170 PHE B O 1
ATOM 2821 N N . LYS B 1 171 ? -3.360 21.478 39.101 1.00 36.05 171 LYS B N 1
ATOM 2822 C CA . LYS B 1 171 ? -2.791 21.571 37.751 1.00 36.27 171 LYS B CA 1
ATOM 2823 C C . LYS B 1 171 ? -1.791 20.435 37.539 1.00 37.03 171 LYS B C 1
ATOM 2824 O O . LYS B 1 171 ? -1.834 19.751 36.515 1.00 36.73 171 LYS B O 1
ATOM 2826 N N . THR B 1 172 ? -0.911 20.225 38.519 1.00 33.17 172 THR B N 1
ATOM 2827 C CA . THR B 1 172 ? 0.008 19.075 38.516 1.00 32.94 172 THR B CA 1
ATOM 2828 C C . THR B 1 172 ? -0.772 17.757 38.464 1.00 31.63 172 THR B C 1
ATOM 2829 O O . THR B 1 172 ? -0.454 16.860 37.680 1.00 31.21 172 THR B O 1
ATOM 2833 N N . LEU B 1 173 ? -1.794 17.657 39.298 1.00 31.40 173 LEU B N 1
ATOM 2834 C CA . LEU B 1 173 ? -2.624 16.470 39.339 1.00 30.28 173 LEU B CA 1
ATOM 2835 C C . LEU B 1 173 ? -3.248 16.158 37.985 1.00 28.98 173 LEU B C 1
ATOM 2836 O O . LEU B 1 173 ? -3.294 14.999 37.579 1.00 27.44 173 LEU B O 1
ATOM 2841 N N . SER B 1 174 ? -3.725 17.191 37.296 1.00 29.38 174 SER B N 1
ATOM 2842 C CA . SER B 1 174 ? -4.417 17.008 36.017 1.00 29.38 174 SER B CA 1
ATOM 2843 C C . SER B 1 174 ? -3.508 16.416 34.960 1.00 28.61 174 SER B C 1
ATOM 2844 O O . SER B 1 174 ? -3.956 15.631 34.141 1.00 28.67 174 SER B O 1
ATOM 2847 N N . LEU B 1 175 ? -2.238 16.815 34.966 1.00 28.79 175 LEU B N 1
ATOM 2848 C CA . LEU B 1 175 ? -1.233 16.238 34.088 1.00 29.59 175 LEU B CA 1
ATOM 2849 C C . LEU B 1 175 ? -1.033 14.747 34.365 1.00 27.95 175 LEU B C 1
ATOM 2850 O O . LEU B 1 175 ? -1.112 13.913 33.451 1.00 26.78 175 LEU B O 1
ATOM 2855 N N . VAL B 1 176 ? -0.823 14.414 35.633 1.00 28.56 176 VAL B N 1
ATOM 2856 C CA . VAL B 1 176 ? -0.591 13.022 36.070 1.00 27.76 176 VAL B CA 1
ATOM 2857 C C . VAL B 1 176 ? -1.794 12.130 35.745 1.00 26.84 176 VAL B C 1
ATOM 2858 O O . VAL B 1 176 ? -1.662 11.048 35.140 1.00 27.01 176 VAL B O 1
ATOM 2862 N N . VAL B 1 177 ? -2.972 12.601 36.121 1.00 26.85 177 VAL B N 1
ATOM 2863 C CA . VAL B 1 177 ? -4.195 11.851 35.931 1.00 26.17 177 VAL B CA 1
ATOM 2864 C C . VAL B 1 177 ? -4.461 11.627 34.446 1.00 26.52 177 VAL B C 1
ATOM 2865 O O . VAL B 1 177 ? -4.811 10.517 34.048 1.00 25.52 177 VAL B O 1
ATOM 2869 N N . PHE B 1 178 ? -4.330 12.673 33.630 1.00 26.63 178 PHE B N 1
ATOM 2870 C CA . PHE B 1 178 ? -4.614 12.439 32.233 1.00 27.22 178 PHE B CA 1
ATOM 2871 C C . PHE B 1 178 ? -3.582 11.533 31.577 1.00 26.34 178 PHE B C 1
ATOM 2872 O O . PHE B 1 178 ? -3.922 10.734 30.696 1.00 26.61 178 PHE B O 1
ATOM 2880 N N . ASP B 1 179 ? -2.322 11.664 31.994 1.00 26.16 179 ASP B N 1
ATOM 2881 C CA . ASP B 1 179 ? -1.288 10.756 31.516 1.00 26.43 179 ASP B CA 1
ATOM 2882 C C . ASP B 1 179 ? -1.634 9.305 31.828 1.00 25.92 179 ASP B C 1
ATOM 2883 O O . ASP B 1 179 ? -1.436 8.417 30.981 1.00 25.27 179 ASP B O 1
ATOM 2888 N N . PHE B 1 180 ? -2.176 9.063 33.023 1.00 24.97 180 PHE B N 1
ATOM 2889 C CA . PHE B 1 180 ? -2.542 7.709 33.424 1.00 25.05 180 PHE B CA 1
ATOM 2890 C C . PHE B 1 180 ? -3.736 7.234 32.621 1.00 24.54 180 PHE B C 1
ATOM 2891 O O . PHE B 1 180 ? -3.773 6.075 32.178 1.00 24.76 180 PHE B O 1
ATOM 2899 N N . ILE B 1 181 ? -4.710 8.124 32.429 1.00 24.14 181 ILE B N 1
ATOM 2900 C CA . ILE B 1 181 ? -5.874 7.805 31.607 1.00 24.30 181 ILE B CA 1
ATOM 2901 C C . ILE B 1 181 ? -5.466 7.409 30.174 1.00 24.31 181 ILE B C 1
ATOM 2902 O O . ILE B 1 181 ? -5.962 6.401 29.626 1.00 24.22 181 ILE B O 1
ATOM 2907 N N . SER B 1 182 ? -4.562 8.191 29.582 1.00 23.92 182 SER B N 1
ATOM 2908 C CA A SER B 1 182 ? -4.133 7.938 28.217 0.50 24.37 182 SER B CA 1
ATOM 2909 C CA B SER B 1 182 ? -4.117 7.936 28.221 0.50 25.18 182 SER B CA 1
ATOM 2910 C C . SER B 1 182 ? -3.406 6.591 28.134 1.00 24.38 182 SER B C 1
ATOM 2911 O O . SER B 1 182 ? -3.654 5.808 27.205 1.00 24.57 182 SER B O 1
ATOM 2916 N N . ALA B 1 183 ? -2.540 6.324 29.118 1.00 24.35 183 ALA B N 1
ATOM 2917 C CA . ALA B 1 183 ? -1.816 5.055 29.229 1.00 25.01 183 ALA B CA 1
ATOM 2918 C C . ALA B 1 183 ? -2.762 3.853 29.290 1.00 23.95 183 ALA B C 1
ATOM 2919 O O . ALA B 1 183 ? -2.519 2.819 28.649 1.00 23.91 183 ALA B O 1
ATOM 2921 N N . LEU B 1 184 ? -3.828 3.982 30.064 1.00 23.22 184 LEU B N 1
ATOM 2922 C CA . LEU B 1 184 ? -4.797 2.890 30.194 1.00 23.52 184 LEU B CA 1
ATOM 2923 C C . LEU B 1 184 ? -5.546 2.621 28.864 1.00 23.23 184 LEU B C 1
ATOM 2924 O O . LEU B 1 184 ? -5.717 1.466 28.447 1.00 22.59 184 LEU B O 1
ATOM 2929 N N . VAL B 1 185 ? -5.984 3.693 28.205 1.00 22.87 185 VAL B N 1
ATOM 2930 C CA . VAL B 1 185 ? -6.675 3.586 26.923 1.00 23.96 185 VAL B CA 1
ATOM 2931 C C . VAL B 1 185 ? -5.760 2.895 25.890 1.00 24.50 185 VAL B C 1
ATOM 2932 O O . VAL B 1 185 ? -6.188 1.986 25.197 1.00 24.02 185 VAL B O 1
ATOM 2936 N N . ASP B 1 186 ? -4.491 3.307 25.832 1.00 23.87 186 ASP B N 1
ATOM 2937 C CA . ASP B 1 186 ? -3.540 2.732 24.898 1.00 25.20 186 ASP B CA 1
ATOM 2938 C C . ASP B 1 186 ? -3.278 1.257 25.142 1.00 25.02 186 ASP B C 1
ATOM 2939 O O . ASP B 1 186 ? -3.193 0.475 24.182 1.00 25.13 186 ASP B O 1
ATOM 2944 N N . GLU B 1 187 ? -3.169 0.873 26.417 1.00 23.96 187 GLU B N 1
ATOM 2945 C CA . GLU B 1 187 ? -2.980 -0.529 26.783 1.00 24.91 187 GLU B CA 1
ATOM 2946 C C . GLU B 1 187 ? -4.110 -1.349 26.184 1.00 25.03 187 GLU B C 1
ATOM 2947 O O . GLU B 1 187 ? -3.898 -2.422 25.596 1.00 25.80 187 GLU B O 1
ATOM 2953 N N . LEU B 1 188 ? -5.316 -0.838 26.348 1.00 24.69 188 LEU B N 1
ATOM 2954 C CA . LEU B 1 188 ? -6.503 -1.567 25.882 1.00 25.65 188 LEU B CA 1
ATOM 2955 C C . LEU B 1 188 ? -6.688 -1.546 24.358 1.00 26.53 188 LEU B C 1
ATOM 2956 O O . LEU B 1 188 ? -7.147 -2.525 23.768 1.00 26.82 188 LEU B O 1
ATOM 2961 N N . LEU B 1 189 ? -6.328 -0.440 23.710 1.00 27.18 189 LEU B N 1
ATOM 2962 C CA . LEU B 1 189 ? -6.582 -0.321 22.271 1.00 28.32 189 LEU B CA 1
ATOM 2963 C C . LEU B 1 189 ? -5.532 -1.004 21.400 1.00 28.98 189 LEU B C 1
ATOM 2964 O O . LEU B 1 189 ? -5.862 -1.507 20.335 1.00 29.40 189 LEU B O 1
ATOM 2969 N N . TYR B 1 190 ? -4.276 -1.012 21.847 1.00 28.35 190 TYR B N 1
ATOM 2970 C CA . TYR B 1 190 ? -3.147 -1.455 21.012 1.00 31.20 190 TYR B CA 1
ATOM 2971 C C . TYR B 1 190 ? -2.619 -2.850 21.287 1.00 32.35 190 TYR B C 1
ATOM 2972 O O . TYR B 1 190 ? -1.751 -3.329 20.563 1.00 34.87 190 TYR B O 1
ATOM 2981 N N . HIS B 1 191 ? -3.113 -3.502 22.335 1.00 35.32 191 HIS B N 1
ATOM 2982 C CA . HIS B 1 191 ? -2.585 -4.808 22.705 1.00 36.68 191 HIS B CA 1
ATOM 2983 C C . HIS B 1 191 ? -3.688 -5.837 22.773 1.00 36.92 191 HIS B C 1
ATOM 2984 O O . HIS B 1 191 ? -4.820 -5.510 23.115 1.00 35.44 191 HIS B O 1
ATOM 2991 N N . GLU B 1 192 ? -3.341 -7.074 22.438 1.00 39.11 192 GLU B N 1
ATOM 2992 C CA . GLU B 1 192 ? -4.286 -8.178 22.497 1.00 40.54 192 GLU B CA 1
ATOM 2993 C C . GLU B 1 192 ? -4.432 -8.620 23.954 1.00 39.40 192 GLU B C 1
ATOM 2994 O O . GLU B 1 192 ? -3.434 -8.811 24.657 1.00 40.15 192 GLU B O 1
ATOM 2996 N N . HIS B 1 193 ? -5.677 -8.754 24.395 1.00 38.06 193 HIS B N 1
ATOM 2997 C CA . HIS B 1 193 ? -6.005 -9.272 25.719 1.00 37.85 193 HIS B CA 1
ATOM 2998 C C . HIS B 1 193 ? -7.200 -10.205 25.583 1.00 39.80 193 HIS B C 1
ATOM 2999 O O . HIS B 1 193 ? -8.070 -9.956 24.746 1.00 40.06 193 HIS B O 1
ATOM 3006 N N . THR B 1 194 ? -7.256 -11.271 26.390 1.00 41.39 194 THR B N 1
ATOM 3007 C CA . THR B 1 194 ? -8.473 -12.097 26.452 1.00 43.62 194 THR B CA 1
ATOM 3008 C C . THR B 1 194 ? -9.572 -11.158 26.916 1.00 42.03 194 THR B C 1
ATOM 3009 O O . THR B 1 194 ? -9.276 -10.095 27.485 1.00 39.52 194 THR B O 1
ATOM 3013 N N . GLN B 1 195 ? -10.824 -11.522 26.657 1.00 43.90 195 GLN B N 1
ATOM 3014 C CA . GLN B 1 195 ? -11.971 -10.698 27.056 1.00 43.60 195 GLN B CA 1
ATOM 3015 C C . GLN B 1 195 ? -11.964 -10.418 28.564 1.00 42.47 195 GLN B C 1
ATOM 3016 O O . GLN B 1 195 ? -12.252 -9.290 29.010 1.00 40.89 195 GLN B O 1
ATOM 3018 N N . GLU B 1 196 ? -11.618 -11.447 29.339 1.00 43.42 196 GLU B N 1
ATOM 3019 C CA . GLU B 1 196 ? -11.538 -11.333 30.789 1.00 43.40 196 GLU B CA 1
ATOM 3020 C C . GLU B 1 196 ? -10.382 -10.427 31.247 1.00 40.04 196 GLU B C 1
ATOM 3021 O O . GLU B 1 196 ? -10.545 -9.627 32.171 1.00 38.98 196 GLU B O 1
ATOM 3027 N N . GLU B 1 197 ? -9.224 -10.559 30.609 1.00 38.96 197 GLU B N 1
ATOM 3028 C CA . GLU B 1 197 ? -8.080 -9.731 30.979 1.00 37.17 197 GLU B CA 1
ATOM 3029 C C . GLU B 1 197 ? -8.353 -8.257 30.693 1.00 34.77 197 GLU B C 1
ATOM 3030 O O . GLU B 1 197 ? -8.046 -7.398 31.524 1.00 33.75 197 GLU B O 1
ATOM 3036 N N . ALA B 1 198 ? -8.966 -7.974 29.546 1.00 33.97 198 ALA B N 1
ATOM 3037 C CA . ALA B 1 198 ? -9.289 -6.598 29.165 1.00 32.15 198 ALA B CA 1
ATOM 3038 C C . ALA B 1 198 ? -10.276 -5.984 30.163 1.00 32.18 198 ALA B C 1
ATOM 3039 O O . ALA B 1 198 ? -10.165 -4.811 30.514 1.00 30.55 198 ALA B O 1
ATOM 3041 N N . HIS B 1 199 ? -11.237 -6.784 30.621 1.00 33.47 199 HIS B N 1
ATOM 3042 C CA . HIS B 1 199 ? -12.183 -6.338 31.651 1.00 35.05 199 HIS B CA 1
ATOM 3043 C C . HIS B 1 199 ? -11.448 -6.036 32.960 1.00 34.07 199 HIS B C 1
ATOM 3044 O O . HIS B 1 199 ? -11.741 -5.045 33.625 1.00 34.64 199 HIS B O 1
ATOM 3051 N N . GLN B 1 200 ? -10.487 -6.882 33.327 1.00 28.56 200 GLN B N 1
ATOM 3052 C CA . GLN B 1 200 ? -9.745 -6.664 34.574 1.00 28.85 200 GLN B CA 1
ATOM 3053 C C . GLN B 1 200 ? -8.815 -5.456 34.498 1.00 26.96 200 GLN B C 1
ATOM 3054 O O . GLN B 1 200 ? -8.629 -4.739 35.490 1.00 25.55 200 GLN B O 1
ATOM 3060 N N . ILE B 1 201 ? -8.216 -5.241 33.331 1.00 26.65 201 ILE B N 1
ATOM 3061 C CA . ILE B 1 201 ? -7.280 -4.104 33.150 1.00 25.74 201 ILE B CA 1
ATOM 3062 C C . ILE B 1 201 ? -8.095 -2.805 33.289 1.00 26.54 201 ILE B C 1
ATOM 3063 O O . ILE B 1 201 ? -7.723 -1.907 34.049 1.00 26.90 201 ILE B O 1
ATOM 3068 N N . LYS B 1 202 ? -9.205 -2.728 32.562 1.00 26.76 202 LYS B N 1
ATOM 3069 C CA . LYS B 1 202 ? -10.090 -1.557 32.573 1.00 27.89 202 LYS B CA 1
ATOM 3070 C C . LYS B 1 202 ? -10.592 -1.235 34.004 1.00 28.04 202 LYS B C 1
ATOM 3071 O O . LYS B 1 202 ? -10.474 -0.092 34.491 1.00 27.47 202 LYS B O 1
ATOM 3077 N N . LYS B 1 203 ? -11.123 -2.248 34.670 1.00 29.04 203 LYS B N 1
ATOM 3078 C CA . LYS B 1 203 ? -11.593 -2.094 36.053 1.00 31.54 203 LYS B CA 1
ATOM 3079 C C . LYS B 1 203 ? -10.486 -1.654 37.024 1.00 30.73 203 LYS B C 1
ATOM 3080 O O . LYS B 1 203 ? -10.672 -0.710 37.787 1.00 31.36 203 LYS B O 1
ATOM 3086 N N . THR B 1 204 ? -9.337 -2.326 36.987 1.00 30.15 204 THR B N 1
ATOM 3087 C CA . THR B 1 204 ? -8.204 -1.944 37.834 1.00 30.08 204 THR B CA 1
ATOM 3088 C C . THR B 1 204 ? -7.831 -0.475 37.588 1.00 29.58 204 THR B C 1
ATOM 3089 O O . THR B 1 204 ? -7.642 0.308 38.538 1.00 29.45 204 THR B O 1
ATOM 3093 N N . GLY B 1 205 ? -7.735 -0.119 36.312 1.00 29.25 205 GLY B N 1
ATOM 3094 C CA . GLY B 1 205 ? -7.357 1.222 35.888 1.00 29.05 205 GLY B CA 1
ATOM 3095 C C . GLY B 1 205 ? -8.314 2.278 36.406 1.00 30.29 205 GLY B C 1
ATOM 3096 O O . GLY B 1 205 ? -7.877 3.269 37.021 1.00 29.83 205 GLY B O 1
ATOM 3097 N N . ILE B 1 206 ? -9.611 2.058 36.167 1.00 30.52 206 ILE B N 1
ATOM 3098 C CA . ILE B 1 206 ? -10.657 2.990 36.585 1.00 32.34 206 ILE B CA 1
ATOM 3099 C C . ILE B 1 206 ? -10.747 3.125 38.121 1.00 32.60 206 ILE B C 1
ATOM 3100 O O . ILE B 1 206 ? -10.740 4.240 38.652 1.00 33.08 206 ILE B O 1
ATOM 3105 N N . ASP B 1 207 ? -10.776 1.998 38.827 1.00 32.99 207 ASP B N 1
ATOM 3106 C CA . ASP B 1 207 ? -10.772 2.024 40.296 1.00 33.46 207 ASP B CA 1
ATOM 3107 C C . ASP B 1 207 ? -9.562 2.786 40.853 1.00 32.45 207 ASP B C 1
ATOM 3108 O O . ASP B 1 207 ? -9.693 3.578 41.793 1.00 32.38 207 ASP B O 1
ATOM 3113 N N . SER B 1 208 ? -8.400 2.564 40.251 1.00 30.02 208 SER B N 1
ATOM 3114 C CA . SER B 1 208 ? -7.175 3.204 40.704 1.00 29.46 208 SER B CA 1
ATOM 3115 C C . SER B 1 208 ? -7.195 4.723 40.484 1.00 29.67 208 SER B C 1
ATOM 3116 O O . SER B 1 208 ? -6.764 5.493 41.358 1.00 28.75 208 SER B O 1
ATOM 3119 N N . LEU B 1 209 ? -7.700 5.149 39.321 1.00 29.17 209 LEU B N 1
ATOM 3120 C CA . LEU B 1 209 ? -7.781 6.566 38.996 1.00 29.65 209 LEU B CA 1
ATOM 3121 C C . LEU B 1 209 ? -8.752 7.273 39.933 1.00 31.16 209 LEU B C 1
ATOM 3122 O O . LEU B 1 209 ? -8.451 8.355 40.453 1.00 31.79 209 LEU B O 1
ATOM 3127 N N . ASP B 1 210 ? -9.912 6.664 40.135 1.00 30.79 210 ASP B N 1
ATOM 3128 C CA . ASP B 1 210 ? -10.880 7.167 41.085 1.00 33.59 210 ASP B CA 1
ATOM 3129 C C . ASP B 1 210 ? -10.300 7.314 42.498 1.00 33.65 210 ASP B C 1
ATOM 3130 O O . ASP B 1 210 ? -10.590 8.291 43.194 1.00 34.47 210 ASP B O 1
ATOM 3135 N N . LEU B 1 211 ? -9.479 6.354 42.910 1.00 32.67 211 LEU B N 1
ATOM 3136 C CA . LEU B 1 211 ? -8.846 6.399 44.222 1.00 33.85 211 LEU B CA 1
ATOM 3137 C C . LEU B 1 211 ? -7.890 7.595 44.348 1.00 33.76 211 LEU B C 1
ATOM 3138 O O . LEU B 1 211 ? -7.906 8.312 45.352 1.00 33.74 211 LEU B O 1
ATOM 3143 N N . ILE B 1 212 ? -7.071 7.811 43.322 1.00 32.76 212 ILE B N 1
ATOM 3144 C CA A ILE B 1 212 ? -6.071 8.881 43.286 0.50 33.67 212 ILE B CA 1
ATOM 3145 C CA B ILE B 1 212 ? -6.083 8.884 43.424 0.50 33.55 212 ILE B CA 1
ATOM 3146 C C . ILE B 1 212 ? -6.703 10.276 43.295 1.00 34.11 212 ILE B C 1
ATOM 3147 O O . ILE B 1 212 ? -6.284 11.180 44.038 1.00 34.94 212 ILE B O 1
ATOM 3156 N N . ILE B 1 213 ? -7.703 10.437 42.414 1.00 34.07 213 ILE B N 1
ATOM 3157 C CA . ILE B 1 213 ? -8.445 11.695 42.279 1.00 35.05 213 ILE B CA 1
ATOM 3158 C C . ILE B 1 213 ? -9.055 12.044 43.639 1.00 36.41 213 ILE B C 1
ATOM 3159 O O . ILE B 1 213 ? -8.856 13.151 44.154 1.00 37.33 213 ILE B O 1
ATOM 3164 N N . LYS B 1 214 ? -9.762 11.084 44.236 1.00 36.20 214 LYS B N 1
ATOM 3165 C CA . LYS B 1 214 ? -10.416 11.302 45.535 1.00 37.32 214 LYS B CA 1
ATOM 3166 C C . LYS B 1 214 ? -9.468 11.613 46.707 1.00 37.78 214 LYS B C 1
ATOM 3167 O O . LYS B 1 214 ? -9.837 12.358 47.622 1.00 37.91 214 LYS B O 1
ATOM 3173 N N . SER B 1 215 ? -8.245 11.093 46.658 1.00 37.12 215 SER B N 1
ATOM 3174 C CA . SER B 1 215 ? -7.261 11.369 47.711 1.00 38.14 215 SER B CA 1
ATOM 3175 C C . SER B 1 215 ? -6.882 12.857 47.826 1.00 38.53 215 SER B C 1
ATOM 3176 O O . SER B 1 215 ? -6.490 13.328 48.895 1.00 39.25 215 SER B O 1
ATOM 3179 N N . TYR B 1 216 ? -6.998 13.594 46.723 1.00 37.82 216 TYR B N 1
ATOM 3180 C CA . TYR B 1 216 ? -6.632 15.018 46.713 1.00 38.81 216 TYR B CA 1
ATOM 3181 C C . TYR B 1 216 ? -7.839 15.938 46.891 1.00 40.07 216 TYR B C 1
ATOM 3182 O O . TYR B 1 216 ? -7.691 17.158 47.089 1.00 40.71 216 TYR B O 1
ATOM 3191 N N . LEU B 1 217 ? -9.029 15.348 46.822 1.00 40.56 217 LEU B N 1
ATOM 3192 C CA . LEU B 1 217 ? -10.274 16.099 46.917 1.00 42.21 217 LEU B CA 1
ATOM 3193 C C . LEU B 1 217 ? -10.807 16.156 48.352 1.00 43.95 217 LEU B C 1
ATOM 3194 O O . LEU B 1 217 ? -11.652 17.000 48.659 1.00 45.47 217 LEU B O 1
#

Organism: Streptococcus mutans serotype c (strain ATCC 700610 / UA159) (NCBI:txid210007)

InterPro domains:
  IPR001647 DNA-binding HTH domain, TetR-type [PF00440] (31-77)
  IPR001647 DNA-binding HTH domain, TetR-type [PR00455] (31-44)
  IPR001647 DNA-binding HTH domain, TetR-type [PR00455] (52-75)
  IPR001647 DNA-binding HTH domain, TetR-type [PS50977] (25-85)
  IPR009057 Homedomain-like superfamily [SSF46689] (17-97)
  IPR050624 Nucleoid occlusion factor SlmA/HTH-type transcriptional regulator [PTHR43479] (19-201)
  IPR055155 Tetracyclin repressor SMU_134-like, C-terminal domain [PF22568] (87-215)

Secondary structure (DSSP, 8-state):
--SS--SS-HHHHHHHHHHHHHHHHHHHH-GGG--HHHHHHHHTS-HHHHHHH-SSHHHHHHHHHHHHHHHIIIIIIHHHSSHHHHHHHHH-HHHHHHHHHHHHHH-S-HHHHHHH--TTT-HHHHHHHHHHHHHHHHHHHHHHHHHHT-S--HHHHHHHHHHHHHHHHHHHHHHSS---HHHHHHHHHHHHHHHHHHHHTT-/-HHHHHHHHHHHHHHHHHH-GGG--HHHHHHHTT--HHHHHHH-SSHHHHHHHHHHHHHHHIIIIIHHHHHSHHHHHHHHH-HHHHHHHHHHHHHT-TTHHHHHHH--TTT-HHHHHHHHHHHHHHHHHHHHHHHHHHT-S--HHHHHHHHHHHHHHHHHHHHHHHS---HHHHHHHHHHHHHHHHHHHHHH-

Sequence (396 aa):
KNIRKPKQERSIEKRNKILQQVAKDLFSDKTYFNVTTNEIAKKADVSVGTLLYAYFASKEDILTALLKRYNDFFLTTIFADINSQDSLDRFKKNPKEWLNVLINQLLAAEDKIIFHAQIELAYAIPQAKALLEEHNNNNLKNLTYKCLLYYSDQAANPSFKKTLSLLVVFDFISALVDELLYHEHTQEEAHQIKKTGIDSLDLIIKSYLSIEKRNKILQVAKDLFSDKTYFNVTTNEIAKKADVSVGTLYAYFASKEDILTALLKRYNDFFLTTIFADINSQDSLDRFKKNPKEWLNVLINQLLAAEDKIFHAQIELAYAIPQAKALLEEHNNNNLKNLTYKCLLYYSDQAANPSFKTLSLVVFDFISSALVDELLYHEHTQEEAHQIKKTGIDSLDLIIIKSYL

CATH classification: 1.10.10.60 (+1 more: 1.10.357.10)

Nearest PDB structures (foldseek):
  3mvp-assembly1_A  TM=1.005E+00  e=6.580E-25  Streptococcus mutans UA159
  3mvp-assembly1_B  TM=9.831E-01  e=1.398E-21  Streptococcus mutans UA159
  3bhq-assembly1_B  TM=6.609E-01  e=3.873E-05  Mesorhizobium japonicum MAFF 303099
  3kkd-assembly3_B  TM=6.883E-01  e=3.805E-04  Pseudomonas aeruginosa PAO1
  3vpr-assembly2_C  TM=6.487E-01  e=3.980E-04  Thermus thermophilus HB8

B-factor: mean 36.3, std 9.48, range [21.15, 86.72]

Foldseek 3Di:
DPDDDDPDDPLVVLLVLLLVLLLVCCLPVNLVRDDLCNSCVNSVHDSVSSCVNPVDSVSSVVVNLVVVLVLCVPQQVVVLLDVVLLVQLLVAVLSSLVVNLVSLLPRPPVSSLVSLCCLVPPVSSVVSVVVSLVSQLVSQLSSLCSNVVHDDDVVSSVVSNVLSVLSVVLSCCLRVDDDDPVRNVVSSVCSSVVSRVVSVVVD/DVVLLVLLLVQLLVCCLPPPLVPDALCNSCVRSVHDSVVSCVSPVGSVRSVVVVLVVVLCCCVPPVLCVCQDPVLLVQCLVAVLSSLVVNLVCLLVDPPVSSVVSLCVLVVPVVSVVSVVVSLVSQLVSQLVSLCSNVVHPDDVVSSVVSNVLSVLSVVLSCCLNPDDDDPVRSVVSVVVSSVVSSVVSVVVD

Radius of gyration: 24.06 Å; Cα contacts (8 Å, |Δi|>4): 366; chains: 2; bounding box: 77×48×66 Å